Protein 9ERG (pdb70)

Foldseek 3Di:
DADWFFDPLPPLDFQVRDDDQDPQKGWFFWFQWAWDDDPQWIKTFIWTWIAHDDDPQKQKEWWQDPVRDIDMDMDGNPPPQWACVDQQWIGGVRFIAGSTAIWIAMWIDNVVRHTDHDPLQGTGWDDDQQQGRYKANWYWQQAPVAIKIWIWRDHRVEGFIWIWGDHHNNDIHTLPGQGTPPKGQWAWARDDAPQKTKIWIWHADPDPAGTFIKMWIGNPVNYTDPIATQGHADPPAQQNHHKHWAYHFDQDPLATKTWIWGHDPVRAIATKIWGAHHRGRSHTPFIDRHGNRWQDDPQLPPPHNDWGFRYWDDDPQKIWTWIGGPSTGITIIIDGNVVNCVNRVHDDD/DADWFFDPLPPLDFQVRDDDLAPQKGWFFWFQWAWDDDPQWIKTWIWTKIAHDDDPQKQKEWFQDPVRDIDIDMDGPPPPQWACVDQQWIGGVRFIAGSIAIWIAMWIGNVVRHTDHDPLQRTGWDDDQQQRRTKANWYWAQEPQAIKIWIWRHHRVETFIWIWGDHHNNDIHTLPGQGTPPKGQWAWAHDDAPQKTKIWIWHADPDPAGTFIKMWIGNPVNYTDPIATQGHADPPAQQNHHKHWAYHFDQDPQATWTFIWGHDPVRAIATWIWGAHHRGRSHTPFIQRHGNRWQDDPQLVVPNDWGFRYWDDDPQKIWTWITGPSTGITIIIDGNVVNVVSRD

Structure (mmCIF, N/CA/C/O backbone):
data_9ERG
#
_entry.id   9ERG
#
_cell.length_a   62.534
_cell.length_b   83.368
_cell.length_c   73.206
_cell.angle_alpha   90.000
_cell.angle_beta   106.352
_cell.angle_gamma   90.000
#
_symmetry.space_group_name_H-M   'P 1 21 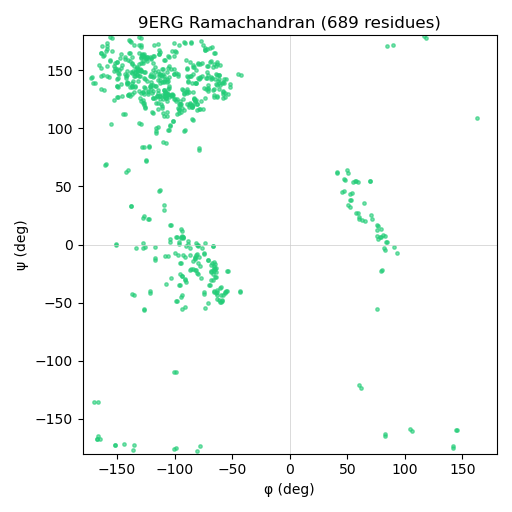1'
#
loop_
_entity.id
_entity.type
_entity.pdbx_description
1 polymer 'Uhgb_MS mannoside synthase from an unknown human gut bacterium'
2 non-polymer 1-O-phosphono-alpha-D-mannopyranose
3 water water
#
loop_
_atom_site.group_PDB
_atom_site.id
_atom_site.type_symbol
_atom_site.label_atom_id
_atom_site.label_alt_id
_atom_site.label_comp_id
_atom_site.label_asym_id
_atom_site.label_entity_id
_atom_site.label_seq_id
_atom_site.pdbx_PDB_ins_code
_atom_site.Cartn_x
_atom_site.Cartn_y
_atom_site.Cartn_z
_atom_site.occupancy
_atom_site.B_iso_or_equiv
_atom_site.auth_seq_id
_atom_site.auth_comp_id
_atom_site.auth_asym_id
_atom_site.auth_atom_id
_atom_site.pdbx_PDB_model_num
ATOM 1 N N . MET A 1 1 ? 7.081 -25.421 34.789 1.000 73.940 1 MET A N 1
ATOM 2 C CA . MET A 1 1 ? 6.966 -24.174 33.987 1.000 70.325 1 MET A CA 1
ATOM 3 C C . MET A 1 1 ? 7.378 -24.467 32.545 1.000 69.932 1 MET A C 1
ATOM 4 O O . MET A 1 1 ? 6.590 -24.271 31.621 1.000 74.656 1 MET A O 1
ATOM 6 N N . ASP A 1 2 ? 8.609 -24.967 32.369 1.000 64.351 2 ASP A N 1
ATOM 7 C CA . ASP A 1 2 ? 9.230 -25.113 31.062 1.000 53.295 2 ASP A CA 1
ATOM 8 C C . ASP A 1 2 ? 8.667 -26.331 30.334 1.000 49.989 2 ASP A C 1
ATOM 9 O O . ASP A 1 2 ? 8.780 -27.450 30.814 1.000 49.027 2 ASP A O 1
ATOM 14 N N . ILE A 1 3 ? 8.131 -26.102 29.131 1.000 47.635 3 ILE A N 1
ATOM 15 C CA . ILE A 1 3 ? 7.472 -27.135 28.347 1.000 47.696 3 ILE A CA 1
ATOM 16 C C . ILE A 1 3 ? 8.150 -27.251 26.986 1.000 45.355 3 ILE A C 1
ATOM 17 O O . ILE A 1 3 ? 7.527 -27.727 26.041 1.000 44.434 3 ILE A O 1
ATOM 22 N N . ALA A 1 4 ? 9.411 -26.800 26.877 1.000 43.600 4 ALA A N 1
ATOM 23 C CA . ALA A 1 4 ? 10.141 -26.904 25.622 1.000 43.338 4 ALA A CA 1
ATOM 24 C C . ALA A 1 4 ? 10.869 -28.244 25.550 1.000 41.565 4 ALA A C 1
ATOM 25 O O . ALA A 1 4 ? 11.351 -28.737 26.565 1.000 42.427 4 ALA A O 1
ATOM 27 N N . LYS A 1 5 ? 10.940 -28.824 24.348 1.000 40.261 5 LYS A N 1
ATOM 28 C CA . LYS A 1 5 ? 11.687 -30.047 24.134 1.000 45.395 5 LYS A CA 1
ATOM 29 C C . LYS A 1 5 ? 12.975 -29.707 23.381 1.000 43.926 5 LYS A C 1
ATOM 30 O O . LYS A 1 5 ? 12.962 -29.564 22.158 1.000 40.666 5 LYS A O 1
ATOM 36 N N . ARG A 1 6 ? 14.086 -29.582 24.123 1.000 42.408 6 ARG A N 1
ATOM 37 C CA . ARG A 1 6 ? 15.332 -29.091 23.553 1.000 43.319 6 ARG A CA 1
ATOM 38 C C . ARG A 1 6 ? 15.940 -30.148 22.633 1.000 42.644 6 ARG A C 1
ATOM 39 O O . ARG A 1 6 ? 15.834 -31.337 22.897 1.000 42.541 6 ARG A O 1
ATOM 47 N N . CYS A 1 7 ? 16.546 -29.697 21.534 1.000 41.856 7 CYS A N 1
ATOM 48 C CA . CYS A 1 7 ? 17.272 -30.582 20.647 1.000 43.833 7 CYS A CA 1
ATOM 49 C C . CYS A 1 7 ? 18.492 -31.132 21.392 1.000 46.237 7 CYS A C 1
ATOM 50 O O . CYS A 1 7 ? 19.222 -30.377 22.038 1.000 44.241 7 CYS A O 1
ATOM 53 N N . GLU A 1 8 ? 18.715 -32.446 21.285 1.000 47.686 8 GLU A N 1
ATOM 54 C CA . GLU A 1 8 ? 19.801 -33.095 22.006 1.000 52.501 8 GLU A CA 1
ATOM 55 C C . GLU A 1 8 ? 21.174 -32.612 21.529 1.000 50.615 8 GLU A C 1
ATOM 56 O O . GLU A 1 8 ? 22.150 -32.753 22.253 1.000 52.711 8 GLU A O 1
ATOM 62 N N . SER A 1 9 ? 21.260 -32.049 20.317 1.000 49.496 9 SER A N 1
ATOM 63 C CA . SER A 1 9 ? 22.525 -31.589 19.762 1.000 48.483 9 SER A CA 1
ATOM 64 C C . SER A 1 9 ? 22.823 -30.141 20.152 1.000 48.326 9 SER A C 1
ATOM 65 O O . SER A 1 9 ? 23.822 -29.584 19.698 1.000 49.071 9 SER A O 1
ATOM 68 N N . ASN A 1 10 ? 21.965 -29.513 20.967 1.000 46.523 10 ASN A N 1
ATOM 69 C CA . ASN A 1 10 ? 22.249 -28.143 21.369 1.000 44.776 10 ASN A CA 1
ATOM 70 C C . ASN A 1 10 ? 23.609 -28.093 22.064 1.000 46.257 10 ASN A C 1
ATOM 71 O O . ASN A 1 10 ? 23.947 -29.006 22.813 1.000 44.897 10 ASN A O 1
ATOM 76 N N . PRO A 1 11 ? 24.455 -27.061 21.833 1.000 45.899 11 PRO A N 1
ATOM 77 C CA . PRO A 1 11 ? 24.201 -26.021 20.832 1.000 44.653 11 PRO A CA 1
ATOM 78 C C . PRO A 1 11 ? 24.504 -26.460 19.397 1.000 43.988 11 PRO A C 1
ATOM 79 O O . PRO A 1 11 ? 25.476 -27.152 19.158 1.000 46.544 11 PRO A O 1
ATOM 83 N N . LEU A 1 12 ? 23.697 -26.003 18.436 1.000 41.944 12 LEU A N 1
ATOM 84 C CA . LEU A 1 12 ? 23.874 -26.338 17.029 1.000 40.864 12 LEU A CA 1
ATOM 85 C C . LEU A 1 12 ? 25.058 -25.581 16.422 1.000 40.907 12 LEU A C 1
ATOM 86 O O . LEU A 1 12 ? 25.772 -26.144 15.609 1.000 41.026 12 LEU A O 1
ATOM 91 N N . LEU A 1 13 ? 25.223 -24.293 16.756 1.000 42.042 13 LEU A N 1
ATOM 92 C CA . LEU A 1 13 ? 26.327 -23.493 16.237 1.000 44.021 13 LEU A CA 1
ATOM 93 C C . LEU A 1 13 ? 26.903 -22.619 17.346 1.000 44.118 13 LEU A C 1
ATOM 94 O O . LEU A 1 13 ? 26.153 -21.946 18.051 1.000 43.463 13 LEU A O 1
ATOM 99 N N . SER A 1 14 ? 28.239 -22.587 17.415 1.000 45.272 14 SER A N 1
ATOM 100 C CA . SER A 1 14 ? 28.959 -21.689 18.297 1.000 46.007 14 SER A CA 1
ATOM 101 C C . SER A 1 14 ? 29.950 -20.862 17.478 1.000 46.803 14 SER A C 1
ATOM 102 O O . SER A 1 14 ? 30.300 -21.236 16.359 1.000 44.549 14 SER A O 1
ATOM 105 N N . PRO A 1 15 ? 30.426 -19.708 18.001 1.000 47.235 15 PRO A N 1
ATOM 106 C CA . PRO A 1 15 ? 31.414 -18.879 17.298 1.000 48.422 15 PRO A CA 1
ATOM 107 C C . PRO A 1 15 ? 32.566 -19.628 16.630 1.000 51.522 15 PRO A C 1
ATOM 108 O O . PRO A 1 15 ? 32.929 -19.303 15.498 1.000 51.832 15 PRO A O 1
ATOM 112 N N . LYS A 1 16 ? 33.100 -20.652 17.312 1.000 53.292 16 LYS A N 1
ATOM 113 C CA . LYS A 1 16 ? 34.228 -21.417 16.806 1.000 58.278 16 LYS A CA 1
ATOM 114 C C . LYS A 1 16 ? 33.905 -22.174 15.513 1.000 55.157 16 LYS A C 1
ATOM 115 O O . LYS A 1 16 ? 34.826 -22.558 14.803 1.000 54.591 16 LYS A O 1
ATOM 121 N N . ASP A 1 17 ? 32.616 -22.405 15.220 1.000 52.660 17 ASP A N 1
ATOM 122 C CA . ASP A 1 17 ? 32.203 -23.263 14.120 1.000 51.951 17 ASP A CA 1
ATOM 123 C C . ASP A 1 17 ? 32.311 -22.573 12.755 1.000 52.097 17 ASP A C 1
ATOM 124 O O . ASP A 1 17 ? 32.303 -23.268 11.742 1.000 53.410 17 ASP A O 1
ATOM 129 N N . LEU A 1 18 ? 32.377 -21.229 12.730 1.000 50.026 18 LEU A N 1
ATOM 130 C CA . LEU A 1 18 ? 32.398 -20.461 11.494 1.000 48.784 18 LEU A CA 1
ATOM 131 C C . LEU A 1 18 ? 33.687 -19.642 11.370 1.000 52.213 18 LEU A C 1
ATOM 132 O O . LEU A 1 18 ? 34.277 -19.247 12.374 1.000 55.817 18 LEU A O 1
ATOM 137 N N . LYS A 1 19 ? 34.120 -19.403 10.125 1.000 51.626 19 LYS A N 1
ATOM 138 C CA . LYS A 1 19 ? 35.177 -18.448 9.818 1.000 53.935 19 LYS A CA 1
ATOM 139 C C . LYS A 1 19 ? 34.596 -17.036 9.836 1.000 50.035 19 LYS A C 1
ATOM 140 O O . LYS A 1 19 ? 33.460 -16.827 9.414 1.000 46.650 19 LYS A O 1
ATOM 146 N N . ALA A 1 20 ? 35.384 -16.079 10.338 1.000 49.297 20 ALA A N 1
ATOM 147 C CA . ALA A 1 20 ? 34.932 -14.707 10.510 1.000 48.729 20 ALA A CA 1
ATOM 148 C C . ALA A 1 20 ? 34.584 -14.114 9.149 1.000 48.740 20 ALA A C 1
ATOM 149 O O . ALA A 1 20 ? 35.254 -14.395 8.166 1.000 49.323 20 ALA A O 1
ATOM 151 N N . GLY A 1 21 ? 33.511 -13.325 9.094 1.000 48.038 21 GLY A N 1
ATOM 152 C CA . GLY A 1 21 ? 33.046 -12.752 7.845 1.000 48.982 21 GLY A CA 1
ATOM 153 C C . GLY A 1 21 ? 33.730 -11.428 7.517 1.000 51.146 21 GLY A C 1
ATOM 154 O O . GLY A 1 21 ? 33.717 -11.016 6.363 1.000 53.730 21 GLY A O 1
ATOM 155 N N . ILE A 1 22 ? 34.271 -10.743 8.530 1.000 52.678 22 ILE A N 1
ATOM 156 C CA . ILE A 1 22 ? 34.916 -9.452 8.340 1.000 55.180 22 ILE A CA 1
ATOM 157 C C . ILE A 1 22 ? 36.413 -9.651 8.529 1.000 57.360 22 ILE A C 1
ATOM 158 O O . ILE A 1 22 ? 36.832 -10.181 9.547 1.000 57.395 22 ILE A O 1
ATOM 163 N N . ASN A 1 23 ? 37.210 -9.208 7.558 1.000 61.137 23 ASN A N 1
ATOM 164 C CA . ASN A 1 23 ? 38.644 -9.462 7.569 1.000 67.129 23 ASN A CA 1
ATOM 165 C C . ASN A 1 23 ? 39.269 -8.947 8.869 1.000 68.882 23 ASN A C 1
ATOM 166 O O . ASN A 1 23 ? 39.016 -7.812 9.266 1.000 70.295 23 ASN A O 1
ATOM 171 N N . ASP A 1 24 ? 40.071 -9.804 9.525 1.000 71.136 24 ASP A N 1
ATOM 172 C CA . ASP A 1 24 ? 40.855 -9.460 10.707 1.000 72.618 24 ASP A CA 1
ATOM 173 C C . ASP A 1 24 ? 40.001 -9.359 11.972 1.000 69.124 24 ASP A C 1
ATOM 174 O O . ASP A 1 24 ? 40.497 -8.939 13.009 1.000 70.794 24 ASP A O 1
ATOM 179 N N . MET A 1 25 ? 38.721 -9.725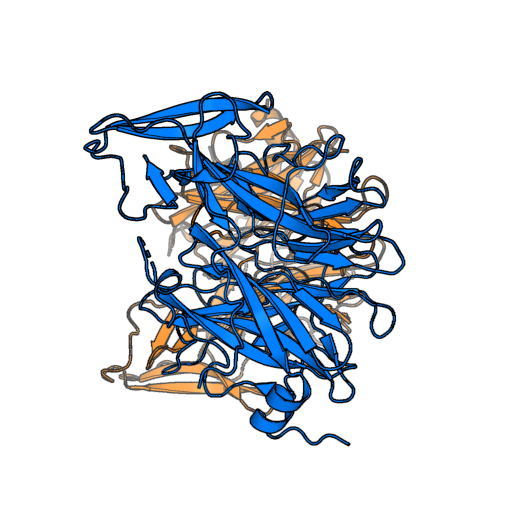 11.901 1.000 64.242 25 MET A N 1
ATOM 180 C CA . MET A 1 25 ? 37.904 -9.773 13.102 1.000 62.466 25 MET A CA 1
ATOM 181 C C . MET A 1 25 ? 37.794 -11.228 13.556 1.000 59.500 25 MET A C 1
ATOM 182 O O . MET A 1 25 ? 38.272 -12.135 12.880 1.000 58.719 25 MET A O 1
ATOM 187 N N . GLU A 1 26 ? 37.184 -11.432 14.728 1.000 57.922 26 GLU A N 1
ATOM 188 C CA . GLU A 1 26 ? 36.822 -12.750 15.212 1.000 57.454 26 GLU A CA 1
ATOM 189 C C . GLU A 1 26 ? 35.361 -12.720 15.654 1.000 53.709 26 GLU A C 1
ATOM 190 O O . GLU A 1 26 ? 34.856 -11.681 16.072 1.000 49.935 26 GLU A O 1
ATOM 196 N N . ILE A 1 27 ? 34.690 -13.871 15.558 1.000 51.965 27 ILE A N 1
ATOM 197 C CA . ILE A 1 27 ? 33.297 -13.975 15.953 1.000 49.882 27 ILE A CA 1
ATOM 198 C C . ILE A 1 27 ? 33.220 -14.126 17.469 1.000 49.048 27 ILE A C 1
ATOM 199 O O . ILE A 1 27 ? 33.735 -15.094 18.012 1.000 48.435 27 ILE A O 1
ATOM 204 N N . THR A 1 28 ? 32.528 -13.189 18.132 1.000 48.136 28 THR A N 1
ATOM 205 C CA . THR A 1 28 ? 32.341 -13.259 19.572 1.000 48.921 28 THR A CA 1
ATOM 206 C C . THR A 1 28 ? 31.000 -13.909 19.882 1.000 45.053 28 THR A C 1
ATOM 207 O O . THR A 1 28 ? 30.881 -14.601 20.875 1.000 44.205 28 THR A O 1
ATOM 211 N N . CYS A 1 29 ? 29.986 -13.662 19.047 1.000 46.023 29 CYS A N 1
ATOM 212 C CA . CYS A 1 29 ? 28.622 -14.084 19.339 1.000 44.598 29 CYS A CA 1
ATOM 213 C C . CYS A 1 29 ? 27.918 -14.562 18.063 1.000 43.032 29 CYS A C 1
ATOM 214 O O . CYS A 1 29 ? 28.056 -13.941 17.011 1.000 42.763 29 CYS A O 1
ATOM 217 N N . LEU A 1 30 ? 27.144 -15.655 18.180 1.000 41.420 30 LEU A N 1
ATOM 218 C CA . LEU A 1 30 ? 26.133 -16.045 17.199 1.000 40.350 30 LEU A CA 1
ATOM 219 C C . LEU A 1 30 ? 24.777 -16.057 17.893 1.000 39.060 30 LEU A C 1
ATOM 220 O O . LEU A 1 30 ? 24.635 -16.745 18.903 1.000 38.677 30 LEU A O 1
ATOM 225 N N . LEU A 1 31 ? 23.769 -15.345 17.364 1.000 36.169 31 LEU A N 1
ATOM 226 C CA . LEU A 1 31 ? 22.531 -15.298 18.121 1.000 37.198 31 LEU A CA 1
ATOM 227 C C . LEU A 1 31 ? 21.313 -14.928 17.272 1.000 36.539 31 LEU A C 1
ATOM 228 O O . LEU A 1 31 ? 21.412 -14.706 16.060 1.000 34.230 31 LEU A O 1
ATOM 233 N N . ASN A 1 32 ? 20.156 -15.016 17.945 1.000 34.848 32 ASN A N 1
ATOM 234 C CA . ASN A 1 32 ? 18.889 -14.435 17.531 1.000 33.195 32 ASN A CA 1
ATOM 235 C C . ASN A 1 32 ? 18.655 -14.602 16.035 1.000 32.303 32 ASN A C 1
ATOM 236 O O . ASN A 1 32 ? 18.567 -13.613 15.308 1.000 34.810 32 ASN A O 1
ATOM 241 N N . PRO A 1 33 ? 18.579 -15.847 15.517 1.000 31.210 33 PRO A N 1
ATOM 242 C CA . PRO A 1 33 ? 18.418 -16.063 14.077 1.000 31.401 33 PRO A CA 1
ATOM 243 C C . PRO A 1 33 ? 16.996 -15.946 13.533 1.000 30.896 33 PRO A C 1
ATOM 244 O O . PRO A 1 33 ? 16.037 -16.430 14.145 1.000 32.024 33 PRO A O 1
ATOM 248 N N . GLY A 1 34 ? 16.884 -15.309 12.361 1.000 30.928 34 GLY A N 1
ATOM 249 C CA . GLY A 1 34 ? 15.720 -15.491 11.508 1.000 30.440 34 GLY A CA 1
ATOM 250 C C . GLY A 1 34 ? 15.683 -16.925 10.987 1.000 31.445 34 GLY A C 1
ATOM 251 O O . GLY A 1 34 ? 16.727 -17.568 10.922 1.000 30.172 34 GLY A O 1
ATOM 252 N N . VAL A 1 35 ? 14.473 -17.417 10.686 1.000 30.451 35 VAL A N 1
ATOM 253 C CA . VAL A 1 35 ? 14.249 -18.797 10.291 1.000 31.990 35 VAL A CA 1
ATOM 254 C C . VAL A 1 35 ? 13.277 -18.845 9.116 1.000 32.771 35 VAL A C 1
ATOM 255 O O . VAL A 1 35 ? 12.239 -18.173 9.132 1.000 33.236 35 VAL A O 1
ATOM 259 N N . PHE A 1 36 ? 13.602 -19.686 8.124 1.000 32.710 36 PHE A N 1
ATOM 260 C CA . PHE A 1 36 ? 12.724 -19.863 6.978 1.000 34.564 36 PHE A CA 1
ATOM 261 C C . PHE A 1 36 ? 13.105 -21.123 6.204 1.000 37.467 36 PHE A C 1
ATOM 262 O O . PHE A 1 36 ? 14.187 -21.680 6.392 1.000 37.279 36 PHE A O 1
ATOM 270 N N . LYS A 1 37 ? 12.174 -21.544 5.337 1.000 40.080 37 LYS A N 1
ATOM 271 C CA . LYS A 1 37 ? 12.387 -22.603 4.364 1.000 43.339 37 LYS A CA 1
ATOM 272 C C . LYS A 1 37 ? 12.531 -22.009 2.967 1.000 39.716 37 LYS A C 1
ATOM 273 O O . LYS A 1 37 ? 11.792 -21.087 2.609 1.000 40.143 37 LYS A O 1
ATOM 279 N N . PHE A 1 38 ? 13.459 -22.581 2.191 1.000 36.954 38 PHE A N 1
ATOM 280 C CA . PHE A 1 38 ? 13.774 -22.137 0.843 1.000 36.367 38 PHE A CA 1
ATOM 281 C C . PHE A 1 38 ? 14.564 -23.237 0.127 1.000 38.575 38 PHE A C 1
ATOM 282 O O . PHE A 1 38 ? 15.487 -23.808 0.703 1.000 36.529 38 PHE A O 1
ATOM 290 N N . LYS A 1 39 ? 14.186 -23.540 -1.128 1.000 41.611 39 LYS A N 1
ATOM 291 C CA . LYS A 1 39 ? 14.886 -24.507 -1.956 1.000 43.889 39 LYS A CA 1
ATOM 292 C C . LYS A 1 39 ? 15.064 -25.852 -1.245 1.000 46.677 39 LYS A C 1
ATOM 293 O O . LYS A 1 39 ? 16.081 -26.518 -1.406 1.000 47.170 39 LYS A O 1
ATOM 299 N N . GLY A 1 40 ? 14.057 -26.283 -0.485 1.000 47.088 40 GLY A N 1
ATOM 300 C CA . GLY A 1 40 ? 14.057 -27.626 0.069 1.000 49.469 40 GLY A CA 1
ATOM 301 C C . GLY A 1 40 ? 14.830 -27.726 1.384 1.000 50.090 40 GLY A C 1
ATOM 302 O O . GLY A 1 40 ? 14.930 -28.812 1.944 1.000 54.206 40 GLY A O 1
ATOM 303 N N . LYS A 1 41 ? 15.353 -26.601 1.882 1.000 46.582 41 LYS A N 1
ATOM 304 C CA . LYS A 1 41 ? 16.215 -26.623 3.049 1.000 43.806 41 LYS A CA 1
ATOM 305 C C . LYS A 1 41 ? 15.654 -25.706 4.124 1.000 40.414 41 LYS A C 1
ATOM 306 O O . LYS A 1 41 ? 14.828 -24.838 3.834 1.000 38.403 41 LYS A O 1
ATOM 312 N N . THR A 1 42 ? 16.125 -25.922 5.360 1.000 38.988 42 THR A N 1
ATOM 313 C CA . THR A 1 42 ? 15.922 -24.994 6.464 1.000 37.111 42 THR A CA 1
ATOM 314 C C . THR A 1 42 ? 17.106 -24.023 6.525 1.000 35.526 42 THR A C 1
ATOM 315 O O . THR A 1 42 ? 18.264 -24.453 6.521 1.000 36.842 42 THR A O 1
ATOM 319 N N . TRP A 1 43 ? 16.793 -22.722 6.608 1.000 33.038 43 TRP A N 1
ATOM 320 C CA . TRP A 1 43 ? 17.800 -21.674 6.666 1.000 34.032 43 TRP A CA 1
ATOM 321 C C . TRP A 1 43 ? 17.696 -20.885 7.969 1.000 34.397 43 TRP A C 1
ATOM 322 O O . TRP A 1 43 ? 16.605 -20.629 8.474 1.000 32.908 43 TRP A O 1
ATOM 333 N N . LEU A 1 44 ? 18.865 -20.488 8.480 1.000 34.764 44 LEU A N 1
ATOM 334 C CA . LEU A 1 44 ? 18.966 -19.527 9.557 1.000 33.905 44 LEU A CA 1
ATOM 335 C C . LEU A 1 44 ? 19.609 -18.272 8.998 1.000 32.885 44 LEU A C 1
ATOM 336 O O . LEU A 1 44 ? 20.545 -18.357 8.212 1.000 36.123 44 LEU A O 1
ATOM 341 N N . LEU A 1 45 ? 19.088 -17.116 9.411 1.000 32.165 45 LEU A N 1
ATOM 342 C CA . LEU A 1 45 ? 19.702 -15.836 9.117 1.000 32.197 45 LEU A CA 1
ATOM 343 C C . LEU A 1 45 ? 20.308 -15.327 10.425 1.000 33.497 45 LEU A C 1
ATOM 344 O O . LEU A 1 45 ? 19.651 -14.642 11.218 1.000 31.364 45 LEU A O 1
ATOM 349 N N . LEU A 1 46 ? 21.557 -15.761 10.661 1.000 34.311 46 LEU A N 1
ATOM 350 C CA . LEU A 1 46 ? 22.263 -15.549 11.916 1.000 35.218 46 LEU A CA 1
ATOM 351 C C . LEU A 1 46 ? 22.515 -14.065 12.150 1.000 34.566 46 LEU A C 1
ATOM 352 O O . LEU A 1 46 ? 22.868 -13.344 11.216 1.000 35.372 46 LEU A O 1
ATOM 357 N N . ARG A 1 47 ? 22.400 -13.631 13.410 1.000 33.403 47 ARG A N 1
ATOM 358 C CA . ARG A 1 47 ? 23.080 -12.419 13.830 1.000 32.080 47 ARG A CA 1
ATOM 359 C C . ARG A 1 47 ? 24.506 -12.794 14.221 1.000 32.703 47 ARG A C 1
ATOM 360 O O . ARG A 1 47 ? 24.708 -13.592 15.124 1.000 31.674 47 ARG A O 1
ATOM 368 N N . VAL A 1 48 ? 25.487 -12.214 13.529 1.000 34.431 48 VAL A N 1
ATOM 369 C CA . VAL A 1 48 ? 26.881 -12.510 13.790 1.000 37.943 48 VAL A CA 1
ATOM 370 C C . VAL A 1 48 ? 27.562 -11.234 14.270 1.000 40.604 48 VAL A C 1
ATOM 371 O O . VAL A 1 48 ? 27.564 -10.237 13.547 1.000 41.172 48 VAL A O 1
ATOM 375 N N . ALA A 1 49 ? 28.213 -11.313 15.442 1.000 41.287 49 ALA A N 1
ATOM 376 C CA . ALA A 1 49 ? 28.889 -10.171 16.037 1.000 40.904 49 ALA A CA 1
ATOM 377 C C . ALA A 1 49 ? 30.392 -10.412 16.033 1.000 42.480 49 ALA A C 1
ATOM 378 O O . ALA A 1 49 ? 30.864 -11.443 16.504 1.000 42.728 49 ALA A O 1
ATOM 380 N N . GLU A 1 50 ? 31.138 -9.442 15.493 1.000 43.695 50 GLU A N 1
ATOM 381 C CA . GLU A 1 50 ? 32.571 -9.584 15.301 1.000 47.000 50 GLU A CA 1
ATOM 382 C C . GLU A 1 50 ? 33.277 -8.348 15.852 1.000 49.143 50 GLU A C 1
ATOM 383 O O . GLU A 1 50 ? 32.683 -7.273 15.973 1.000 47.461 50 GLU A O 1
ATOM 389 N N . ARG A 1 51 ? 34.545 -8.536 16.209 1.000 50.758 51 ARG A N 1
ATOM 390 C CA . ARG A 1 51 ? 35.416 -7.452 16.624 1.000 54.989 51 ARG A CA 1
ATOM 391 C C . ARG A 1 51 ? 36.853 -7.930 16.464 1.000 56.914 51 ARG A C 1
ATOM 392 O O . ARG A 1 51 ? 37.075 -9.123 16.274 1.000 56.037 51 ARG A O 1
ATOM 400 N N . PRO A 1 52 ? 37.869 -7.041 16.523 1.000 58.661 52 PRO A N 1
ATOM 401 C CA . PRO A 1 52 ? 39.259 -7.471 16.404 1.000 62.447 52 PRO A CA 1
ATOM 402 C C . PRO A 1 52 ? 39.715 -8.214 17.652 1.000 64.459 52 PRO A C 1
ATOM 403 O O . PRO A 1 52 ? 39.027 -8.209 18.670 1.000 61.675 52 PRO A O 1
ATOM 407 N N . VAL A 1 53 ? 40.885 -8.854 17.549 1.000 70.918 53 VAL A N 1
ATOM 408 C CA . VAL A 1 53 ? 41.549 -9.429 18.708 1.000 73.770 53 VAL A CA 1
ATOM 409 C C . VAL A 1 53 ? 41.788 -8.307 19.721 1.000 73.525 53 VAL A C 1
ATOM 410 O O . VAL A 1 53 ? 42.348 -7.274 19.364 1.000 72.786 53 VAL A O 1
ATOM 414 N N . GLN A 1 54 ? 41.322 -8.507 20.963 1.000 72.582 54 GLN A N 1
ATOM 415 C CA . GLN A 1 54 ? 41.450 -7.509 22.013 1.000 75.076 54 GLN A CA 1
ATOM 416 C C . GLN A 1 54 ? 42.844 -7.592 22.637 1.000 81.753 54 GLN A C 1
ATOM 417 O O . GLN A 1 54 ? 43.233 -8.652 23.123 1.000 83.504 54 GLN A O 1
ATOM 423 N N . GLN A 1 55 ? 43.571 -6.462 22.620 1.000 87.507 55 GLN A N 1
ATOM 424 C CA . GLN A 1 55 ? 44.822 -6.312 23.360 1.000 93.737 55 GLN A CA 1
ATOM 425 C C . GLN A 1 55 ? 44.523 -5.858 24.793 1.000 95.315 55 GLN A C 1
ATOM 426 O O . GLN A 1 55 ? 43.481 -5.260 25.060 1.000 93.322 55 GLN A O 1
ATOM 432 N N . GLU A 1 56 ? 45.471 -6.126 25.700 1.000 101.393 56 GLU A N 1
ATOM 433 C CA . GLU A 1 56 ? 45.308 -5.886 27.127 1.000 101.429 56 GLU A CA 1
ATOM 434 C C . GLU A 1 56 ? 45.182 -4.388 27.415 1.000 100.632 56 GLU A C 1
ATOM 435 O O . GLU A 1 56 ? 46.009 -3.592 26.972 1.000 99.797 56 GLU A O 1
ATOM 441 N N . GLY A 1 57 ? 44.130 -4.022 28.160 1.000 99.814 57 GLY A N 1
ATOM 442 C CA . GLY A 1 57 ? 43.929 -2.660 28.630 1.000 99.698 57 GLY A CA 1
ATOM 443 C C . GLY A 1 57 ? 43.354 -1.736 27.556 1.000 96.008 57 GLY A C 1
ATOM 444 O O . GLY A 1 57 ? 43.377 -0.522 27.728 1.000 96.089 57 GLY A O 1
ATOM 445 N N . ILE A 1 58 ? 42.853 -2.318 26.456 1.000 91.152 58 ILE A N 1
ATOM 446 C CA . ILE A 1 58 ? 42.386 -1.566 25.298 1.000 88.425 58 ILE A CA 1
ATOM 447 C C . ILE A 1 58 ? 41.095 -2.210 24.799 1.000 84.888 58 ILE A C 1
ATOM 448 O O . ILE A 1 58 ? 41.069 -3.414 24.553 1.000 82.875 58 ILE A O 1
ATOM 453 N N . ILE A 1 59 ? 40.040 -1.394 24.645 1.000 84.735 59 ILE A N 1
ATOM 454 C CA . ILE A 1 59 ? 38.796 -1.829 24.026 1.000 80.946 59 ILE A CA 1
ATOM 455 C C . ILE A 1 59 ? 38.829 -1.375 22.564 1.000 82.604 59 ILE A C 1
ATOM 456 O O . ILE A 1 59 ? 39.032 -0.195 22.286 1.000 86.049 59 ILE A O 1
ATOM 461 N N . SER A 1 60 ? 38.640 -2.330 21.642 1.000 79.783 60 SER A N 1
ATOM 462 C CA . SER A 1 60 ? 38.814 -2.108 20.214 1.000 77.189 60 SER A CA 1
ATOM 463 C C . SER A 1 60 ? 37.588 -2.663 19.497 1.000 71.352 60 SER A C 1
ATOM 464 O O . SER A 1 60 ? 37.082 -3.709 19.899 1.000 68.823 60 SER A O 1
ATOM 467 N N . PHE A 1 61 ? 37.101 -1.962 18.462 1.000 71.759 61 PHE A N 1
ATOM 468 C CA . PHE A 1 61 ? 35.843 -2.330 17.820 1.000 71.653 61 PHE A CA 1
ATOM 469 C C . PHE A 1 61 ? 35.765 -1.757 16.404 1.000 70.340 61 PHE A C 1
ATOM 470 O O . PHE A 1 61 ? 36.390 -0.748 16.087 1.000 72.792 61 PHE A O 1
ATOM 478 N N . PRO A 1 62 ? 34.991 -2.398 15.503 1.000 70.927 62 PRO A N 1
ATOM 479 C CA . PRO A 1 62 ? 34.812 -1.897 14.139 1.000 75.496 62 PRO A CA 1
ATOM 480 C C . PRO A 1 62 ? 33.730 -0.824 14.001 1.000 81.404 62 PRO A C 1
ATOM 481 O O . PRO A 1 62 ? 32.713 -0.877 14.699 1.000 80.070 62 PRO A O 1
ATOM 485 N N . ILE A 1 63 ? 33.951 0.126 13.075 1.000 89.397 63 ILE A N 1
ATOM 486 C CA . ILE A 1 63 ? 32.894 0.997 12.569 1.000 92.774 63 ILE A CA 1
ATOM 487 C C . ILE A 1 63 ? 33.032 1.125 11.051 1.000 91.179 63 ILE A C 1
ATOM 488 O O . ILE A 1 63 ? 34.126 0.951 10.514 1.000 90.807 63 ILE A O 1
ATOM 493 N N . TYR A 1 64 ? 31.912 1.435 10.378 1.000 85.532 64 TYR A N 1
ATOM 494 C CA . TYR A 1 64 ? 31.939 1.894 8.998 1.000 81.306 64 TYR A CA 1
ATOM 495 C C . TYR A 1 64 ? 32.198 3.399 8.983 1.000 85.210 64 TYR A C 1
ATOM 496 O O . TYR A 1 64 ? 31.516 4.142 9.690 1.000 81.889 64 TYR A O 1
ATOM 505 N N . ASP A 1 65 ? 33.165 3.836 8.159 1.000 89.536 65 ASP A N 1
ATOM 506 C CA . ASP A 1 65 ? 33.452 5.251 7.961 1.000 90.524 65 ASP A CA 1
ATOM 507 C C . ASP A 1 65 ? 32.402 5.867 7.025 1.000 96.059 65 ASP A C 1
ATOM 508 O O . ASP A 1 65 ? 31.430 5.209 6.648 1.000 92.848 65 ASP A O 1
ATOM 513 N N . GLU A 1 66 ? 32.615 7.137 6.645 1.000 102.983 66 GLU A N 1
ATOM 514 C CA . GLU A 1 66 ? 31.682 7.889 5.814 1.000 100.768 66 GLU A CA 1
ATOM 515 C C . GLU A 1 66 ? 31.611 7.292 4.402 1.000 97.013 66 GLU A C 1
ATOM 516 O O . GLU A 1 66 ? 30.616 7.487 3.709 1.000 90.315 66 GLU A O 1
ATOM 522 N N . GLN A 1 67 ? 32.648 6.550 3.988 1.000 97.227 67 GLN A N 1
ATOM 523 C CA . GLN A 1 67 ? 32.685 5.930 2.670 1.000 95.681 67 GLN A CA 1
ATOM 524 C C . GLN A 1 67 ? 32.145 4.496 2.705 1.000 93.929 67 GLN A C 1
ATOM 525 O O . GLN A 1 67 ? 32.210 3.795 1.696 1.000 89.094 67 GLN A O 1
ATOM 531 N N . GLY A 1 68 ? 31.621 4.061 3.861 1.000 92.849 68 GLY A N 1
ATOM 532 C CA . GLY A 1 68 ? 31.066 2.723 4.019 1.000 90.155 68 GLY A CA 1
ATOM 533 C C . GLY A 1 68 ? 32.140 1.637 4.127 1.000 90.855 68 GLY A C 1
ATOM 534 O O . GLY A 1 68 ? 31.830 0.460 3.965 1.000 89.727 68 GLY A O 1
ATOM 535 N N . GLN A 1 69 ? 33.389 2.039 4.411 1.000 95.297 69 GLN A N 1
ATOM 536 C CA . GLN A 1 69 ? 34.513 1.125 4.564 1.000 97.657 69 GLN A CA 1
ATOM 537 C C . GLN A 1 69 ? 34.730 0.827 6.047 1.000 99.450 69 GLN A C 1
ATOM 538 O O . GLN A 1 69 ? 34.530 1.697 6.895 1.000 107.105 69 GLN A O 1
ATOM 544 N N . ILE A 1 70 ? 35.179 -0.400 6.341 1.000 95.166 70 ILE A N 1
ATOM 545 C CA . ILE A 1 70 ? 35.437 -0.835 7.705 1.000 93.057 70 ILE A CA 1
ATOM 546 C C . ILE A 1 70 ? 36.675 -0.121 8.239 1.000 92.162 70 ILE A C 1
ATOM 547 O O . ILE A 1 70 ? 37.670 0.001 7.527 1.000 96.880 70 ILE A O 1
ATOM 552 N N . LYS A 1 71 ? 36.600 0.336 9.492 1.000 92.106 71 LYS A N 1
ATOM 553 C CA . LYS A 1 71 ? 37.783 0.794 10.204 1.000 101.559 71 LYS A CA 1
ATOM 554 C C . LYS A 1 71 ? 37.727 0.275 11.639 1.000 98.282 71 LYS A C 1
ATOM 555 O O . LYS A 1 71 ? 36.744 -0.341 12.041 1.000 101.008 71 LYS A O 1
ATOM 561 N N . VAL A 1 72 ? 38.811 0.521 12.384 1.000 95.892 72 VAL A N 1
ATOM 562 C CA . VAL A 1 72 ? 38.913 0.109 13.774 1.000 92.731 72 VAL A CA 1
ATOM 563 C C . VAL A 1 72 ? 39.098 1.338 14.659 1.000 94.381 72 VAL A C 1
ATOM 564 O O . VAL A 1 72 ? 39.956 2.173 14.387 1.000 94.138 72 VAL A O 1
ATOM 568 N N . MET A 1 73 ? 38.285 1.412 15.721 1.000 95.095 73 MET A N 1
ATOM 569 C CA . MET A 1 73 ? 38.439 2.410 16.767 1.000 96.946 73 MET A CA 1
ATOM 570 C C . MET A 1 73 ? 38.858 1.712 18.057 1.000 94.487 73 MET A C 1
ATOM 571 O O . MET A 1 73 ? 38.443 0.587 18.320 1.000 91.275 73 MET A O 1
ATOM 576 N N . SER A 1 74 ? 39.674 2.410 18.854 1.000 96.566 74 SER A N 1
ATOM 577 C CA . SER A 1 74 ? 40.222 1.867 20.084 1.000 97.904 74 SER A CA 1
ATOM 578 C C . SER A 1 74 ? 40.272 2.953 21.158 1.000 98.669 74 SER A C 1
ATOM 579 O O . SER A 1 74 ? 40.545 4.116 20.858 1.000 96.130 74 SER A O 1
ATOM 582 N N . PHE A 1 75 ? 40.014 2.560 22.413 1.000 99.122 75 PHE A N 1
ATOM 583 C CA . PHE A 1 75 ? 40.184 3.438 23.564 1.000 102.138 75 PHE A CA 1
ATOM 584 C C . PHE A 1 75 ? 40.941 2.678 24.651 1.000 101.933 75 PHE A C 1
ATOM 585 O O . PHE A 1 75 ? 40.734 1.474 24.806 1.000 99.861 75 PHE A O 1
ATOM 593 N N . ALA A 1 76 ? 41.786 3.391 25.412 1.000 99.036 76 ALA A N 1
ATOM 594 C CA . ALA A 1 76 ? 42.362 2.851 26.637 1.000 100.745 76 ALA A CA 1
ATOM 595 C C . ALA A 1 76 ? 41.246 2.587 27.648 1.000 97.881 76 ALA A C 1
ATOM 596 O O . ALA A 1 76 ? 40.351 3.411 27.798 1.000 97.947 76 ALA A O 1
ATOM 598 N N . GLU A 1 77 ? 41.311 1.444 28.346 1.000 98.426 77 GLU A N 1
ATOM 599 C CA . GLU A 1 77 ? 40.240 1.009 29.232 1.000 98.878 77 GLU A CA 1
ATOM 600 C C . GLU A 1 77 ? 40.135 1.934 30.444 1.000 99.047 77 GLU A C 1
ATOM 601 O O . GLU A 1 77 ? 39.047 2.122 30.984 1.000 97.120 77 GLU A O 1
ATOM 607 N N . ASN A 1 78 ? 41.270 2.514 30.851 1.000 102.176 78 ASN A N 1
ATOM 608 C CA . ASN A 1 78 ? 41.340 3.350 32.037 1.000 104.184 78 ASN A CA 1
ATOM 609 C C . ASN A 1 78 ? 41.170 4.830 31.681 1.000 105.568 78 ASN A C 1
ATOM 610 O O . ASN A 1 78 ? 41.449 5.696 32.510 1.000 108.481 78 ASN A O 1
ATOM 615 N N . ASP A 1 79 ? 40.727 5.128 30.451 1.000 102.063 79 ASP A N 1
ATOM 616 C CA . ASP A 1 79 ? 40.447 6.498 30.045 1.000 101.568 79 ASP A CA 1
ATOM 617 C C . ASP A 1 79 ? 39.314 7.038 30.916 1.000 101.256 79 ASP A C 1
ATOM 618 O O . ASP A 1 79 ? 38.279 6.389 31.042 1.000 96.911 79 ASP A O 1
ATOM 623 N N . PRO A 1 80 ? 39.470 8.219 31.562 1.000 105.472 80 PRO A N 1
ATOM 624 C CA . PRO A 1 80 ? 38.427 8.757 32.443 1.000 104.701 80 PRO A CA 1
ATOM 625 C C . PRO A 1 80 ? 37.175 9.253 31.720 1.000 101.992 80 PRO A C 1
ATOM 626 O O . PRO A 1 80 ? 36.153 9.483 32.361 1.000 101.412 80 PRO A O 1
ATOM 630 N N . ASP A 1 81 ? 37.266 9.406 30.390 1.000 100.648 81 ASP A N 1
ATOM 631 C CA . ASP A 1 81 ? 36.131 9.792 29.563 1.000 97.313 81 ASP A CA 1
ATOM 632 C C . ASP A 1 81 ? 35.404 8.562 29.009 1.000 92.471 81 ASP A C 1
ATOM 633 O O . ASP A 1 81 ? 34.495 8.712 28.197 1.000 89.666 81 ASP A O 1
ATOM 638 N N . LEU A 1 82 ? 35.803 7.357 29.448 1.000 90.506 82 LEU A N 1
ATOM 639 C CA . LEU A 1 82 ? 35.210 6.109 28.990 1.000 87.467 82 LEU A CA 1
ATOM 640 C C . LEU A 1 82 ? 34.320 5.537 30.097 1.000 84.569 82 LEU A C 1
ATOM 641 O O . LEU A 1 82 ? 34.743 5.416 31.238 1.000 83.312 82 LEU A O 1
ATOM 646 N N . ASP A 1 83 ? 33.078 5.187 29.751 1.000 82.502 83 ASP A N 1
ATOM 647 C CA . ASP A 1 83 ? 32.238 4.346 30.595 1.000 82.529 83 ASP A CA 1
ATOM 648 C C . ASP A 1 83 ? 31.980 3.021 29.874 1.000 83.999 83 ASP A C 1
ATOM 649 O O . ASP A 1 83 ? 31.122 2.943 28.990 1.000 83.304 83 ASP A O 1
ATOM 654 N N . ALA A 1 84 ? 32.719 1.980 30.283 1.000 85.405 84 ALA A N 1
ATOM 655 C CA . ALA A 1 84 ? 32.609 0.650 29.702 1.000 84.591 84 ALA A CA 1
ATOM 656 C C . ALA A 1 84 ? 31.952 -0.314 30.694 1.000 87.365 84 ALA A C 1
ATOM 657 O O . ALA A 1 84 ? 32.259 -1.506 30.697 1.000 89.117 84 ALA A O 1
ATOM 659 N N . SER A 1 85 ? 31.015 0.200 31.506 1.000 89.512 85 SER A N 1
ATOM 660 C CA . SER A 1 85 ? 30.299 -0.604 32.487 1.000 90.456 85 SER A CA 1
ATOM 661 C C . SER A 1 85 ? 29.413 -1.642 31.797 1.000 90.549 85 SER A C 1
ATOM 662 O O . SER A 1 85 ? 29.321 -2.771 32.268 1.000 95.206 85 SER A O 1
ATOM 665 N N . ASP A 1 86 ? 28.745 -1.258 30.698 1.000 90.231 86 ASP A N 1
ATOM 666 C CA . ASP A 1 86 ? 27.984 -2.205 29.893 1.000 87.513 86 ASP A CA 1
ATOM 667 C C . ASP A 1 86 ? 28.906 -2.790 28.823 1.000 90.116 86 ASP A C 1
ATOM 668 O O . ASP A 1 86 ? 29.614 -2.047 28.145 1.000 87.211 86 ASP A O 1
ATOM 673 N N . PRO A 1 87 ? 28.942 -4.131 28.630 1.000 91.933 87 PRO A N 1
ATOM 674 C CA . PRO A 1 87 ? 29.822 -4.728 27.623 1.000 91.018 87 PRO A CA 1
ATOM 675 C C . PRO A 1 87 ? 29.340 -4.665 26.171 1.000 83.381 87 PRO A C 1
ATOM 676 O O . PRO A 1 87 ? 30.101 -4.991 25.269 1.000 84.699 87 PRO A O 1
ATOM 680 N N . ARG A 1 88 ? 28.075 -4.271 25.957 1.000 74.086 88 ARG A N 1
ATOM 681 C CA . ARG A 1 88 ? 27.508 -4.170 24.618 1.000 68.303 88 ARG A CA 1
ATOM 682 C C . ARG A 1 88 ? 27.649 -2.732 24.104 1.000 65.371 88 ARG A C 1
ATOM 683 O O . ARG A 1 88 ? 28.051 -2.523 22.957 1.000 63.782 88 ARG A O 1
ATOM 686 N N . VAL A 1 89 ? 27.321 -1.756 24.971 1.000 61.571 89 VAL A N 1
ATOM 687 C CA . VAL A 1 89 ? 27.238 -0.349 24.599 1.000 59.356 89 VAL A CA 1
ATOM 688 C C . VAL A 1 89 ? 28.122 0.439 25.556 1.000 60.712 89 VAL A C 1
ATOM 689 O O . VAL A 1 89 ? 27.874 0.415 26.753 1.000 61.043 89 VAL A O 1
ATOM 693 N N . ILE A 1 90 ? 29.129 1.133 25.019 1.000 61.257 90 ILE A N 1
ATOM 694 C CA . ILE A 1 90 ? 30.033 1.932 25.828 1.000 65.716 90 ILE A CA 1
ATOM 695 C C . ILE A 1 90 ? 29.752 3.409 25.571 1.000 67.296 90 ILE A C 1
ATOM 696 O O . ILE A 1 90 ? 29.217 3.765 24.527 1.000 64.395 90 ILE A O 1
ATOM 701 N N . GLY A 1 91 ? 30.150 4.263 26.519 1.000 70.379 91 GLY A N 1
ATOM 702 C CA . GLY A 1 91 ? 30.048 5.705 26.352 1.000 71.870 91 GLY A CA 1
ATOM 703 C C . GLY A 1 91 ? 31.431 6.352 26.349 1.000 73.711 91 GLY A C 1
ATOM 704 O O . GLY A 1 91 ? 32.273 5.979 27.153 1.000 75.540 91 GLY A O 1
ATOM 705 N N . TYR A 1 92 ? 31.656 7.298 25.427 1.000 77.346 92 TYR A N 1
ATOM 706 C CA . TYR A 1 92 ? 32.903 8.049 25.360 1.000 82.665 92 TYR A CA 1
ATOM 707 C C . TYR A 1 92 ? 32.619 9.502 24.970 1.000 84.634 92 TYR A C 1
ATOM 708 O O . TYR A 1 92 ? 32.215 9.776 23.837 1.000 84.075 92 TYR A O 1
ATOM 717 N N . LYS A 1 93 ? 32.856 10.422 25.921 1.000 86.975 93 LYS A N 1
ATOM 718 C CA . LYS A 1 93 ? 32.573 11.842 25.754 1.000 86.642 93 LYS A CA 1
ATOM 719 C C . LYS A 1 93 ? 31.112 12.043 25.349 1.000 83.423 93 LYS A C 1
ATOM 720 O O . LYS A 1 93 ? 30.816 12.805 24.432 1.000 83.095 93 LYS A O 1
ATOM 726 N N . GLY A 1 94 ? 30.203 11.324 26.016 1.000 79.801 94 GLY A N 1
ATOM 727 C CA . GLY A 1 94 ? 28.776 11.543 25.847 1.000 78.112 94 GLY A CA 1
ATOM 728 C C . GLY A 1 94 ? 28.172 10.838 24.629 1.000 75.115 94 GLY A C 1
ATOM 729 O O . GLY A 1 94 ? 26.958 10.894 24.454 1.000 71.186 94 GLY A O 1
ATOM 730 N N . LYS A 1 95 ? 29.001 10.181 23.797 1.000 76.268 95 LYS A N 1
ATOM 731 C CA . LYS A 1 95 ? 28.530 9.455 22.623 1.000 72.580 95 LYS A CA 1
ATOM 732 C C . LYS A 1 95 ? 28.566 7.951 22.888 1.000 68.353 95 LYS A C 1
ATOM 733 O O . LYS A 1 95 ? 29.385 7.494 23.677 1.000 67.240 95 LYS A O 1
ATOM 739 N N . ASN A 1 96 ? 27.700 7.184 22.197 1.000 62.066 96 ASN A N 1
ATOM 740 C CA . ASN A 1 96 ? 27.631 5.739 22.367 1.000 57.981 96 ASN A CA 1
ATOM 741 C C . ASN A 1 96 ? 28.273 5.005 21.188 1.000 59.285 96 ASN A C 1
ATOM 742 O O . ASN A 1 96 ? 28.199 5.454 20.048 1.000 58.554 96 ASN A O 1
ATOM 747 N N . TYR A 1 97 ? 28.927 3.874 21.503 1.000 60.435 97 TYR A N 1
ATOM 748 C CA . TYR A 1 97 ? 29.524 2.977 20.524 1.000 59.540 97 TYR A CA 1
ATOM 749 C C . TYR A 1 97 ? 29.220 1.532 20.928 1.000 55.854 97 TYR A C 1
ATOM 750 O O . TYR A 1 97 ? 29.088 1.226 22.114 1.000 54.973 97 TYR A O 1
ATOM 759 N N . LEU A 1 98 ? 29.079 0.652 19.931 1.000 52.566 98 LEU A N 1
ATOM 760 C CA . LEU A 1 98 ? 28.981 -0.774 20.190 1.000 51.215 98 LEU A CA 1
ATOM 761 C C . LEU A 1 98 ? 30.390 -1.353 20.320 1.000 51.701 98 LEU A C 1
ATOM 762 O O . LEU A 1 98 ? 31.356 -0.813 19.780 1.000 51.646 98 LEU A O 1
ATOM 767 N N . THR A 1 99 ? 30.504 -2.448 21.081 1.000 50.581 99 THR A N 1
ATOM 768 C CA . THR A 1 99 ? 31.785 -3.126 21.275 1.000 53.211 99 THR A CA 1
ATOM 769 C C . THR A 1 99 ? 32.042 -4.117 20.139 1.000 52.088 99 THR A C 1
ATOM 770 O O . THR A 1 99 ? 33.185 -4.503 19.903 1.000 53.535 99 THR A O 1
ATOM 774 N N . THR A 1 100 ? 30.976 -4.534 19.448 1.000 48.382 100 THR A N 1
ATOM 775 C CA . THR A 1 100 ? 31.095 -5.393 18.280 1.000 49.033 100 THR A CA 1
ATOM 776 C C . THR A 1 100 ? 30.259 -4.812 17.142 1.000 48.195 100 THR A C 1
ATOM 777 O O . THR A 1 100 ? 29.408 -3.956 17.378 1.000 47.294 100 THR A O 1
ATOM 781 N N . MET A 1 101 ? 30.491 -5.294 15.910 1.000 47.433 101 MET A N 1
ATOM 782 C CA . MET A 1 101 ? 29.564 -5.036 14.819 1.000 48.944 101 MET A CA 1
ATOM 783 C C . MET A 1 101 ? 28.821 -6.318 14.433 1.000 45.037 101 MET A C 1
ATOM 784 O O . MET A 1 101 ? 29.430 -7.363 14.246 1.000 45.010 101 MET A O 1
ATOM 789 N N . SER A 1 102 ? 27.499 -6.205 14.290 1.000 42.086 102 SER A N 1
ATOM 790 C CA . SER A 1 102 ? 26.679 -7.314 13.839 1.000 40.626 102 SER A CA 1
ATOM 791 C C . SER A 1 102 ? 26.350 -7.169 12.353 1.000 39.181 102 SER A C 1
ATOM 792 O O . SER A 1 102 ? 26.261 -6.063 11.837 1.000 39.834 102 SER A O 1
ATOM 795 N N . TYR A 1 103 ? 26.242 -8.318 11.672 1.000 39.180 103 TYR A N 1
ATOM 796 C CA . TYR A 1 103 ? 25.697 -8.445 10.327 1.000 37.837 103 TYR A CA 1
ATOM 797 C C . TYR A 1 103 ? 24.825 -9.708 10.318 1.000 38.556 103 TYR A C 1
ATOM 798 O O . TYR A 1 103 ? 24.781 -10.432 11.321 1.000 38.204 103 TYR A O 1
ATOM 807 N N . LEU A 1 104 ? 24.135 -9.956 9.190 1.000 35.457 104 LEU A N 1
ATOM 808 C CA . LEU A 1 104 ? 23.247 -11.103 9.051 1.000 34.599 104 LEU A CA 1
ATOM 809 C C . LEU A 1 104 ? 23.873 -12.124 8.098 1.000 35.326 104 LEU A C 1
ATOM 810 O O . LEU A 1 104 ? 24.293 -11.780 6.991 1.000 37.378 104 LEU A O 1
ATOM 815 N N . ARG A 1 105 ? 23.899 -13.395 8.522 1.000 33.970 105 ARG A N 1
ATOM 816 C CA . ARG A 1 105 ? 24.611 -14.440 7.799 1.000 34.556 105 ARG A CA 1
ATOM 817 C C . ARG A 1 105 ? 23.703 -15.645 7.558 1.000 33.346 105 ARG A C 1
ATOM 818 O O . ARG A 1 105 ? 23.093 -16.150 8.481 1.000 32.695 105 ARG A O 1
ATOM 826 N N . LEU A 1 106 ? 23.666 -16.116 6.309 1.000 35.707 106 LEU A N 1
ATOM 827 C CA . LEU A 1 106 ? 22.843 -17.243 5.911 1.000 36.063 106 LEU A CA 1
ATOM 828 C C . LEU A 1 106 ? 23.603 -18.551 6.089 1.000 37.618 106 LEU A C 1
ATOM 829 O O . LEU A 1 106 ? 24.722 -18.693 5.600 1.000 38.970 106 LEU A O 1
ATOM 834 N N . VAL A 1 107 ? 22.941 -19.511 6.750 1.000 39.220 107 VAL A N 1
ATOM 835 C CA . VAL A 1 107 ? 23.367 -20.899 6.748 1.000 40.882 107 VAL A CA 1
ATOM 836 C C . VAL A 1 107 ? 22.143 -21.765 6.455 1.000 40.784 107 VAL A C 1
ATOM 837 O O . VAL A 1 107 ? 21.027 -21.387 6.786 1.000 38.677 107 VAL A O 1
ATOM 841 N N . SER A 1 108 ? 22.382 -22.941 5.862 1.000 44.227 108 SER A N 1
ATOM 842 C CA . SER A 1 108 ? 21.324 -23.847 5.441 1.000 43.438 108 SER A CA 1
ATOM 843 C C . SER A 1 108 ? 21.568 -25.232 6.023 1.000 43.493 108 SER A C 1
ATOM 844 O O . SER A 1 108 ? 22.699 -25.552 6.398 1.000 43.006 108 SER A O 1
ATOM 847 N N . SER A 1 109 ? 20.501 -26.043 6.038 1.000 43.110 109 SER A N 1
ATOM 848 C CA . SER A 1 109 ? 20.555 -27.400 6.573 1.000 44.218 109 SER A CA 1
ATOM 849 C C . SER A 1 109 ? 19.584 -28.305 5.820 1.000 45.354 109 SER A C 1
ATOM 850 O O . SER A 1 109 ? 18.496 -27.869 5.458 1.000 43.414 109 SER A O 1
ATOM 853 N N . GLU A 1 110 ? 19.951 -29.579 5.663 1.000 48.490 110 GLU A N 1
ATOM 854 C CA . GLU A 1 110 ? 19.043 -30.552 5.084 1.000 51.685 110 GLU A CA 1
ATOM 855 C C . GLU A 1 110 ? 18.327 -31.355 6.160 1.000 49.503 110 GLU A C 1
ATOM 856 O O . GLU A 1 110 ? 17.389 -32.064 5.836 1.000 49.535 110 GLU A O 1
ATOM 862 N N . ASP A 1 111 ? 18.741 -31.216 7.424 1.000 48.794 111 ASP A N 1
ATOM 863 C CA . ASP A 1 111 ? 18.159 -31.995 8.507 1.000 48.245 111 ASP A CA 1
ATOM 864 C C . ASP A 1 111 ? 17.646 -31.117 9.648 1.000 45.956 111 ASP A C 1
ATOM 865 O O . ASP A 1 111 ? 17.121 -31.645 10.615 1.000 48.018 111 ASP A O 1
ATOM 870 N N . GLY A 1 112 ? 17.818 -29.790 9.559 1.000 44.634 112 GLY A N 1
ATOM 871 C CA . GLY A 1 112 ? 17.375 -28.872 10.599 1.000 42.370 112 GLY A CA 1
ATOM 872 C C . GLY A 1 112 ? 18.322 -28.812 11.805 1.000 43.579 112 GLY A C 1
ATOM 873 O O . GLY A 1 112 ? 18.009 -28.132 12.787 1.000 43.555 112 GLY A O 1
ATOM 874 N N . ILE A 1 113 ? 19.486 -29.480 11.710 1.000 45.442 113 ILE A N 1
ATOM 875 C CA . ILE A 1 113 ? 20.392 -29.667 12.835 1.000 46.387 113 ILE A CA 1
ATOM 876 C C . ILE A 1 113 ? 21.806 -29.194 12.478 1.000 47.492 113 ILE A C 1
ATOM 877 O O . ILE A 1 113 ? 22.373 -28.377 13.201 1.000 46.160 113 ILE A O 1
ATOM 882 N N . HIS A 1 114 ? 22.382 -29.742 11.396 1.000 47.458 114 HIS A N 1
ATOM 883 C CA . HIS A 1 114 ? 23.718 -29.386 10.946 1.000 47.443 114 HIS A CA 1
ATOM 884 C C . HIS A 1 114 ? 23.646 -28.292 9.879 1.000 46.555 114 HIS A C 1
ATOM 885 O O . HIS A 1 114 ? 23.144 -28.527 8.779 1.000 45.861 114 HIS A O 1
ATOM 892 N N . PHE A 1 115 ? 24.172 -27.100 10.208 1.000 45.238 115 PHE A N 1
ATOM 893 C CA . PHE A 1 115 ? 24.076 -25.938 9.336 1.000 43.194 115 PHE A CA 1
ATOM 894 C C . PHE A 1 115 ? 25.438 -25.574 8.757 1.000 44.898 115 PHE A C 1
ATOM 895 O O . PHE A 1 115 ? 26.468 -25.793 9.389 1.000 46.649 115 PHE A O 1
ATOM 903 N N . HIS A 1 116 ? 25.429 -24.980 7.561 1.000 47.156 116 HIS A N 1
ATOM 904 C CA . HIS A 1 116 ? 26.663 -24.593 6.891 1.000 52.249 116 HIS A CA 1
ATOM 905 C C . HIS A 1 116 ? 26.399 -23.393 5.978 1.000 49.023 116 HIS A C 1
ATOM 906 O O . HIS A 1 116 ? 25.264 -23.153 5.546 1.000 43.413 116 HIS A O 1
ATOM 913 N N . ASP A 1 117 ? 27.472 -22.636 5.706 1.000 47.030 117 ASP A N 1
ATOM 914 C CA . ASP A 1 117 ? 27.435 -21.607 4.682 1.000 46.428 117 ASP A CA 1
ATOM 915 C C . ASP A 1 117 ? 27.141 -22.267 3.332 1.000 46.771 117 ASP A C 1
ATOM 916 O O . ASP A 1 117 ? 27.574 -23.393 3.071 1.000 44.917 117 ASP A O 1
ATOM 921 N N . GLU A 1 118 ? 26.401 -21.541 2.489 1.000 46.313 118 GLU A N 1
ATOM 922 C CA . GLU A 1 118 ? 26.022 -21.988 1.163 1.000 47.074 118 GLU A CA 1
ATOM 923 C C . GLU A 1 118 ? 26.722 -21.141 0.113 1.000 46.279 118 GLU A C 1
ATOM 924 O O . GLU A 1 118 ? 26.502 -19.929 0.064 1.000 48.403 118 GLU A O 1
ATOM 930 N N . PRO A 1 119 ? 27.527 -21.762 -0.776 1.000 47.108 119 PRO A N 1
ATOM 931 C CA . PRO A 1 119 ? 28.146 -21.045 -1.889 1.000 48.252 119 PRO A CA 1
ATOM 932 C C . PRO A 1 119 ? 27.086 -20.282 -2.673 1.000 49.333 119 PRO A C 1
ATOM 933 O O . PRO A 1 119 ? 26.000 -20.811 -2.924 1.000 49.903 119 PRO A O 1
ATOM 937 N N . GLY A 1 120 ? 27.395 -19.024 -3.011 1.000 49.476 120 GLY A N 1
ATOM 938 C CA . GLY A 1 120 ? 26.501 -18.199 -3.801 1.000 47.455 120 GLY A CA 1
ATOM 939 C C . GLY A 1 120 ? 25.531 -17.387 -2.948 1.000 45.511 120 GLY A C 1
ATOM 940 O O . GLY A 1 120 ? 24.779 -16.598 -3.513 1.000 42.844 120 GLY A O 1
ATOM 941 N N . TYR A 1 121 ? 25.573 -17.555 -1.608 1.000 45.377 121 TYR A N 1
ATOM 942 C CA . TYR A 1 121 ? 24.675 -16.837 -0.706 1.000 43.148 121 TYR A CA 1
ATOM 943 C C . TYR A 1 121 ? 25.461 -16.060 0.361 1.000 43.333 121 TYR A C 1
ATOM 944 O O . TYR A 1 121 ? 25.443 -16.391 1.552 1.000 39.313 121 TYR A O 1
ATOM 953 N N . PRO A 1 122 ? 26.137 -14.952 -0.017 1.000 43.940 122 PRO A N 1
ATOM 954 C CA . PRO A 1 122 ? 26.977 -14.207 0.922 1.000 44.772 122 PRO A CA 1
ATOM 955 C C . PRO A 1 122 ? 26.166 -13.401 1.931 1.000 43.252 122 PRO A C 1
ATOM 956 O O . PRO A 1 122 ? 24.951 -13.282 1.803 1.000 42.385 122 PRO A O 1
ATOM 960 N N . PRO A 1 123 ? 26.808 -12.850 2.985 1.000 42.700 123 PRO A N 1
ATOM 961 C CA . PRO A 1 123 ? 26.073 -12.186 4.064 1.000 39.670 123 PRO A CA 1
ATOM 962 C C . PRO A 1 123 ? 25.405 -10.865 3.696 1.000 38.124 123 PRO A C 1
ATOM 963 O O . PRO A 1 123 ? 25.633 -10.326 2.618 1.000 37.650 123 PRO A O 1
ATOM 967 N N . ILE A 1 124 ? 24.555 -10.369 4.605 1.000 37.047 124 ILE A N 1
ATOM 968 C CA . ILE A 1 124 ? 23.991 -9.029 4.509 1.000 37.618 124 ILE A CA 1
ATOM 969 C C . ILE A 1 124 ? 24.659 -8.130 5.558 1.000 36.744 124 ILE A C 1
ATOM 970 O O . ILE A 1 124 ? 24.469 -8.313 6.761 1.000 36.617 124 ILE A O 1
ATOM 975 N N . PHE A 1 125 ? 25.415 -7.145 5.075 1.000 37.186 125 PHE A N 1
ATOM 976 C CA . PHE A 1 125 ? 26.104 -6.171 5.905 1.000 39.630 125 PHE A CA 1
ATOM 977 C C . PHE A 1 125 ? 25.355 -4.843 5.892 1.000 39.169 125 PHE A C 1
ATOM 978 O O . PHE A 1 125 ? 24.708 -4.522 4.901 1.000 38.852 125 PHE A O 1
ATOM 986 N N . GLY A 1 126 ? 25.467 -4.076 6.986 1.000 39.698 126 GLY A N 1
ATOM 987 C CA . GLY A 1 126 ? 24.868 -2.753 7.082 1.000 40.164 126 GLY A CA 1
ATOM 988 C C . GLY A 1 126 ? 25.314 -1.841 5.939 1.000 43.671 126 GLY A C 1
ATOM 989 O O . GLY A 1 126 ? 26.475 -1.883 5.515 1.000 48.688 126 GLY A O 1
ATOM 990 N N . LYS A 1 127 ? 24.383 -1.009 5.457 1.000 45.808 127 LYS A N 1
ATOM 991 C CA . LYS A 1 127 ? 24.635 -0.060 4.377 1.000 49.230 127 LYS A CA 1
ATOM 992 C C . LYS A 1 127 ? 24.048 1.294 4.760 1.000 45.349 127 LYS A C 1
ATOM 993 O O . LYS A 1 127 ? 22.918 1.338 5.225 1.000 44.006 127 LYS A O 1
ATOM 999 N N . GLY A 1 128 ? 24.800 2.381 4.530 1.000 45.365 128 GLY A N 1
ATOM 1000 C CA . GLY A 1 128 ? 24.325 3.739 4.770 1.000 45.323 128 GLY A CA 1
ATOM 1001 C C . GLY A 1 128 ? 24.502 4.192 6.222 1.000 43.448 128 GLY A C 1
ATOM 1002 O O . GLY A 1 128 ? 24.798 3.392 7.100 1.000 44.890 128 GLY A O 1
ATOM 1003 N N . GLU A 1 129 ? 24.269 5.488 6.450 1.000 42.937 129 GLU A N 1
ATOM 1004 C CA . GLU A 1 129 ? 24.459 6.150 7.728 1.000 43.091 129 GLU A CA 1
ATOM 1005 C C . GLU A 1 129 ? 23.696 5.497 8.878 1.000 40.200 129 GLU A C 1
ATOM 1006 O O . GLU A 1 129 ? 24.240 5.414 9.975 1.000 41.000 129 GLU A O 1
ATOM 1012 N N . LEU A 1 130 ? 22.455 5.053 8.630 1.000 35.417 130 LEU A N 1
ATOM 1013 C CA . LEU A 1 130 ? 21.589 4.537 9.679 1.000 34.241 130 LEU A CA 1
ATOM 1014 C C . LEU A 1 130 ? 21.924 3.089 10.046 1.000 32.320 130 LEU A C 1
ATOM 1015 O O . LEU A 1 130 ? 21.298 2.538 10.948 1.000 31.911 130 LEU A O 1
ATOM 1020 N N . GLU A 1 131 ? 22.909 2.477 9.369 1.000 33.077 131 GLU A N 1
ATOM 1021 C CA . GLU A 1 131 ? 23.337 1.120 9.680 1.000 33.426 131 GLU A CA 1
ATOM 1022 C C . GLU A 1 131 ? 24.853 1.063 9.918 1.000 35.320 131 GLU A C 1
ATOM 1023 O O . GLU A 1 131 ? 25.453 -0.002 9.799 1.000 35.897 131 GLU A O 1
ATOM 1029 N N . ALA A 1 132 ? 25.456 2.189 10.315 1.000 36.539 132 ALA A N 1
ATOM 1030 C CA . ALA A 1 132 ? 26.907 2.311 10.451 1.000 38.625 132 ALA A CA 1
ATOM 1031 C C . ALA A 1 132 ? 27.466 1.435 11.573 1.000 39.735 132 ALA A C 1
ATOM 1032 O O . ALA A 1 132 ? 28.653 1.110 11.553 1.000 41.014 132 ALA A O 1
ATOM 1034 N N . PHE A 1 133 ? 26.630 1.113 12.569 1.000 38.226 133 PHE A N 1
ATOM 1035 C CA . PHE A 1 133 ? 27.046 0.323 13.712 1.000 39.997 133 PHE A CA 1
ATOM 1036 C C . PHE A 1 133 ? 26.540 -1.118 13.603 1.000 40.808 133 PHE A C 1
ATOM 1037 O O . PHE A 1 133 ? 26.759 -1.900 14.523 1.000 42.373 133 PHE A O 1
ATOM 1045 N N . GLY A 1 134 ? 25.852 -1.466 12.502 1.000 39.903 134 GLY A N 1
ATOM 1046 C CA . GLY A 1 134 ? 25.483 -2.841 12.214 1.000 37.515 134 GLY A CA 1
ATOM 1047 C C . GLY A 1 134 ? 23.969 -3.037 12.143 1.000 36.347 134 GLY A C 1
ATOM 1048 O O . GLY A 1 134 ? 23.208 -2.097 12.362 1.000 32.384 134 GLY A O 1
ATOM 1049 N N . ILE A 1 135 ? 23.569 -4.287 11.838 1.000 35.059 135 ILE A N 1
ATOM 1050 C CA . ILE A 1 135 ? 22.177 -4.707 11.795 1.000 33.890 135 ILE A CA 1
ATOM 1051 C C . ILE A 1 135 ? 22.028 -6.005 12.587 1.000 33.313 135 ILE A C 1
ATOM 1052 O O . ILE A 1 135 ? 22.972 -6.784 12.668 1.000 33.575 135 ILE A O 1
ATOM 1057 N N . GLU A 1 136 ? 20.840 -6.223 13.177 1.000 33.437 136 GLU A N 1
ATOM 1058 C CA . GLU A 1 136 ? 20.663 -7.193 14.254 1.000 31.566 136 GLU A CA 1
ATOM 1059 C C . GLU A 1 136 ? 19.254 -7.804 14.261 1.000 30.006 136 GLU A C 1
ATOM 1060 O O . GLU A 1 136 ? 18.276 -7.166 13.877 1.000 27.168 136 GLU A O 1
ATOM 1066 N N . ASP A 1 137 ? 19.164 -9.045 14.755 1.000 30.888 137 ASP A N 1
ATOM 1067 C CA . ASP A 1 137 ? 17.927 -9.618 15.270 1.000 31.030 137 ASP A CA 1
ATOM 1068 C C . ASP A 1 137 ? 16.845 -9.628 14.197 1.000 32.508 137 ASP A C 1
ATOM 1069 O O . ASP A 1 137 ? 15.739 -9.144 14.425 1.000 34.582 137 ASP A O 1
ATOM 1074 N N . CYS A 1 138 ? 17.167 -10.216 13.040 1.000 30.319 138 CYS A N 1
ATOM 1075 C CA . CYS A 1 138 ? 16.311 -10.112 11.882 1.000 31.859 138 CYS A CA 1
ATOM 1076 C C . CYS A 1 138 ? 15.198 -11.154 11.936 1.000 31.648 138 CYS A C 1
ATOM 1077 O O . CYS A 1 138 ? 15.487 -12.345 12.043 1.000 32.650 138 CYS A O 1
ATOM 1080 N N . ARG A 1 139 ? 13.950 -10.684 11.835 1.000 29.325 139 ARG A N 1
ATOM 1081 C CA . ARG A 1 139 ? 12.780 -11.530 11.645 1.000 29.485 139 ARG A CA 1
ATOM 1082 C C . ARG A 1 139 ? 12.568 -11.732 10.148 1.000 29.973 139 ARG A C 1
ATOM 1083 O O . ARG A 1 139 ? 12.762 -10.810 9.364 1.000 30.343 139 ARG A O 1
ATOM 1091 N N . VAL A 1 140 ? 12.195 -12.950 9.751 1.000 30.261 140 VAL A N 1
ATOM 1092 C CA . VAL A 1 140 ? 11.893 -13.242 8.360 1.000 28.285 140 VAL A CA 1
ATOM 1093 C C . VAL A 1 140 ? 10.439 -13.699 8.268 1.000 26.842 140 VAL A C 1
ATOM 1094 O O . VAL A 1 140 ? 10.069 -14.741 8.798 1.000 29.683 140 VAL A O 1
ATOM 1098 N N . ALA A 1 141 ? 9.615 -12.885 7.618 1.000 26.725 141 ALA A N 1
ATOM 1099 C CA . ALA A 1 141 ? 8.252 -13.240 7.249 1.000 27.926 141 ALA A CA 1
ATOM 1100 C C . ALA A 1 141 ? 8.255 -13.933 5.889 1.000 29.102 141 ALA A C 1
ATOM 1101 O O . ALA A 1 141 ? 8.711 -13.329 4.929 1.000 29.802 141 ALA A O 1
ATOM 1103 N N . SER A 1 142 ? 7.803 -15.205 5.840 1.000 27.087 142 SER A N 1
ATOM 1104 C CA . SER A 1 142 ? 7.600 -15.935 4.605 1.000 30.376 142 SER A CA 1
ATOM 1105 C C . SER A 1 142 ? 6.155 -15.715 4.168 1.000 28.133 142 SER A C 1
ATOM 1106 O O . SER A 1 142 ? 5.252 -16.136 4.864 1.000 25.205 142 SER A O 1
ATOM 1109 N N . THR A 1 143 ? 5.958 -15.056 3.015 1.000 26.974 143 THR A N 1
ATOM 1110 C CA . THR A 1 143 ? 4.637 -14.635 2.572 1.000 27.953 143 THR A CA 1
ATOM 1111 C C . THR A 1 143 ? 4.450 -15.071 1.124 1.000 29.248 143 THR A C 1
ATOM 1112 O O . THR A 1 143 ? 5.400 -15.520 0.484 1.000 27.971 143 THR A O 1
ATOM 1116 N N . LYS A 1 144 ? 3.219 -14.920 0.617 1.000 31.569 144 LYS A N 1
ATOM 1117 C CA . LYS A 1 144 ? 2.923 -15.281 -0.759 1.000 33.967 144 LYS A CA 1
ATOM 1118 C C . LYS A 1 144 ? 3.682 -14.376 -1.743 1.000 32.051 144 LYS A C 1
ATOM 1119 O O . LYS A 1 144 ? 3.851 -14.763 -2.898 1.000 30.259 144 LYS A O 1
ATOM 1125 N N . ASP A 1 145 ? 4.138 -13.191 -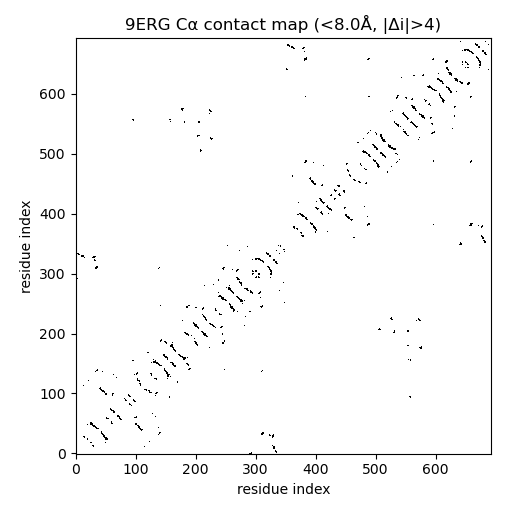1.285 1.000 32.167 145 ASP A N 1
ATOM 1126 C CA . ASP A 1 145 ? 4.865 -12.232 -2.118 1.000 34.577 145 ASP A CA 1
ATOM 1127 C C . ASP A 1 145 ? 6.372 -12.258 -1.827 1.000 33.150 145 ASP A C 1
ATOM 1128 O O . ASP A 1 145 ? 7.088 -11.329 -2.202 1.000 34.110 145 ASP A O 1
ATOM 1133 N N . GLY A 1 146 ? 6.859 -13.316 -1.162 1.000 29.549 146 GLY A N 1
ATOM 1134 C CA . GLY A 1 146 ? 8.280 -13.472 -0.904 1.000 28.870 146 GLY A CA 1
ATOM 1135 C C . GLY A 1 146 ? 8.621 -13.204 0.558 1.000 28.484 146 GLY A C 1
ATOM 1136 O O . GLY A 1 146 ? 7.743 -13.229 1.431 1.000 26.624 146 GLY A O 1
ATOM 1137 N N . PHE A 1 147 ? 9.911 -12.927 0.813 1.000 29.195 147 PHE A N 1
ATOM 1138 C CA . PHE A 1 147 ? 10.440 -12.814 2.166 1.000 26.724 147 PHE A CA 1
ATOM 1139 C C . PHE A 1 147 ? 10.642 -11.346 2.547 1.000 26.668 147 PHE A C 1
ATOM 1140 O O . PHE A 1 147 ? 11.276 -10.607 1.807 1.000 28.828 147 PHE A O 1
ATOM 1148 N N . TYR A 1 148 ? 10.100 -10.944 3.704 1.000 26.510 148 TYR A N 1
ATOM 1149 C CA . TYR A 1 148 ? 10.308 -9.613 4.252 1.000 28.244 148 TYR A CA 1
ATOM 1150 C C . TYR A 1 148 ? 11.126 -9.725 5.536 1.000 27.673 148 TYR A C 1
ATOM 1151 O O . TYR A 1 148 ? 10.791 -10.488 6.435 1.000 24.637 148 TYR A O 1
ATOM 1160 N N . LEU A 1 149 ? 12.241 -8.982 5.566 1.000 28.097 149 LEU A N 1
ATOM 1161 C CA . LEU A 1 149 ? 13.190 -8.978 6.664 1.000 26.848 149 LEU A CA 1
ATOM 1162 C C . LEU A 1 149 ? 12.948 -7.711 7.477 1.000 27.187 149 LEU A C 1
ATOM 1163 O O . LEU A 1 149 ? 12.953 -6.632 6.898 1.000 27.448 149 LEU A O 1
ATOM 1168 N N . THR A 1 150 ? 12.761 -7.840 8.796 1.000 26.580 150 THR A N 1
ATOM 1169 C CA . THR A 1 150 ? 12.668 -6.689 9.688 1.000 26.376 150 THR A CA 1
ATOM 1170 C C . THR A 1 150 ? 13.675 -6.849 10.826 1.000 26.828 150 THR A C 1
ATOM 1171 O O . THR A 1 150 ? 13.614 -7.819 11.589 1.000 27.047 150 THR A O 1
ATOM 1175 N N . PHE A 1 151 ? 14.571 -5.857 10.942 1.000 26.446 151 PHE A N 1
ATOM 1176 C CA . PHE A 1 151 ? 15.782 -5.954 11.742 1.000 28.246 151 PHE A CA 1
ATOM 1177 C C . PHE A 1 151 ? 16.093 -4.612 12.411 1.000 28.814 151 PHE A C 1
ATOM 1178 O O . PHE A 1 151 ? 15.620 -3.560 11.978 1.000 27.711 151 PHE A O 1
ATOM 1186 N N . THR A 1 152 ? 16.931 -4.654 13.457 1.000 31.181 152 THR A N 1
ATOM 1187 C CA . THR A 1 152 ? 17.461 -3.439 14.058 1.000 30.023 152 THR A CA 1
ATOM 1188 C C . THR A 1 152 ? 18.477 -2.804 13.110 1.000 29.785 152 THR A C 1
ATOM 1189 O O . THR A 1 152 ? 19.359 -3.482 12.579 1.000 28.833 152 THR A O 1
ATOM 1193 N N . GLU A 1 153 ? 18.358 -1.486 12.933 1.000 29.784 153 GLU A N 1
ATOM 1194 C CA . GLU A 1 153 ? 19.383 -0.676 12.298 1.000 31.578 153 GLU A CA 1
ATOM 1195 C C . GLU A 1 153 ? 20.049 0.160 13.387 1.000 31.722 153 GLU A C 1
ATOM 1196 O O . GLU A 1 153 ? 19.343 0.859 14.107 1.000 30.119 153 GLU A O 1
ATOM 1202 N N . VAL A 1 154 ? 21.391 0.086 13.497 1.000 32.265 154 VAL A N 1
ATOM 1203 C CA . VAL A 1 154 ? 22.102 0.767 14.573 1.000 32.177 154 VAL A CA 1
ATOM 1204 C C . VAL A 1 154 ? 23.121 1.738 13.992 1.000 33.928 154 VAL A C 1
ATOM 1205 O O . VAL A 1 154 ? 23.849 1.391 13.060 1.000 34.036 154 VAL A O 1
ATOM 1209 N N . SER A 1 155 ? 23.157 2.937 14.599 1.000 34.618 155 SER A N 1
ATOM 1210 C CA . SER A 1 155 ? 24.125 3.986 14.314 1.000 37.300 155 SER A CA 1
ATOM 1211 C C . SER A 1 155 ? 24.245 4.906 15.529 1.000 37.600 155 SER A C 1
ATOM 1212 O O . SER A 1 155 ? 23.524 4.760 16.513 1.000 36.609 155 SER A O 1
ATOM 1215 N N . SER A 1 156 ? 25.122 5.904 15.431 1.000 39.933 156 SER A N 1
ATOM 1216 C CA . SER A 1 156 ? 25.293 6.858 16.516 1.000 42.099 156 SER A CA 1
ATOM 1217 C C . SER A 1 156 ? 24.036 7.706 16.728 1.000 40.197 156 SER A C 1
ATOM 1218 O O . SER A 1 156 ? 23.917 8.320 17.778 1.000 38.475 156 SER A O 1
ATOM 1221 N N . VAL A 1 157 ? 23.090 7.721 15.767 1.000 39.345 157 VAL A N 1
ATOM 1222 C CA . VAL A 1 157 ? 21.926 8.594 15.881 1.000 37.519 157 VAL A CA 1
ATOM 1223 C C . VAL A 1 157 ? 20.663 7.797 16.183 1.000 34.437 157 VAL A C 1
ATOM 1224 O O . VAL A 1 157 ? 19.643 8.416 16.477 1.000 35.315 157 VAL A O 1
ATOM 1228 N N . ALA A 1 158 ? 20.690 6.456 16.114 1.000 33.160 158 ALA A N 1
ATOM 1229 C CA . ALA A 1 158 ? 19.445 5.715 16.243 1.000 31.082 158 ALA A CA 1
ATOM 1230 C C . ALA A 1 158 ? 19.642 4.212 16.405 1.000 31.198 158 ALA A C 1
ATOM 1231 O O . ALA A 1 158 ? 20.448 3.596 15.709 1.000 32.235 158 ALA A O 1
ATOM 1233 N N . VAL A 1 159 ? 18.824 3.648 17.304 1.000 28.954 159 VAL A N 1
ATOM 1234 C CA . VAL A 1 159 ? 18.397 2.268 17.227 1.000 29.890 159 VAL A CA 1
ATOM 1235 C C . VAL A 1 159 ? 16.975 2.247 16.654 1.000 29.879 159 VAL A C 1
ATOM 1236 O O . VAL A 1 159 ? 16.037 2.592 17.377 1.000 28.300 159 VAL A O 1
ATOM 1240 N N . GLY A 1 160 ? 16.832 1.827 15.381 1.000 29.784 160 GLY A N 1
ATOM 1241 C CA . GLY A 1 160 ? 15.556 1.837 14.662 1.000 30.871 160 GLY A CA 1
ATOM 1242 C C . GLY A 1 160 ? 15.326 0.540 13.881 1.000 29.958 160 GLY A C 1
ATOM 1243 O O . GLY A 1 160 ? 16.113 -0.393 13.981 1.000 29.366 160 GLY A O 1
ATOM 1244 N N . VAL A 1 161 ? 14.226 0.469 13.129 1.000 29.818 161 VAL A N 1
ATOM 1245 C CA . VAL A 1 161 ? 13.842 -0.747 12.419 1.000 28.744 161 VAL A CA 1
ATOM 1246 C C . VAL A 1 161 ? 13.923 -0.518 10.910 1.000 28.491 161 VAL A C 1
ATOM 1247 O O . VAL A 1 161 ? 13.338 0.430 10.384 1.000 29.184 161 VAL A O 1
ATOM 1251 N N . GLY A 1 162 ? 14.639 -1.427 10.232 1.000 31.394 162 GLY A N 1
ATOM 1252 C CA . GLY A 1 162 ? 14.675 -1.487 8.779 1.000 31.887 162 GLY A CA 1
ATOM 1253 C C . GLY A 1 162 ? 13.835 -2.641 8.235 1.000 31.264 162 GLY A C 1
ATOM 1254 O O . GLY A 1 162 ? 13.500 -3.572 8.968 1.000 31.242 162 GLY A O 1
ATOM 1255 N N . MET A 1 163 ? 13.484 -2.553 6.943 1.000 30.459 163 MET A N 1
ATOM 1256 C CA . MET A 1 163 ? 12.856 -3.656 6.240 1.000 28.193 163 MET A CA 1
ATOM 1257 C C . MET A 1 163 ? 13.492 -3.791 4.863 1.000 28.427 163 MET A C 1
ATOM 1258 O O . MET A 1 163 ? 13.787 -2.795 4.203 1.000 31.362 163 MET A O 1
ATOM 1263 N N . MET A 1 164 ? 13.722 -5.046 4.472 1.000 29.707 164 MET A N 1
ATOM 1264 C CA . MET A 1 164 ? 14.153 -5.413 3.134 1.000 31.655 164 MET A CA 1
ATOM 1265 C C . MET A 1 164 ? 13.213 -6.500 2.599 1.000 30.600 164 MET A C 1
ATOM 1266 O O . MET A 1 164 ? 12.515 -7.162 3.373 1.000 26.215 164 MET A O 1
ATOM 1271 N N . HIS A 1 165 ? 13.253 -6.727 1.273 1.000 31.358 165 HIS A N 1
ATOM 1272 C CA . HIS A 1 165 ? 12.499 -7.801 0.644 1.000 31.111 165 HIS A CA 1
ATOM 1273 C C . HIS A 1 165 ? 13.409 -8.601 -0.281 1.000 30.621 165 HIS A C 1
ATOM 1274 O O . HIS A 1 165 ? 14.272 -8.028 -0.935 1.000 31.591 165 HIS A O 1
ATOM 1281 N N . THR A 1 166 ? 13.179 -9.922 -0.357 1.000 29.701 166 THR A N 1
ATOM 1282 C CA . THR A 1 166 ? 13.869 -10.753 -1.332 1.000 30.290 166 THR A CA 1
ATOM 1283 C C . THR A 1 166 ? 12.943 -11.870 -1.818 1.000 30.658 166 THR A C 1
ATOM 1284 O O . THR A 1 166 ? 12.052 -12.311 -1.091 1.000 31.868 166 THR A O 1
ATOM 1288 N N . ASN A 1 167 ? 13.216 -12.348 -3.035 1.000 30.930 167 ASN A N 1
ATOM 1289 C CA . ASN A 1 167 ? 12.643 -13.578 -3.557 1.000 32.281 167 ASN A CA 1
ATOM 1290 C C . ASN A 1 167 ? 13.691 -14.690 -3.608 1.000 33.000 167 ASN A C 1
ATOM 1291 O O . ASN A 1 167 ? 13.345 -15.844 -3.389 1.000 31.846 167 ASN A O 1
ATOM 1296 N N . ASP A 1 168 ? 14.970 -14.351 -3.881 1.000 33.599 168 ASP A N 1
ATOM 1297 C CA . ASP A 1 168 ? 15.973 -15.360 -4.198 1.000 33.793 168 ASP A CA 1
ATOM 1298 C C . ASP A 1 168 ? 17.120 -15.419 -3.182 1.000 33.330 168 ASP A C 1
ATOM 1299 O O . ASP A 1 168 ? 18.031 -16.234 -3.343 1.000 35.339 168 ASP A O 1
ATOM 1304 N N . TRP A 1 169 ? 17.105 -14.534 -2.177 1.000 32.972 169 TRP A N 1
ATOM 1305 C CA . TRP A 1 169 ? 18.129 -14.470 -1.145 1.000 33.172 169 TRP A CA 1
ATOM 1306 C C . TRP A 1 169 ? 19.502 -14.072 -1.687 1.000 35.884 169 TRP A C 1
ATOM 1307 O O . TRP A 1 169 ? 20.497 -14.287 -1.004 1.000 38.444 169 TRP A O 1
ATOM 1318 N N . LYS A 1 170 ? 19.548 -13.444 -2.875 1.000 36.624 170 LYS A N 1
ATOM 1319 C CA . LYS A 1 170 ? 20.789 -12.924 -3.439 1.000 37.092 170 LYS A CA 1
ATOM 1320 C C . LYS A 1 170 ? 20.695 -11.421 -3.703 1.000 36.558 170 LYS A C 1
ATOM 1321 O O . LYS A 1 170 ? 21.695 -10.735 -3.537 1.000 37.303 170 LYS A O 1
ATOM 1327 N N . THR A 1 171 ? 19.540 -10.944 -4.197 1.000 35.936 171 THR A N 1
ATOM 1328 C CA . THR A 1 171 ? 19.295 -9.519 -4.348 1.000 35.874 171 THR A CA 1
ATOM 1329 C C . THR A 1 171 ? 18.123 -9.138 -3.457 1.000 34.762 171 THR A C 1
ATOM 1330 O O . THR A 1 171 ? 17.229 -9.943 -3.190 1.000 33.096 171 THR A O 1
ATOM 1334 N N . PHE A 1 172 ? 18.184 -7.893 -2.974 1.000 35.035 172 PHE A N 1
ATOM 1335 C CA . PHE A 1 172 ? 17.290 -7.390 -1.945 1.000 35.034 172 PHE A CA 1
ATOM 1336 C C . PHE A 1 172 ? 16.796 -6.005 -2.354 1.000 35.716 172 PHE A C 1
ATOM 1337 O O . PHE A 1 172 ? 17.540 -5.260 -2.981 1.000 35.997 172 PHE A O 1
ATOM 1345 N N . GLU A 1 173 ? 15.538 -5.669 -2.026 1.000 34.707 173 GLU A N 1
ATOM 1346 C CA . GLU A 1 173 ? 15.094 -4.279 -2.082 1.000 35.378 173 GLU A CA 1
ATOM 1347 C C . GLU A 1 173 ? 15.008 -3.782 -0.636 1.000 34.409 173 GLU A C 1
ATOM 1348 O O . GLU A 1 173 ? 14.532 -4.500 0.235 1.000 32.467 173 GLU A O 1
ATOM 1354 N N . HIS A 1 174 ? 15.501 -2.561 -0.383 1.000 34.933 174 HIS A N 1
ATOM 1355 C CA . HIS A 1 174 ? 15.590 -1.998 0.957 1.000 32.641 174 HIS A CA 1
ATOM 1356 C C . HIS A 1 174 ? 14.539 -0.897 1.059 1.000 30.932 174 HIS A C 1
ATOM 1357 O O . HIS A 1 174 ? 14.535 -0.007 0.234 1.000 30.778 174 HIS A O 1
ATOM 1364 N N . TYR A 1 175 ? 13.668 -0.952 2.073 1.000 31.611 175 TYR A N 1
ATOM 1365 C CA . TYR A 1 175 ? 12.555 -0.012 2.186 1.000 33.281 175 TYR A CA 1
ATOM 1366 C C . TYR A 1 175 ? 12.868 1.120 3.163 1.000 31.815 175 TYR A C 1
ATOM 1367 O O . TYR A 1 175 ? 11.990 1.928 3.465 1.000 31.019 175 TYR A O 1
ATOM 1376 N N . GLY A 1 176 ? 14.117 1.170 3.647 1.000 31.141 176 GLY A N 1
ATOM 1377 C CA . GLY A 1 176 ? 14.569 2.220 4.546 1.000 30.208 176 GLY A CA 1
ATOM 1378 C C . GLY A 1 176 ? 14.183 1.921 5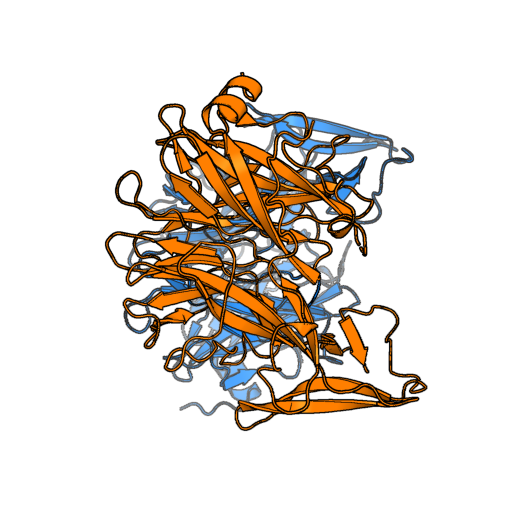.992 1.000 28.008 176 GLY A C 1
ATOM 1379 O O . GLY A 1 176 ? 13.852 0.781 6.342 1.000 26.443 176 GLY A O 1
ATOM 1380 N N . MET A 1 177 ? 14.228 2.970 6.822 1.000 28.820 177 MET A N 1
ATOM 1381 C CA . MET A 1 177 ? 13.831 2.854 8.220 1.000 28.715 177 MET A CA 1
ATOM 1382 C C . MET A 1 177 ? 12.316 3.030 8.319 1.000 27.596 177 MET A C 1
ATOM 1383 O O . MET A 1 177 ? 11.817 4.145 8.160 1.000 26.703 177 MET A O 1
ATOM 1388 N N . ILE A 1 178 ? 11.606 1.927 8.596 1.000 25.579 178 ILE A N 1
ATOM 1389 C CA . ILE A 1 178 ? 10.144 1.931 8.672 1.000 27.891 178 ILE A CA 1
ATOM 1390 C C . ILE A 1 178 ? 9.655 2.475 10.024 1.000 27.147 178 ILE A C 1
ATOM 1391 O O . ILE A 1 178 ? 8.518 2.916 10.141 1.000 26.842 178 ILE A O 1
ATOM 1396 N N . LEU A 1 179 ? 10.481 2.364 11.067 1.000 26.746 179 LEU A N 1
ATOM 1397 C CA . LEU A 1 179 ? 10.112 2.789 12.406 1.000 26.648 179 LEU A CA 1
ATOM 1398 C C . LEU A 1 179 ? 11.317 3.525 12.984 1.000 27.177 179 LEU A C 1
ATOM 1399 O O . LEU A 1 179 ? 12.424 3.010 12.947 1.000 26.391 179 LEU A O 1
ATOM 1404 N N . PRO A 1 180 ? 11.132 4.746 13.525 1.000 25.886 180 PRO A N 1
ATOM 1405 C CA . PRO A 1 180 ? 12.249 5.567 13.978 1.000 26.247 180 PRO A CA 1
ATOM 1406 C C . PRO A 1 180 ? 12.773 5.072 15.321 1.000 27.070 180 PRO A C 1
ATOM 1407 O O . PRO A 1 180 ? 12.146 4.219 15.961 1.000 26.838 180 PRO A O 1
ATOM 1411 N N . PRO A 1 181 ? 13.879 5.648 15.847 1.000 26.833 181 PRO A N 1
ATOM 1412 C CA . PRO A 1 181 ? 14.339 5.272 17.175 1.000 28.097 181 PRO A CA 1
ATOM 1413 C C . PRO A 1 181 ? 13.292 5.705 18.201 1.000 28.803 181 PRO A C 1
ATOM 1414 O O . PRO A 1 181 ? 12.504 6.622 17.944 1.000 29.682 181 PRO A O 1
ATOM 1418 N N . HIS A 1 182 ? 13.266 5.047 19.361 1.000 29.338 182 HIS A N 1
ATOM 1419 C CA . HIS A 1 182 ? 14.144 3.948 19.737 1.000 30.291 182 HIS A CA 1
ATOM 1420 C C . HIS A 1 182 ? 13.298 2.682 19.740 1.000 28.695 182 HIS A C 1
ATOM 1421 O O . HIS A 1 182 ? 12.411 2.543 20.582 1.000 27.520 182 HIS A O 1
ATOM 1428 N N . ASN A 1 183 ? 13.556 1.782 18.780 1.000 25.920 183 ASN A N 1
ATOM 1429 C CA . ASN A 1 183 ? 12.599 0.738 18.472 1.000 26.254 183 ASN A CA 1
ATOM 1430 C C . ASN A 1 183 ? 13.359 -0.465 17.920 1.000 27.643 183 ASN A C 1
ATOM 1431 O O . ASN A 1 183 ? 14.398 -0.299 17.277 1.000 31.633 183 ASN A O 1
ATOM 1436 N N . LYS A 1 184 ? 12.808 -1.653 18.184 1.000 27.297 184 LYS A N 1
ATOM 1437 C CA . LYS A 1 184 ? 13.312 -2.919 17.668 1.000 30.909 184 LYS A CA 1
ATOM 1438 C C . LYS A 1 184 ? 12.244 -3.984 17.931 1.000 29.739 184 LYS A C 1
ATOM 1439 O O . LYS A 1 184 ? 11.121 -3.622 18.258 1.000 28.087 184 LYS A O 1
ATOM 1445 N N . ASP A 1 185 ? 12.602 -5.279 17.782 1.000 30.648 185 ASP A N 1
ATOM 1446 C CA . ASP A 1 185 ? 11.698 -6.396 18.018 1.000 28.269 185 ASP A CA 1
ATOM 1447 C C . ASP A 1 185 ? 10.454 -6.256 17.134 1.000 29.561 185 ASP A C 1
ATOM 1448 O O . ASP A 1 185 ? 9.313 -6.317 17.617 1.000 26.922 185 ASP A O 1
ATOM 1453 N N . CYS A 1 186 ? 10.701 -6.118 15.824 1.000 30.170 186 CYS A N 1
ATOM 1454 C CA . CYS A 1 186 ? 9.662 -5.874 14.842 1.000 29.882 186 CYS A CA 1
ATOM 1455 C C . CYS A 1 186 ? 9.281 -7.195 14.171 1.000 29.285 186 CYS A C 1
ATOM 1456 O O . CYS A 1 186 ? 10.087 -7.784 13.453 1.000 28.042 186 CYS A O 1
ATOM 1459 N N . ALA A 1 187 ? 8.053 -7.652 14.445 1.000 26.950 187 ALA A N 1
ATOM 1460 C CA . ALA A 1 187 ? 7.549 -8.925 13.971 1.000 27.419 187 ALA A CA 1
ATOM 1461 C C . ALA A 1 187 ? 6.368 -8.687 13.034 1.000 27.823 187 ALA A C 1
ATOM 1462 O O . ALA A 1 187 ? 5.244 -8.494 13.498 1.000 24.914 187 ALA A O 1
ATOM 1464 N N . LEU A 1 188 ? 6.668 -8.703 11.723 1.000 26.839 188 LEU A N 1
ATOM 1465 C CA . LEU A 1 188 ? 5.692 -8.543 10.663 1.000 28.159 188 LEU A CA 1
ATOM 1466 C C . LEU A 1 188 ? 4.842 -9.802 10.552 1.000 27.375 188 LEU A C 1
ATOM 1467 O O . LEU A 1 188 ? 5.375 -10.904 10.528 1.000 27.228 188 LEU A O 1
ATOM 1472 N N . PHE A 1 189 ? 3.519 -9.616 10.457 1.000 26.865 189 PHE A N 1
ATOM 1473 C CA . PHE A 1 189 ? 2.592 -10.716 10.225 1.000 25.602 189 PHE A CA 1
ATOM 1474 C C . PHE A 1 189 ? 2.776 -11.205 8.789 1.000 27.316 189 PHE A C 1
ATOM 1475 O O . PHE A 1 189 ? 3.016 -10.390 7.904 1.000 27.060 189 PHE A O 1
ATOM 1483 N N . GLU A 1 190 ? 2.618 -12.523 8.569 1.000 27.291 190 GLU A N 1
ATOM 1484 C CA . GLU A 1 190 ? 2.891 -13.144 7.278 1.000 28.772 190 GLU A CA 1
ATOM 1485 C C . GLU A 1 190 ? 1.681 -13.091 6.339 1.000 28.951 190 GLU A C 1
ATOM 1486 O O . GLU A 1 190 ? 1.790 -13.517 5.191 1.000 30.552 190 GLU A O 1
ATOM 1492 N N . GLU A 1 191 ? 0.543 -12.558 6.803 1.000 29.949 191 GLU A N 1
ATOM 1493 C CA . GLU A 1 191 ? -0.597 -12.344 5.923 1.000 32.909 191 GLU A CA 1
ATOM 1494 C C . GLU A 1 191 ? -1.365 -11.094 6.347 1.000 30.829 191 GLU A C 1
ATOM 1495 O O . GLU A 1 191 ? -1.183 -10.591 7.446 1.000 30.127 191 GLU A O 1
ATOM 1501 N N . LYS A 1 192 ? -2.217 -10.597 5.447 1.000 33.801 192 LYS A N 1
ATOM 1502 C CA . LYS A 1 192 ? -3.017 -9.413 5.718 1.000 35.205 192 LYS A CA 1
ATOM 1503 C C . LYS A 1 192 ? -4.198 -9.774 6.615 1.000 33.720 192 LYS A C 1
ATOM 1504 O O . LYS A 1 192 ? -4.640 -10.914 6.641 1.000 31.811 192 LYS A O 1
ATOM 1510 N N . ILE A 1 193 ? -4.698 -8.773 7.351 1.000 34.770 193 ILE A N 1
ATOM 1511 C CA . ILE A 1 193 ? -5.965 -8.867 8.059 1.000 36.685 193 ILE A CA 1
ATOM 1512 C C . ILE A 1 193 ? -6.812 -7.665 7.660 1.000 36.263 193 ILE A C 1
ATOM 1513 O O . ILE A 1 193 ? -6.321 -6.547 7.690 1.000 35.300 193 ILE A O 1
ATOM 1518 N N . ASN A 1 194 ? -8.074 -7.900 7.290 1.000 37.909 194 ASN A N 1
ATOM 1519 C CA . ASN A 1 194 ? -8.979 -6.835 6.883 1.000 40.735 194 ASN A CA 1
ATOM 1520 C C . ASN A 1 194 ? -8.268 -5.920 5.885 1.000 38.719 194 ASN A C 1
ATOM 1521 O O . ASN A 1 194 ? -8.299 -4.706 6.021 1.000 40.290 194 ASN A O 1
ATOM 1526 N N . ASP A 1 195 ? -7.598 -6.529 4.900 1.000 36.803 195 ASP A N 1
ATOM 1527 C CA . ASP A 1 195 ? -6.890 -5.843 3.833 1.000 37.823 195 ASP A CA 1
ATOM 1528 C C . ASP A 1 195 ? -5.805 -4.869 4.318 1.000 36.155 195 ASP A C 1
ATOM 1529 O O . ASP A 1 195 ? -5.439 -3.960 3.577 1.000 32.385 195 ASP A O 1
ATOM 1534 N N . LYS A 1 196 ? -5.207 -5.096 5.498 1.000 32.085 196 LYS A N 1
ATOM 1535 C CA . LYS A 1 196 ? -4.030 -4.331 5.866 1.000 31.441 196 LYS A CA 1
ATOM 1536 C C . LYS A 1 196 ? -2.921 -5.278 6.306 1.000 29.901 196 LYS A C 1
ATOM 1537 O O . LYS A 1 196 ? -3.190 -6.406 6.708 1.000 28.368 196 LYS A O 1
ATOM 1543 N N . TYR A 1 197 ? -1.684 -4.768 6.301 1.000 28.125 197 TYR A N 1
ATOM 1544 C CA . TYR A 1 197 ? -0.564 -5.437 6.940 1.000 26.240 197 TYR A CA 1
ATOM 1545 C C . TYR A 1 197 ? -0.471 -4.991 8.401 1.000 27.742 197 TYR A C 1
ATOM 1546 O O . TYR A 1 197 ? -0.881 -3.878 8.755 1.000 28.340 197 TYR A O 1
ATOM 1555 N N . TYR A 1 198 ? 0.064 -5.878 9.248 1.000 26.933 198 TYR A N 1
ATOM 1556 C CA . TYR A 1 198 ? 0.246 -5.620 10.669 1.000 27.134 198 TYR A CA 1
ATOM 1557 C C . TYR A 1 198 ? 1.648 -6.055 11.098 1.000 26.728 198 TYR A C 1
ATOM 1558 O O . TYR A 1 198 ? 2.207 -6.989 10.526 1.000 30.425 198 TYR A O 1
ATOM 1567 N N . THR A 1 199 ? 2.215 -5.343 12.080 1.000 25.807 199 THR A N 1
ATOM 1568 C CA . THR A 1 199 ? 3.475 -5.721 12.708 1.000 25.064 199 THR A CA 1
ATOM 1569 C C . THR A 1 199 ? 3.400 -5.408 14.199 1.000 25.056 199 THR A C 1
ATOM 1570 O O . THR A 1 199 ? 2.775 -4.430 14.618 1.000 27.177 199 THR A O 1
ATOM 1574 N N . PHE A 1 200 ? 4.039 -6.255 15.005 1.000 27.173 200 PHE A N 1
ATOM 1575 C CA . PHE A 1 200 ? 4.365 -5.880 16.369 1.000 27.367 200 PHE A CA 1
ATOM 1576 C C . PHE A 1 200 ? 5.664 -5.087 16.294 1.000 28.431 200 PHE A C 1
ATOM 1577 O O . PHE A 1 200 ? 6.445 -5.288 15.365 1.000 26.810 200 PHE A O 1
ATOM 1585 N N . HIS A 1 201 ? 5.853 -4.197 17.277 1.000 28.196 201 HIS A N 1
ATOM 1586 C CA . HIS A 1 201 ? 7.092 -3.472 17.478 1.000 27.230 201 HIS A CA 1
ATOM 1587 C C . HIS A 1 201 ? 7.232 -3.141 18.971 1.000 27.873 201 HIS A C 1
ATOM 1588 O O . HIS A 1 201 ? 6.471 -3.638 19.808 1.000 27.857 201 HIS A O 1
ATOM 1595 N N . ARG A 1 202 ? 8.245 -2.337 19.321 1.000 28.534 202 ARG A N 1
ATOM 1596 C CA . ARG A 1 202 ? 8.698 -2.253 20.703 1.000 27.883 202 ARG A CA 1
ATOM 1597 C C . ARG A 1 202 ? 9.480 -0.959 20.922 1.000 27.706 202 ARG A C 1
ATOM 1598 O O . ARG A 1 202 ? 10.696 -0.951 21.163 1.000 24.597 202 ARG A O 1
ATOM 1606 N N . PRO A 1 203 ? 8.779 0.189 20.875 1.000 28.054 203 PRO A N 1
ATOM 1607 C CA . PRO A 1 203 ? 9.401 1.470 21.203 1.000 28.495 203 PRO A CA 1
ATOM 1608 C C . PRO A 1 203 ? 9.841 1.505 22.663 1.000 31.616 203 PRO A C 1
ATOM 1609 O O . PRO A 1 203 ? 9.191 0.883 23.514 1.000 32.296 203 PRO A O 1
ATOM 1613 N N . SER A 1 204 ? 10.953 2.217 22.938 1.000 33.378 204 SER A N 1
ATOM 1614 C CA . SER A 1 204 ? 11.434 2.440 24.294 1.000 32.350 204 SER A CA 1
ATOM 1615 C C . SER A 1 204 ? 11.212 3.892 24.689 1.000 32.245 204 SER A C 1
ATOM 1616 O O . SER A 1 204 ? 11.644 4.788 23.974 1.000 30.564 204 SER A O 1
ATOM 1619 N N . SER A 1 205 ? 10.594 4.103 25.864 1.000 32.985 205 SER A N 1
ATOM 1620 C CA . SER A 1 205 ? 10.317 5.435 26.378 1.000 34.039 205 SER A CA 1
ATOM 1621 C C . SER A 1 205 ? 11.344 5.821 27.443 1.000 36.092 205 SER A C 1
ATOM 1622 O O . SER A 1 205 ? 11.531 5.087 28.399 1.000 34.511 205 SER A O 1
ATOM 1625 N N . PRO A 1 206 ? 12.006 6.999 27.347 1.000 37.807 206 PRO A N 1
ATOM 1626 C CA . PRO A 1 206 ? 12.807 7.528 28.459 1.000 40.062 206 PRO A CA 1
ATOM 1627 C C . PRO A 1 206 ? 12.008 7.902 29.712 1.000 43.975 206 PRO A C 1
ATOM 1628 O O . PRO A 1 206 ? 12.548 7.909 30.820 1.000 47.555 206 PRO A O 1
ATOM 1632 N N . GLU A 1 207 ? 10.732 8.262 29.523 1.000 45.188 207 GLU A N 1
ATOM 1633 C CA . GLU A 1 207 ? 9.806 8.520 30.621 1.000 45.575 207 GLU A CA 1
ATOM 1634 C C . GLU A 1 207 ? 8.379 8.369 30.096 1.000 39.979 207 GLU A C 1
ATOM 1635 O O . GLU A 1 207 ? 8.161 8.320 28.893 1.000 35.463 207 GLU A O 1
ATOM 1641 N N . LEU A 1 208 ? 7.416 8.334 31.013 1.000 40.464 208 LEU A N 1
ATOM 1642 C CA . LEU A 1 208 ? 6.002 8.242 30.676 1.000 39.591 208 LEU A CA 1
ATOM 1643 C C . LEU A 1 208 ? 5.805 7.099 29.686 1.000 38.089 208 LEU A C 1
ATOM 1644 O O . LEU A 1 208 ? 5.428 7.306 28.525 1.000 37.614 208 LEU A O 1
ATOM 1649 N N . GLY A 1 209 ? 6.107 5.893 30.181 1.000 36.713 209 GLY A N 1
ATOM 1650 C CA . GLY A 1 209 ? 6.060 4.672 29.390 1.000 36.952 209 GLY A CA 1
ATOM 1651 C C . GLY A 1 209 ? 7.175 3.711 29.798 1.000 35.081 209 GLY A C 1
ATOM 1652 O O . GLY A 1 209 ? 7.721 3.820 30.886 1.000 33.901 209 GLY A O 1
ATOM 1653 N N . GLY A 1 210 ? 7.507 2.772 28.911 1.000 33.834 210 GLY A N 1
ATOM 1654 C CA . GLY A 1 210 ? 8.532 1.784 29.184 1.000 33.185 210 GLY A CA 1
ATOM 1655 C C . GLY A 1 210 ? 8.920 1.062 27.903 1.000 33.372 210 GLY A C 1
ATOM 1656 O O . GLY A 1 210 ? 9.114 1.714 26.877 1.000 33.819 210 GLY A O 1
ATOM 1657 N N . ASN A 1 211 ? 9.033 -0.269 28.000 1.000 30.817 211 ASN A N 1
ATOM 1658 C CA . ASN A 1 211 ? 9.411 -1.121 26.894 1.000 30.062 211 ASN A CA 1
ATOM 1659 C C . ASN A 1 211 ? 8.310 -2.159 26.662 1.000 28.647 211 ASN A C 1
ATOM 1660 O O . ASN A 1 211 ? 8.401 -3.303 27.121 1.000 29.203 211 ASN A O 1
ATOM 1665 N N . TYR A 1 212 ? 7.283 -1.767 25.915 1.000 27.664 212 TYR A N 1
ATOM 1666 C CA . TYR A 1 212 ? 6.070 -2.566 25.780 1.000 27.430 212 TYR A CA 1
ATOM 1667 C C . TYR A 1 212 ? 5.933 -3.069 24.339 1.000 26.185 212 TYR A C 1
ATOM 1668 O O . TYR A 1 212 ? 6.559 -2.534 23.425 1.000 23.726 212 TYR A O 1
ATOM 1677 N N . ILE A 1 213 ? 5.072 -4.076 24.153 1.000 26.350 213 ILE A N 1
ATOM 1678 C CA . ILE A 1 213 ? 4.715 -4.566 22.825 1.000 25.897 213 ILE A CA 1
ATOM 1679 C C . ILE A 1 213 ? 3.607 -3.684 22.248 1.000 24.812 213 ILE A C 1
ATOM 1680 O O . ILE A 1 213 ? 2.572 -3.502 22.892 1.000 25.427 213 ILE A O 1
ATOM 1685 N N . TRP A 1 214 ? 3.874 -3.151 21.041 1.000 24.479 214 TRP A N 1
ATOM 1686 C CA . TRP A 1 214 ? 2.974 -2.291 20.287 1.000 25.467 214 TRP A CA 1
ATOM 1687 C C . TRP A 1 214 ? 2.610 -2.964 18.958 1.000 26.104 214 TRP A C 1
ATOM 1688 O O . TRP A 1 214 ? 3.317 -3.864 18.514 1.000 23.978 214 TRP A O 1
ATOM 1699 N N . LEU A 1 215 ? 1.523 -2.467 18.351 1.000 24.529 215 LEU A N 1
ATOM 1700 C CA . LEU A 1 215 ? 1.008 -2.876 17.056 1.000 26.099 215 LEU A CA 1
ATOM 1701 C C . LEU A 1 215 ? 0.980 -1.666 16.128 1.000 25.348 215 LEU A C 1
ATOM 1702 O O . LEU A 1 215 ? 0.645 -0.569 16.570 1.000 26.353 215 LEU A O 1
ATOM 1707 N N . ALA A 1 216 ? 1.242 -1.894 14.837 1.000 23.917 216 ALA A N 1
ATOM 1708 C CA . ALA A 1 216 ? 1.020 -0.876 13.817 1.000 25.367 216 ALA A CA 1
ATOM 1709 C C . ALA A 1 216 ? 0.454 -1.505 12.551 1.000 25.402 216 ALA A C 1
ATOM 1710 O O . ALA A 1 216 ? 0.624 -2.701 12.316 1.000 26.826 216 ALA A O 1
ATOM 1712 N N . GLU A 1 217 ? -0.200 -0.683 11.725 1.000 27.482 217 GLU A N 1
ATOM 1713 C CA . GLU A 1 217 ? -0.791 -1.158 10.486 1.000 28.547 217 GLU A CA 1
ATOM 1714 C C . GLU A 1 217 ? -0.185 -0.409 9.302 1.000 27.903 217 GLU A C 1
ATOM 1715 O O . GLU A 1 217 ? 0.353 0.689 9.438 1.000 28.552 217 GLU A O 1
ATOM 1721 N N . SER A 1 218 ? -0.307 -1.017 8.126 1.000 27.739 218 SER A N 1
ATOM 1722 C CA . SER A 1 218 ? 0.258 -0.463 6.909 1.000 27.456 218 SER A CA 1
ATOM 1723 C C . SER A 1 218 ? -0.597 -0.858 5.715 1.000 27.675 218 SER A C 1
ATOM 1724 O O . SER A 1 218 ? -1.146 -1.951 5.672 1.000 28.957 218 SER A O 1
ATOM 1727 N N . PRO A 1 219 ? -0.759 0.026 4.714 1.000 28.699 219 PRO A N 1
ATOM 1728 C CA . PRO A 1 219 ? -1.374 -0.382 3.456 1.000 29.920 219 PRO A CA 1
ATOM 1729 C C . PRO A 1 219 ? -0.388 -0.968 2.456 1.000 30.563 219 PRO A C 1
ATOM 1730 O O . PRO A 1 219 ? -0.837 -1.520 1.455 1.000 31.056 219 PRO A O 1
ATOM 1734 N N . ASP A 1 220 ? 0.925 -0.874 2.734 1.000 28.805 220 ASP A N 1
ATOM 1735 C CA . ASP A 1 220 ? 1.924 -1.056 1.689 1.000 29.930 220 ASP A CA 1
ATOM 1736 C C . ASP A 1 220 ? 3.268 -1.602 2.200 1.000 29.857 220 ASP A C 1
ATOM 1737 O O . ASP A 1 220 ? 4.163 -1.772 1.392 1.000 31.040 220 ASP A O 1
ATOM 1742 N N . LEU A 1 221 ? 3.438 -1.850 3.504 1.000 28.733 221 LEU A N 1
ATOM 1743 C CA . LEU A 1 221 ? 4.653 -2.423 4.090 1.000 29.229 221 LEU A CA 1
ATOM 1744 C C . LEU A 1 221 ? 5.766 -1.386 4.289 1.000 28.190 221 LEU A C 1
ATOM 1745 O O . LEU A 1 221 ? 6.669 -1.603 5.098 1.000 30.452 221 LEU A O 1
ATOM 1750 N N . ARG A 1 222 ? 5.740 -0.276 3.559 1.000 31.481 222 ARG A N 1
ATOM 1751 C CA . ARG A 1 222 ? 6.767 0.751 3.681 1.000 32.172 222 ARG A CA 1
ATOM 1752 C C . ARG A 1 222 ? 6.384 1.803 4.729 1.000 31.035 222 ARG A C 1
ATOM 1753 O O . ARG A 1 222 ? 7.254 2.387 5.387 1.000 31.737 222 ARG A O 1
ATOM 1761 N N . HIS A 1 223 ? 5.079 2.038 4.885 1.000 27.887 223 HIS A N 1
ATOM 1762 C CA . HIS A 1 223 ? 4.569 3.137 5.689 1.000 27.766 223 HIS A CA 1
ATOM 1763 C C . HIS A 1 223 ? 3.632 2.602 6.781 1.000 28.287 223 HIS A C 1
ATOM 1764 O O . HIS A 1 223 ? 2.718 1.844 6.465 1.000 29.739 223 HIS A O 1
ATOM 1771 N N . TRP A 1 224 ? 3.820 3.056 8.037 1.000 27.909 224 TRP A N 1
ATOM 1772 C CA . TRP A 1 224 ? 3.166 2.482 9.212 1.000 27.284 224 TRP A CA 1
ATOM 1773 C C . TRP A 1 224 ? 2.440 3.542 10.036 1.000 26.135 224 TRP A C 1
ATOM 1774 O O . TRP A 1 224 ? 2.879 4.691 10.102 1.000 26.524 224 TRP A O 1
ATOM 1785 N N . GLY A 1 225 ? 1.333 3.133 10.675 1.000 24.617 225 GLY A N 1
ATOM 1786 C CA . GLY A 1 225 ? 0.525 4.045 11.459 1.000 25.424 225 GLY A CA 1
ATOM 1787 C C . GLY A 1 225 ? -0.498 3.343 12.345 1.000 24.935 225 GLY A C 1
ATOM 1788 O O . GLY A 1 225 ? -0.453 2.131 12.541 1.000 25.548 225 GLY A O 1
ATOM 1789 N N . ASN A 1 226 ? -1.412 4.160 12.864 1.000 26.508 226 ASN A N 1
ATOM 1790 C CA . ASN A 1 226 ? -2.460 3.772 13.792 1.000 28.175 226 ASN A CA 1
ATOM 1791 C C . ASN A 1 226 ? -1.890 2.914 14.918 1.000 29.132 226 ASN A C 1
ATOM 1792 O O . ASN A 1 226 ? -2.384 1.817 15.182 1.000 27.875 226 ASN A O 1
ATOM 1797 N N . HIS A 1 227 ? -0.883 3.452 15.625 1.000 29.776 227 HIS A N 1
ATOM 1798 C CA . HIS A 1 227 ? -0.166 2.702 16.647 1.000 27.608 227 HIS A CA 1
ATOM 1799 C C . HIS A 1 227 ? -1.078 2.427 17.841 1.000 28.520 227 HIS A C 1
ATOM 1800 O O . HIS A 1 227 ? -1.918 3.259 18.184 1.000 31.388 227 HIS A O 1
ATOM 1807 N N . LYS A 1 228 ? -0.885 1.239 18.438 1.000 26.666 228 LYS A N 1
ATOM 1808 C CA . LYS A 1 228 ? -1.647 0.731 19.564 1.000 28.537 228 LYS A CA 1
ATOM 1809 C C . LYS A 1 228 ? -0.707 -0.008 20.527 1.000 27.411 228 LYS A C 1
ATOM 1810 O O . LYS A 1 228 ? 0.148 -0.785 20.094 1.000 25.926 228 LYS A O 1
ATOM 1816 N N . CYS A 1 229 ? -0.901 0.204 21.832 1.000 27.579 229 CYS A N 1
ATOM 1817 C CA . CYS A 1 229 ? -0.170 -0.511 22.869 1.000 30.232 229 CYS A CA 1
ATOM 1818 C C . CYS A 1 229 ? -0.883 -1.839 23.135 1.000 29.800 229 CYS A C 1
ATOM 1819 O O . CYS A 1 229 ? -2.034 -1.826 23.529 1.000 32.239 229 CYS A O 1
ATOM 1822 N N . VAL A 1 230 ? -0.205 -2.967 22.897 1.000 29.047 230 VAL A N 1
ATOM 1823 C CA . VAL A 1 230 ? -0.796 -4.293 23.015 1.000 28.990 230 VAL A CA 1
ATOM 1824 C C . VAL A 1 230 ? -0.598 -4.866 24.427 1.000 28.735 230 VAL A C 1
ATOM 1825 O O . VAL A 1 230 ? -1.576 -5.293 25.049 1.000 29.193 230 VAL A O 1
ATOM 1829 N N . ALA A 1 231 ? 0.652 -4.909 24.916 1.000 26.048 231 ALA A N 1
ATOM 1830 C CA . ALA A 1 231 ? 0.954 -5.553 26.190 1.000 27.607 231 ALA A CA 1
ATOM 1831 C C . ALA A 1 231 ? 2.140 -4.900 26.896 1.000 27.780 231 ALA A C 1
ATOM 1832 O O . ALA A 1 231 ? 3.226 -4.770 26.317 1.000 27.165 231 ALA A O 1
ATOM 1834 N N . THR A 1 232 ? 1.929 -4.512 28.166 1.000 29.367 232 THR A N 1
ATOM 1835 C CA . THR A 1 232 ? 2.967 -3.870 28.958 1.000 29.067 232 THR A CA 1
ATOM 1836 C C . THR A 1 232 ? 3.723 -4.941 29.736 1.000 30.793 232 THR A C 1
ATOM 1837 O O . THR A 1 232 ? 3.365 -6.123 29.717 1.000 31.520 232 THR A O 1
ATOM 1841 N N . THR A 1 233 ? 4.785 -4.503 30.416 1.000 30.891 233 THR A N 1
ATOM 1842 C CA . THR A 1 233 ? 5.428 -5.315 31.433 1.000 32.168 233 THR A CA 1
ATOM 1843 C C . THR A 1 233 ? 4.443 -5.503 32.579 1.000 33.335 233 THR A C 1
ATOM 1844 O O . THR A 1 233 ? 3.466 -4.753 32.644 1.000 33.165 233 THR A O 1
ATOM 1848 N N . ARG A 1 234 ? 4.730 -6.474 33.470 1.000 34.672 234 ARG A N 1
ATOM 1849 C CA . ARG A 1 234 ? 3.875 -6.753 34.616 1.000 37.737 234 ARG A CA 1
ATOM 1850 C C . ARG A 1 234 ? 4.674 -6.715 35.922 1.000 40.261 234 ARG A C 1
ATOM 1851 O O . ARG A 1 234 ? 5.601 -7.504 36.141 1.000 37.016 234 ARG A O 1
ATOM 1859 N N . ASP A 1 235 ? 4.272 -5.786 36.797 1.000 42.243 235 ASP A N 1
ATOM 1860 C CA . ASP A 1 235 ? 4.885 -5.603 38.100 1.000 46.926 235 ASP A CA 1
ATOM 1861 C C . ASP A 1 235 ? 4.805 -6.895 38.900 1.000 43.527 235 ASP A C 1
ATOM 1862 O O . ASP A 1 235 ? 3.748 -7.519 38.961 1.000 41.523 235 ASP A O 1
ATOM 1867 N N . GLY A 1 236 ? 5.950 -7.289 39.472 1.000 42.373 236 GLY A N 1
ATOM 1868 C CA . GLY A 1 236 ? 6.049 -8.481 40.296 1.000 44.042 236 GLY A CA 1
ATOM 1869 C C . GLY A 1 236 ? 6.048 -9.787 39.498 1.000 43.088 236 GLY A C 1
ATOM 1870 O O . GLY A 1 236 ? 5.893 -10.841 40.092 1.000 46.727 236 GLY A O 1
ATOM 1871 N N . PHE A 1 237 ? 6.208 -9.723 38.172 1.000 42.452 237 PHE A N 1
ATOM 1872 C CA . PHE A 1 237 ? 6.225 -10.913 37.330 1.000 41.852 237 PHE A CA 1
ATOM 1873 C C . PHE A 1 237 ? 7.619 -11.077 36.731 1.000 40.313 237 PHE A C 1
ATOM 1874 O O . PHE A 1 237 ? 8.418 -10.144 36.716 1.000 39.405 237 PHE A O 1
ATOM 1882 N N . TRP A 1 238 ? 7.857 -12.263 36.162 1.000 39.421 238 TRP A N 1
ATOM 1883 C CA . TRP A 1 238 ? 9.072 -12.555 35.417 1.000 37.951 238 TRP A CA 1
ATOM 1884 C C . TRP A 1 238 ? 9.302 -11.535 34.297 1.000 35.993 238 TRP A C 1
ATOM 1885 O O . TRP A 1 238 ? 10.429 -11.352 33.847 1.000 37.467 238 TRP A O 1
ATOM 1896 N N . ASP A 1 239 ? 8.242 -10.867 33.835 1.000 34.980 239 ASP A N 1
ATOM 1897 C CA . ASP A 1 239 ? 8.352 -9.922 32.733 1.000 33.181 239 ASP A CA 1
ATOM 1898 C C . ASP A 1 239 ? 8.082 -8.493 33.211 1.000 33.145 239 ASP A C 1
ATOM 1899 O O . ASP A 1 239 ? 7.382 -7.738 32.545 1.000 36.750 239 ASP A O 1
ATOM 1904 N N . CYS A 1 240 ? 8.704 -8.097 34.324 1.000 36.435 240 CYS A N 1
ATOM 1905 C CA . CYS A 1 240 ? 8.484 -6.790 34.925 1.000 36.570 240 CYS A CA 1
ATOM 1906 C C . CYS A 1 240 ? 9.316 -5.694 34.253 1.000 37.475 240 CYS A C 1
ATOM 1907 O O . CYS A 1 240 ? 8.971 -4.522 34.362 1.000 37.797 240 CYS A O 1
ATOM 1910 N N . ALA A 1 241 ? 10.408 -6.044 33.564 1.000 36.589 241 ALA A N 1
ATOM 1911 C CA . ALA A 1 241 ? 11.356 -5.029 33.127 1.000 37.694 241 ALA A CA 1
ATOM 1912 C C . ALA A 1 241 ? 11.133 -4.660 31.670 1.000 35.680 241 ALA A C 1
ATOM 1913 O O . ALA A 1 241 ? 11.096 -3.489 31.331 1.000 36.903 241 ALA A O 1
ATOM 1915 N N . ARG A 1 242 ? 11.026 -5.664 30.805 1.000 34.741 242 ARG A N 1
ATOM 1916 C CA . ARG A 1 242 ? 10.832 -5.425 29.388 1.000 35.026 242 ARG A CA 1
ATOM 1917 C C . ARG A 1 242 ? 10.187 -6.639 28.729 1.000 33.620 242 ARG A C 1
ATOM 1918 O O . ARG A 1 242 ? 10.442 -7.777 29.118 1.000 33.601 242 ARG A O 1
ATOM 1926 N N . VAL A 1 243 ? 9.323 -6.349 27.747 1.000 30.448 243 VAL A N 1
ATOM 1927 C CA . VAL A 1 243 ? 8.773 -7.352 26.855 1.000 28.392 243 VAL A CA 1
ATOM 1928 C C . VAL A 1 243 ? 9.077 -6.955 25.409 1.000 28.582 243 VAL A C 1
ATOM 1929 O O . VAL A 1 243 ? 9.332 -5.790 25.111 1.000 29.085 243 VAL A O 1
ATOM 1933 N N . GLY A 1 244 ? 9.060 -7.965 24.528 1.000 28.142 244 GLY A N 1
ATOM 1934 C CA . GLY A 1 244 ? 9.194 -7.802 23.096 1.000 27.542 244 GLY A CA 1
ATOM 1935 C C . GLY A 1 244 ? 8.706 -9.052 22.353 1.000 28.952 244 GLY A C 1
ATOM 1936 O O . GLY A 1 244 ? 8.853 -10.186 22.840 1.000 28.133 244 GLY A O 1
ATOM 1937 N N . ALA A 1 245 ? 8.119 -8.836 21.165 1.000 28.334 245 ALA A N 1
ATOM 1938 C CA . ALA A 1 245 ? 7.708 -9.933 20.307 1.000 28.634 245 ALA A CA 1
ATOM 1939 C C . ALA A 1 245 ? 8.940 -10.639 19.754 1.000 31.081 245 ALA A C 1
ATOM 1940 O O . ALA A 1 245 ? 10.028 -10.070 19.731 1.000 30.432 245 ALA A O 1
ATOM 1942 N N . GLY A 1 246 ? 8.739 -11.906 19.357 1.000 30.905 246 GLY A N 1
ATOM 1943 C CA . GLY A 1 246 ? 9.761 -12.697 18.705 1.000 31.339 246 GLY A CA 1
ATOM 1944 C C . GLY A 1 246 ? 9.544 -12.695 17.199 1.000 29.973 246 GLY A C 1
ATOM 1945 O O . GLY A 1 246 ? 9.749 -11.670 16.547 1.000 29.993 246 GLY A O 1
ATOM 1946 N N . ALA A 1 247 ? 9.137 -13.859 16.678 1.000 28.006 247 ALA A N 1
ATOM 1947 C CA . ALA A 1 247 ? 8.800 -14.017 15.280 1.000 29.195 247 ALA A CA 1
ATOM 1948 C C . ALA A 1 247 ? 7.337 -13.631 15.061 1.000 27.354 247 ALA A C 1
ATOM 1949 O O . ALA A 1 247 ? 6.611 -13.342 16.006 1.000 28.260 247 ALA A O 1
ATOM 1951 N N . ALA A 1 248 ? 6.945 -13.595 13.788 1.000 28.634 248 ALA A N 1
ATOM 1952 C CA . ALA A 1 248 ? 5.545 -13.502 13.389 1.000 28.480 248 ALA A CA 1
ATOM 1953 C C . ALA A 1 248 ? 4.679 -14.419 14.248 1.000 29.394 248 ALA A C 1
ATOM 1954 O O . ALA A 1 248 ? 5.080 -15.526 14.620 1.000 27.313 248 ALA A O 1
ATOM 1956 N N . PRO A 1 249 ? 3.435 -13.998 14.530 1.000 30.138 249 PRO A N 1
ATOM 1957 C CA . PRO A 1 249 ? 2.475 -14.860 15.218 1.000 31.719 249 PRO A CA 1
ATOM 1958 C C . PRO A 1 249 ? 1.996 -15.981 14.309 1.000 30.181 249 PRO A C 1
ATOM 1959 O O . PRO A 1 249 ? 1.998 -15.853 13.098 1.000 31.031 249 PRO A O 1
ATOM 1963 N N . ILE A 1 250 ? 1.592 -17.077 14.938 1.000 32.853 250 ILE A N 1
ATOM 1964 C CA . ILE A 1 250 ? 1.064 -18.251 14.280 1.000 32.326 250 ILE A CA 1
ATOM 1965 C C . ILE A 1 250 ? -0.449 -18.100 14.238 1.000 32.954 250 ILE A C 1
ATOM 1966 O O . ILE A 1 250 ? -1.075 -17.747 15.237 1.000 32.722 250 ILE A O 1
ATOM 1971 N N . LYS A 1 251 ? -1.040 -18.353 13.074 1.000 34.570 251 LYS A N 1
ATOM 1972 C CA . LYS A 1 251 ? -2.485 -18.309 12.969 1.000 37.625 251 LYS A CA 1
ATOM 1973 C C . LYS A 1 251 ? -3.067 -19.599 13.547 1.000 35.348 251 LYS A C 1
ATOM 1974 O O . LYS A 1 251 ? -2.836 -20.670 13.014 1.000 34.516 251 LYS A O 1
ATOM 1980 N N . THR A 1 252 ? -3.843 -19.494 14.631 1.000 34.644 252 THR A N 1
ATOM 1981 C CA . THR A 1 252 ? -4.588 -20.637 15.141 1.000 35.128 252 THR A CA 1
ATOM 1982 C C . THR A 1 252 ? -6.076 -20.334 14.991 1.000 36.350 252 THR A C 1
ATOM 1983 O O . THR A 1 252 ? -6.452 -19.220 14.659 1.000 36.507 252 THR A O 1
ATOM 1987 N N . GLU A 1 253 ? -6.916 -21.330 15.263 1.000 39.768 253 GLU A N 1
ATOM 1988 C CA . GLU A 1 253 ? -8.357 -21.146 15.251 1.000 44.554 253 GLU A CA 1
ATOM 1989 C C . GLU A 1 253 ? -8.805 -20.249 16.399 1.000 42.384 253 GLU A C 1
ATOM 1990 O O . GLU A 1 253 ? -9.866 -19.652 16.323 1.000 46.575 253 GLU A O 1
ATOM 1996 N N . ALA A 1 254 ? -8.009 -20.161 17.467 1.000 38.121 254 ALA A N 1
ATOM 1997 C CA . ALA A 1 254 ? -8.393 -19.351 18.611 1.000 36.418 254 ALA A CA 1
ATOM 1998 C C . ALA A 1 254 ? -7.827 -17.932 18.500 1.000 33.885 254 ALA A C 1
ATOM 1999 O O . ALA A 1 254 ? -8.194 -17.062 19.282 1.000 32.321 254 ALA A O 1
ATOM 2001 N N . GLY A 1 255 ? -6.943 -17.681 17.526 1.000 32.833 255 GLY A N 1
ATOM 2002 C CA . GLY A 1 255 ? -6.322 -16.371 17.404 1.000 31.186 255 GLY A CA 1
ATOM 2003 C C . GLY A 1 255 ? -4.856 -16.478 16.988 1.000 31.275 255 GLY A C 1
ATOM 2004 O O . GLY A 1 255 ? -4.371 -17.565 16.673 1.000 32.438 255 GLY A O 1
ATOM 2005 N N . TRP A 1 256 ? -4.197 -15.315 16.998 1.000 27.703 256 TRP A N 1
ATOM 2006 C CA . TRP A 1 256 ? -2.791 -15.163 16.704 1.000 28.668 256 TRP A CA 1
ATOM 2007 C C . TRP A 1 256 ? -1.965 -15.532 17.928 1.000 28.183 256 TRP A C 1
ATOM 2008 O O . TRP A 1 256 ? -2.055 -14.881 18.965 1.000 26.303 256 TRP A O 1
ATOM 2019 N N . LEU A 1 257 ? -1.173 -16.596 17.792 1.000 28.508 257 LEU A N 1
ATOM 2020 C CA . LEU A 1 257 ? -0.346 -17.061 18.887 1.000 30.092 257 LEU A CA 1
ATOM 2021 C C . LEU A 1 257 ? 1.072 -16.517 18.730 1.000 30.834 257 LEU A C 1
ATOM 2022 O O . LEU A 1 257 ? 1.755 -16.832 17.749 1.000 30.876 257 LEU A O 1
ATOM 2027 N N . GLU A 1 258 ? 1.493 -15.703 19.704 1.000 29.897 258 GLU A N 1
ATOM 2028 C CA . GLU A 1 258 ? 2.768 -14.999 19.656 1.000 31.870 258 GLU A CA 1
ATOM 2029 C C . GLU A 1 258 ? 3.676 -15.479 20.787 1.000 30.971 258 GLU A C 1
ATOM 2030 O O . GLU A 1 258 ? 3.309 -15.395 21.953 1.000 30.577 258 GLU A O 1
ATOM 2036 N N . ILE A 1 259 ? 4.851 -15.992 20.427 1.000 31.904 259 ILE A N 1
ATOM 2037 C CA . ILE A 1 259 ? 5.845 -16.413 21.398 1.000 33.267 259 ILE A CA 1
ATOM 2038 C C . ILE A 1 259 ? 6.769 -15.229 21.678 1.000 32.730 259 ILE A C 1
ATOM 2039 O O . ILE A 1 259 ? 7.707 -14.992 20.915 1.000 30.084 259 ILE A O 1
ATOM 2044 N N . TYR A 1 260 ? 6.498 -14.521 22.792 1.000 31.733 260 TYR A N 1
ATOM 2045 C CA . TYR A 1 260 ? 7.205 -13.292 23.123 1.000 29.211 260 TYR A CA 1
ATOM 2046 C C . TYR A 1 260 ? 8.308 -13.597 24.138 1.000 27.828 260 TYR A C 1
ATOM 2047 O O . TYR A 1 260 ? 8.358 -14.692 24.713 1.000 26.993 260 TYR A O 1
ATOM 2056 N N . HIS A 1 261 ? 9.221 -12.631 24.301 1.000 26.606 261 HIS A N 1
ATOM 2057 C CA . HIS A 1 261 ? 10.242 -12.716 25.341 1.000 27.881 261 HIS A CA 1
ATOM 2058 C C . HIS A 1 261 ? 9.983 -11.616 26.361 1.000 28.015 261 HIS A C 1
ATOM 2059 O O . HIS A 1 261 ? 9.500 -10.521 26.028 1.000 28.715 261 HIS A O 1
ATOM 2066 N N . GLY A 1 262 ? 10.279 -11.948 27.614 1.000 30.771 262 GLY A N 1
ATOM 2067 C CA . GLY A 1 262 ? 10.194 -10.995 28.708 1.000 31.427 262 GLY A CA 1
ATOM 2068 C C . GLY A 1 262 ? 11.410 -11.119 29.615 1.000 32.758 262 GLY A C 1
ATOM 2069 O O . GLY A 1 262 ? 11.965 -12.211 29.754 1.000 32.767 262 GLY A O 1
ATOM 2070 N N . ALA A 1 263 ? 11.789 -9.987 30.226 1.000 32.086 263 ALA A N 1
ATOM 2071 C CA . ALA A 1 263 ? 12.917 -9.928 31.136 1.000 33.878 263 ALA A CA 1
ATOM 2072 C C . ALA A 1 263 ? 12.519 -9.263 32.456 1.000 35.149 263 ALA A C 1
ATOM 2073 O O . ALA A 1 263 ? 11.612 -8.413 32.509 1.000 33.556 263 ALA A O 1
ATOM 2075 N N . ASP A 1 264 ? 13.209 -9.688 33.523 1.000 35.215 264 ASP A N 1
ATOM 2076 C CA . ASP A 1 264 ? 13.076 -9.084 34.843 1.000 36.878 264 ASP A CA 1
ATOM 2077 C C . ASP A 1 264 ? 14.229 -8.098 35.070 1.000 38.116 264 ASP A C 1
ATOM 2078 O O . ASP A 1 264 ? 15.040 -7.875 34.176 1.000 35.090 264 ASP A O 1
ATOM 2083 N N . PHE A 1 265 ? 14.322 -7.526 36.280 1.000 41.987 265 PHE A N 1
ATOM 2084 C CA . PHE A 1 265 ? 15.329 -6.508 36.562 1.000 48.811 265 PHE A CA 1
ATOM 2085 C C . PHE A 1 265 ? 16.689 -7.149 36.836 1.000 49.960 265 PHE A C 1
ATOM 2086 O O . PHE A 1 265 ? 17.655 -6.440 37.087 1.000 53.708 265 PHE A O 1
ATOM 2094 N N . ASN A 1 266 ? 16.766 -8.484 36.788 1.000 51.069 266 ASN A N 1
ATOM 2095 C CA . ASN A 1 266 ? 18.030 -9.206 36.858 1.000 50.835 266 ASN A CA 1
ATOM 2096 C C . ASN A 1 266 ? 18.547 -9.547 35.460 1.000 48.897 266 ASN A C 1
ATOM 2097 O O . ASN A 1 266 ? 19.586 -10.187 35.343 1.000 49.513 266 ASN A O 1
ATOM 2102 N N . HIS A 1 267 ? 17.811 -9.155 34.409 1.000 47.554 267 HIS A N 1
ATOM 2103 C CA . HIS A 1 267 ? 18.208 -9.383 33.021 1.000 46.914 267 HIS A CA 1
ATOM 2104 C C . HIS A 1 267 ? 18.107 -10.863 32.655 1.000 42.654 267 HIS A C 1
ATOM 2105 O O . HIS A 1 267 ? 18.776 -11.336 31.736 1.000 39.719 267 HIS A O 1
ATOM 2112 N N . ARG A 1 268 ? 17.231 -11.574 33.365 1.000 42.132 268 ARG A N 1
ATOM 2113 C CA . ARG A 1 268 ? 16.882 -12.943 33.040 1.000 41.713 268 ARG A CA 1
ATOM 2114 C C . ARG A 1 268 ? 15.752 -12.909 32.014 1.000 39.238 268 ARG A C 1
ATOM 2115 O O . ARG A 1 268 ? 14.690 -12.347 32.291 1.000 37.906 268 ARG A O 1
ATOM 2123 N N . TYR A 1 269 ? 15.998 -13.521 30.843 1.000 36.789 269 TYR A N 1
ATOM 2124 C CA . TYR A 1 269 ? 15.064 -13.531 29.724 1.000 34.957 269 TYR A CA 1
ATOM 2125 C C . TYR A 1 269 ? 14.426 -14.919 29.617 1.000 34.755 269 TYR A C 1
ATOM 2126 O O . TYR A 1 269 ? 15.158 -15.908 29.599 1.000 34.442 269 TYR A O 1
ATOM 2135 N N . CYS A 1 270 ? 13.077 -14.954 29.561 1.000 33.670 270 CYS A N 1
ATOM 2136 C CA . CYS A 1 270 ? 12.277 -16.160 29.357 1.000 33.482 270 CYS A CA 1
ATOM 2137 C C . CYS A 1 270 ? 11.276 -15.938 28.218 1.000 33.103 270 CYS A C 1
ATOM 2138 O O . CYS A 1 270 ? 11.109 -14.806 27.749 1.000 30.484 270 CYS A O 1
ATOM 2141 N N . LEU A 1 271 ? 10.608 -17.022 27.780 1.000 32.738 271 LEU A N 1
ATOM 2142 C CA . LEU A 1 271 ? 9.609 -16.942 26.721 1.000 30.904 271 LEU A CA 1
ATOM 2143 C C . LEU A 1 271 ? 8.221 -17.168 27.323 1.000 31.415 271 LEU A C 1
ATOM 2144 O O . LEU A 1 271 ? 8.038 -18.037 28.182 1.000 31.638 271 LEU A O 1
ATOM 2149 N N . GLY A 1 272 ? 7.246 -16.385 26.824 1.000 30.119 272 GLY A N 1
ATOM 2150 C CA . GLY A 1 272 ? 5.844 -16.531 27.187 1.000 30.787 272 GLY A CA 1
ATOM 2151 C C . GLY A 1 272 ? 4.971 -16.611 25.933 1.000 30.317 272 GLY A C 1
ATOM 2152 O O . GLY A 1 272 ? 5.464 -16.470 24.812 1.000 30.667 272 GLY A O 1
ATOM 2153 N N . ALA A 1 273 ? 3.666 -16.785 26.132 1.000 30.624 273 ALA A N 1
ATOM 2154 C CA . ALA A 1 273 ? 2.709 -16.801 25.037 1.000 30.052 273 ALA A CA 1
ATOM 2155 C C . ALA A 1 273 ? 1.691 -15.665 25.184 1.000 29.785 273 ALA A C 1
ATOM 2156 O O . ALA A 1 273 ? 1.219 -15.403 26.282 1.000 29.749 273 ALA A O 1
ATOM 2158 N N . LEU A 1 274 ? 1.388 -15.002 24.060 1.000 29.978 274 LEU A N 1
ATOM 2159 C CA . LEU A 1 274 ? 0.300 -14.053 23.893 1.000 32.093 274 LEU A CA 1
ATOM 2160 C C . LEU A 1 274 ? -0.667 -14.580 22.827 1.000 31.141 274 LEU A C 1
ATOM 2161 O O . LEU A 1 274 ? -0.242 -14.920 21.732 1.000 30.122 274 LEU A O 1
ATOM 2166 N N . LEU A 1 275 ? -1.969 -14.569 23.123 1.000 30.187 275 LEU A N 1
ATOM 2167 C CA . LEU A 1 275 ? -2.991 -14.884 22.135 1.000 31.048 275 LEU A CA 1
ATOM 2168 C C . LEU A 1 275 ? -3.769 -13.612 21.802 1.000 29.294 275 LEU A C 1
ATOM 2169 O O . LEU A 1 275 ? -4.394 -13.048 22.692 1.000 27.944 275 LEU A O 1
ATOM 2174 N N . LEU A 1 276 ? -3.703 -13.163 20.530 1.000 28.637 276 LEU A N 1
ATOM 2175 C CA . LEU A 1 276 ? -4.398 -11.962 20.083 1.000 27.969 276 LEU A CA 1
ATOM 2176 C C . LEU A 1 276 ? -5.603 -12.364 19.226 1.000 28.780 276 LEU A C 1
ATOM 2177 O O . LEU A 1 276 ? -5.593 -13.395 18.566 1.000 28.566 276 LEU A O 1
ATOM 2182 N N . ASP A 1 277 ? -6.665 -11.551 19.269 1.000 31.448 277 ASP A N 1
ATOM 2183 C CA . ASP A 1 277 ? -7.867 -11.749 18.463 1.000 32.808 277 ASP A CA 1
ATOM 2184 C C . ASP A 1 277 ? -7.523 -11.735 16.966 1.000 33.998 277 ASP A C 1
ATOM 2185 O O . ASP A 1 277 ? -6.694 -10.927 16.516 1.000 34.088 277 ASP A O 1
ATOM 2190 N N . LEU A 1 278 ? -8.152 -12.654 16.204 1.000 35.088 278 LEU A N 1
ATOM 2191 C CA . LEU A 1 278 ? -7.865 -12.873 14.793 1.000 35.830 278 LEU A CA 1
ATOM 2192 C C . LEU A 1 278 ? -8.076 -11.586 13.997 1.000 38.805 278 LEU A C 1
ATOM 2193 O O . LEU A 1 278 ? -7.259 -11.276 13.124 1.000 37.523 278 LEU A O 1
ATOM 2198 N N . ASN A 1 279 ? -9.179 -10.867 14.294 1.000 38.729 279 ASN A N 1
ATOM 2199 C CA . ASN A 1 279 ? -9.579 -9.696 13.523 1.000 41.186 279 ASN A CA 1
ATOM 2200 C C . ASN A 1 279 ? -9.080 -8.393 14.130 1.000 40.200 279 ASN A C 1
ATOM 2201 O O . ASN A 1 279 ? -8.982 -7.402 13.421 1.000 41.708 279 ASN A O 1
ATOM 2206 N N . ASP A 1 280 ? -8.827 -8.367 15.439 1.000 40.067 280 ASP A N 1
ATOM 2207 C CA . ASP A 1 280 ? -8.306 -7.172 16.077 1.000 36.793 280 ASP A CA 1
ATOM 2208 C C . ASP A 1 280 ? -7.069 -7.556 16.878 1.000 34.951 280 ASP A C 1
ATOM 2209 O O . ASP A 1 280 ? -7.136 -7.779 18.090 1.000 36.052 280 ASP A O 1
ATOM 2214 N N . PRO A 1 281 ? -5.888 -7.635 16.234 1.000 33.080 281 PRO A N 1
ATOM 2215 C CA . PRO A 1 281 ? -4.690 -8.100 16.933 1.000 32.543 281 PRO A CA 1
ATOM 2216 C C . PRO A 1 281 ? -4.123 -7.233 18.067 1.000 31.619 281 PRO A C 1
ATOM 2217 O O . PRO A 1 281 ? -3.167 -7.639 18.741 1.000 28.931 281 PRO A O 1
ATOM 2221 N N . SER A 1 282 ? -4.741 -6.076 18.335 1.000 32.590 282 SER A N 1
ATOM 2222 C CA . SER A 1 282 ? -4.372 -5.284 19.503 1.000 33.760 282 SER A CA 1
ATOM 2223 C C . SER A 1 282 ? -5.067 -5.830 20.750 1.000 35.032 282 SER A C 1
ATOM 2224 O O . SER A 1 282 ? -4.741 -5.424 21.862 1.000 36.342 282 SER A O 1
ATOM 2227 N N . LYS A 1 283 ? -6.031 -6.741 20.563 1.000 34.843 283 LYS A N 1
ATOM 2228 C CA . LYS A 1 283 ? -6.833 -7.243 21.663 1.000 36.568 283 LYS A CA 1
ATOM 2229 C C . LYS A 1 283 ? -6.249 -8.559 22.193 1.000 33.912 283 LYS A C 1
ATOM 2230 O O . LYS A 1 283 ? -6.158 -9.552 21.468 1.000 31.263 283 LYS A O 1
ATOM 2236 N N . VAL A 1 284 ? -5.903 -8.562 23.485 1.000 33.134 284 VAL A N 1
ATOM 2237 C CA . VAL A 1 284 ? -5.306 -9.719 24.134 1.000 34.132 284 VAL A CA 1
ATOM 2238 C C . VAL A 1 284 ? -6.397 -10.649 24.663 1.000 32.300 284 VAL A C 1
ATOM 2239 O O . VAL A 1 284 ? -7.181 -10.268 25.506 1.000 35.739 284 VAL A O 1
ATOM 2243 N N . LEU A 1 285 ? -6.415 -11.892 24.180 1.000 31.348 285 LEU A N 1
ATOM 2244 C CA . LEU A 1 285 ? -7.354 -12.899 24.634 1.000 31.764 285 LEU A CA 1
ATOM 2245 C C . LEU A 1 285 ? -6.746 -13.731 25.759 1.000 31.071 285 LEU A C 1
ATOM 2246 O O . LEU A 1 285 ? -7.486 -14.286 26.547 1.000 32.010 285 LEU A O 1
ATOM 2251 N N . ALA A 1 286 ? -5.413 -13.854 25.809 1.000 29.091 286 ALA A N 1
ATOM 2252 C CA . ALA A 1 286 ? -4.756 -14.703 26.794 1.000 30.909 286 ALA A CA 1
ATOM 2253 C C . ALA A 1 286 ? -3.270 -14.370 26.891 1.000 30.011 286 ALA A C 1
ATOM 2254 O O . ALA A 1 286 ? -2.658 -13.962 25.898 1.000 26.849 286 ALA A O 1
ATOM 2256 N N . ARG A 1 287 ? -2.698 -14.611 28.083 1.000 31.785 287 ARG A N 1
ATOM 2257 C CA . ARG A 1 287 ? -1.267 -14.429 28.293 1.000 31.517 287 ARG A CA 1
ATOM 2258 C C . ARG A 1 287 ? -0.726 -15.443 29.297 1.000 32.156 287 ARG A C 1
ATOM 2259 O O . ARG A 1 287 ? -1.362 -15.714 30.312 1.000 33.769 287 ARG A O 1
ATOM 2267 N N . SER A 1 288 ? 0.459 -16.006 29.022 1.000 32.143 288 SER A N 1
ATOM 2268 C CA . SER A 1 288 ? 1.109 -16.895 29.982 1.000 32.979 288 SER A CA 1
ATOM 2269 C C . SER A 1 288 ? 1.244 -16.209 31.341 1.000 34.536 288 SER A C 1
ATOM 2270 O O . SER A 1 288 ? 1.740 -15.093 31.415 1.000 34.846 288 SER A O 1
ATOM 2273 N N . LYS A 1 289 ? 0.816 -16.870 32.418 1.000 36.812 289 LYS A N 1
ATOM 2274 C CA . LYS A 1 289 ? 1.089 -16.392 33.768 1.000 38.804 289 LYS A CA 1
ATOM 2275 C C . LYS A 1 289 ? 2.563 -16.637 34.110 1.000 39.600 289 LYS A C 1
ATOM 2276 O O . LYS A 1 289 ? 3.294 -15.717 34.485 1.000 36.221 289 LYS A O 1
ATOM 2282 N N . GLU A 1 290 ? 2.982 -17.894 33.965 1.000 41.283 290 GLU A N 1
ATOM 2283 C CA . GLU A 1 290 ? 4.377 -18.277 34.109 1.000 45.365 290 GLU A CA 1
ATOM 2284 C C . GLU A 1 290 ? 4.979 -18.436 32.714 1.000 41.504 290 GLU A C 1
ATOM 2285 O O . GLU A 1 290 ? 4.241 -18.534 31.738 1.000 37.285 290 GLU A O 1
ATOM 2291 N N . PRO A 1 291 ? 6.326 -18.426 32.571 1.000 38.192 291 PRO A N 1
ATOM 2292 C CA . PRO A 1 291 ? 6.957 -18.694 31.279 1.000 36.294 291 PRO A CA 1
ATOM 2293 C C . PRO A 1 291 ? 6.629 -20.084 30.738 1.000 35.320 291 PRO A C 1
ATOM 2294 O O . PRO A 1 291 ? 6.339 -21.001 31.499 1.000 36.239 291 PRO A O 1
ATOM 2298 N N . ILE A 1 292 ? 6.688 -20.230 29.411 1.000 35.545 292 ILE A N 1
ATOM 2299 C CA . ILE A 1 292 ? 6.603 -21.547 28.790 1.000 36.139 292 ILE A CA 1
ATOM 2300 C C . ILE A 1 292 ? 8.004 -22.101 28.549 1.000 36.572 292 ILE A C 1
ATOM 2301 O O . ILE A 1 292 ? 8.151 -23.275 28.255 1.000 36.272 292 ILE A O 1
ATOM 2306 N N . MET A 1 293 ? 9.028 -21.240 28.609 1.000 37.121 293 MET A N 1
ATOM 2307 C CA . MET A 1 293 ? 10.408 -21.682 28.499 1.000 36.431 293 MET A CA 1
ATOM 2308 C C . MET A 1 293 ? 11.293 -20.732 29.303 1.000 35.870 293 MET A C 1
ATOM 2309 O O . MET A 1 293 ? 11.136 -19.514 29.218 1.000 35.123 293 MET A O 1
ATOM 2314 N N . GLU A 1 294 ? 12.227 -21.314 30.058 1.000 38.170 294 GLU A N 1
ATOM 2315 C CA . GLU A 1 294 ? 13.133 -20.567 30.915 1.000 40.249 294 GLU A CA 1
ATOM 2316 C C . GLU A 1 294 ? 14.567 -20.975 30.601 1.000 39.434 294 GLU A C 1
ATOM 2317 O O . GLU A 1 294 ? 14.808 -22.067 30.098 1.000 39.011 294 GLU A O 1
ATOM 2323 N N . PRO A 1 295 ? 15.567 -20.115 30.894 1.000 41.389 295 PRO A N 1
ATOM 2324 C CA . PRO A 1 295 ? 16.969 -20.461 30.642 1.000 43.055 295 PRO A CA 1
ATOM 2325 C C . PRO A 1 295 ? 17.528 -21.375 31.727 1.000 44.015 295 PRO A C 1
ATOM 2326 O O . PRO A 1 295 ? 18.203 -20.905 32.637 1.000 45.133 295 PRO A O 1
ATOM 2330 N N . ILE A 1 296 ? 17.262 -22.685 31.591 1.000 45.752 296 ILE A N 1
ATOM 2331 C CA . ILE A 1 296 ? 17.583 -23.673 32.614 1.000 47.176 296 ILE A CA 1
ATOM 2332 C C . ILE A 1 296 ? 18.596 -24.709 32.119 1.000 48.397 296 ILE A C 1
ATOM 2333 O O . ILE A 1 296 ? 19.106 -25.482 32.927 1.000 48.903 296 ILE A O 1
ATOM 2338 N N . ALA A 1 297 ? 18.871 -24.786 30.813 1.000 47.518 297 ALA A N 1
ATOM 2339 C CA . ALA A 1 297 ? 19.941 -25.666 30.356 1.000 50.026 297 ALA A CA 1
ATOM 2340 C C . ALA A 1 297 ? 21.293 -24.979 30.575 1.000 51.367 297 ALA A C 1
ATOM 2341 O O . ALA A 1 297 ? 21.369 -23.746 30.591 1.000 51.211 297 ALA A O 1
ATOM 2343 N N . SER A 1 298 ? 22.361 -25.781 30.682 1.000 51.651 298 SER A N 1
ATOM 2344 C CA . SER A 1 298 ? 23.695 -25.293 31.013 1.000 53.139 298 SER A CA 1
ATOM 2345 C C . SER A 1 298 ? 24.171 -24.216 30.033 1.000 52.355 298 SER A C 1
ATOM 2346 O O . SER A 1 298 ? 24.738 -23.203 30.451 1.000 53.441 298 SER A O 1
ATOM 2349 N N . TYR A 1 299 ? 23.903 -24.428 28.736 1.000 52.483 299 TYR A N 1
ATOM 2350 C CA . TYR A 1 299 ? 24.314 -23.514 27.673 1.000 50.144 299 TYR A CA 1
ATOM 2351 C C . TYR A 1 299 ? 23.447 -22.249 27.669 1.000 49.564 299 TYR A C 1
ATOM 2352 O O . TYR A 1 299 ? 23.734 -21.290 26.945 1.000 47.815 299 TYR A O 1
ATOM 2361 N N . GLU A 1 300 ? 22.387 -22.234 28.483 1.000 50.515 300 GLU A N 1
ATOM 2362 C CA . GLU A 1 300 ? 21.521 -21.066 28.585 1.000 49.656 300 GLU A CA 1
ATOM 2363 C C . GLU A 1 300 ? 21.959 -20.179 29.758 1.000 52.547 300 GLU A C 1
ATOM 2364 O O . GLU A 1 300 ? 21.283 -19.193 30.046 1.000 47.507 300 GLU A O 1
ATOM 2370 N N . GLN A 1 301 ? 23.096 -20.514 30.408 1.000 56.619 301 GLN A N 1
ATOM 2371 C CA . GLN A 1 301 ? 23.604 -19.775 31.560 1.000 62.851 301 GLN A CA 1
ATOM 2372 C C . GLN A 1 301 ? 25.131 -19.641 31.533 1.000 65.547 301 GLN A C 1
ATOM 2373 O O . GLN A 1 301 ? 25.792 -20.157 32.423 1.000 68.556 301 GLN A O 1
ATOM 2379 N N . THR A 1 302 ? 25.695 -18.942 30.536 1.000 67.612 302 THR A N 1
ATOM 2380 C CA . THR A 1 302 ? 27.141 -18.784 30.416 1.000 73.485 302 THR A CA 1
ATOM 2381 C C . THR A 1 302 ? 27.472 -17.335 30.052 1.000 77.307 302 THR A C 1
ATOM 2382 O O . THR A 1 302 ? 26.712 -16.692 29.338 1.000 81.600 302 THR A O 1
ATOM 2386 N N . GLY A 1 303 ? 28.618 -16.833 30.533 1.000 79.244 303 GLY A N 1
ATOM 2387 C CA . GLY A 1 303 ? 29.217 -15.603 30.025 1.000 77.834 303 GLY A CA 1
ATOM 2388 C C . GLY A 1 303 ? 28.507 -14.352 30.511 1.000 74.515 303 GLY A C 1
ATOM 2389 O O . GLY A 1 303 ? 27.907 -14.429 31.600 1.000 75.415 303 GLY A O 1
ATOM 2390 N N . GLY A 1 306 ? 24.014 -14.419 29.505 1.000 60.444 306 GLY A N 1
ATOM 2391 C CA . GLY A 1 306 ? 23.905 -15.095 30.814 1.000 59.251 306 GLY A CA 1
ATOM 2392 C C . GLY A 1 306 ? 22.472 -15.074 31.347 1.000 55.140 306 GLY A C 1
ATOM 2393 O O . GLY A 1 306 ? 21.980 -14.038 31.782 1.000 56.201 306 GLY A O 1
ATOM 2394 N N . ASN A 1 307 ? 21.823 -16.246 31.335 1.000 53.997 307 ASN A N 1
ATOM 2395 C CA . ASN A 1 307 ? 20.431 -16.431 31.746 1.000 49.347 307 ASN A CA 1
ATOM 2396 C C . ASN A 1 307 ? 19.523 -15.771 30.716 1.000 42.781 307 ASN A C 1
ATOM 2397 O O . ASN A 1 307 ? 18.684 -14.938 31.052 1.000 40.122 307 ASN A O 1
ATOM 2402 N N . VAL A 1 308 ? 19.722 -16.175 29.458 1.000 39.241 308 VAL A N 1
ATOM 2403 C CA . VAL A 1 308 ? 19.034 -15.590 28.327 1.000 39.476 308 VAL A CA 1
ATOM 2404 C C . VAL A 1 308 ? 18.678 -16.704 27.349 1.000 38.531 308 VAL A C 1
ATOM 2405 O O . VAL A 1 308 ? 19.531 -17.516 26.993 1.000 39.861 308 VAL A O 1
ATOM 2409 N N . ILE A 1 309 ? 17.398 -16.730 26.962 1.000 36.179 309 ILE A N 1
ATOM 2410 C CA . ILE A 1 309 ? 16.944 -17.361 25.735 1.000 35.256 309 ILE A CA 1
ATOM 2411 C C . ILE A 1 309 ? 16.153 -16.315 24.954 1.000 33.428 309 ILE A C 1
ATOM 2412 O O . ILE A 1 309 ? 15.455 -15.488 25.542 1.000 32.960 309 ILE A O 1
ATOM 2417 N N . PHE A 1 310 ? 16.300 -16.331 23.627 1.000 33.724 310 PHE A N 1
ATOM 2418 C CA . PHE A 1 310 ? 15.692 -15.307 22.781 1.000 34.523 310 PHE A CA 1
ATOM 2419 C C . PHE A 1 310 ? 15.369 -15.931 21.427 1.000 32.912 310 PHE A C 1
ATOM 2420 O O . PHE A 1 310 ? 16.267 -16.470 20.800 1.000 31.799 310 PHE A O 1
ATOM 2428 N N . THR A 1 311 ? 14.117 -15.813 20.966 1.000 32.798 311 THR A N 1
ATOM 2429 C CA . THR A 1 311 ? 13.720 -16.358 19.671 1.000 31.501 311 THR A CA 1
ATOM 2430 C C . THR A 1 311 ? 13.078 -15.266 18.824 1.000 32.262 311 THR A C 1
ATOM 2431 O O . THR A 1 311 ? 12.232 -14.507 19.303 1.000 33.518 311 THR A O 1
ATOM 2435 N N . ASN A 1 312 ? 13.491 -15.215 17.550 1.000 31.480 312 ASN A N 1
ATOM 2436 C CA . ASN A 1 312 ? 12.857 -14.377 16.546 1.000 31.152 312 ASN A CA 1
ATOM 2437 C C . ASN A 1 312 ? 12.724 -15.152 15.235 1.000 30.305 312 ASN A C 1
ATOM 2438 O O . ASN A 1 312 ? 12.764 -14.557 14.155 1.000 27.688 312 ASN A O 1
ATOM 2443 N N . GLY A 1 313 ? 12.516 -16.475 15.338 1.000 30.107 313 GLY A N 1
ATOM 2444 C CA . GLY A 1 313 ? 12.318 -17.305 14.159 1.000 29.887 313 GLY A CA 1
ATOM 2445 C C . GLY A 1 313 ? 11.907 -18.726 14.538 1.000 31.859 313 GLY A C 1
ATOM 2446 O O . GLY A 1 313 ? 12.360 -19.272 15.551 1.000 29.270 313 GLY A O 1
ATOM 2447 N N . GLN A 1 314 ? 11.030 -19.313 13.714 1.000 32.003 314 GLN A N 1
ATOM 2448 C CA . GLN A 1 314 ? 10.517 -20.647 13.982 1.000 34.182 314 GLN A CA 1
ATOM 2449 C C . GLN A 1 314 ? 9.930 -21.250 12.708 1.000 33.578 314 GLN A C 1
ATOM 2450 O O . GLN A 1 314 ? 9.674 -20.530 11.741 1.000 32.885 314 GLN A O 1
ATOM 2456 N N . LEU A 1 315 ? 9.755 -22.578 12.720 1.000 33.304 315 LEU A N 1
ATOM 2457 C CA . LEU A 1 315 ? 8.936 -23.256 11.733 1.000 34.710 315 LEU A CA 1
ATOM 2458 C C . LEU A 1 315 ? 7.766 -23.902 12.458 1.000 35.440 315 LEU A C 1
ATOM 2459 O O . LEU A 1 315 ? 7.885 -24.280 13.618 1.000 36.772 315 LEU A O 1
ATOM 2464 N N . VAL A 1 316 ? 6.665 -24.062 11.723 1.000 39.265 316 VAL A N 1
ATOM 2465 C CA . VAL A 1 316 ? 5.458 -24.696 12.221 1.000 39.775 316 VAL A CA 1
ATOM 2466 C C . VAL A 1 316 ? 5.051 -25.792 11.244 1.000 38.690 316 VAL A C 1
ATOM 2467 O O . VAL A 1 316 ? 4.879 -25.537 10.066 1.000 38.882 316 VAL A O 1
ATOM 2471 N N . ASP A 1 317 ? 4.907 -27.008 11.763 1.000 40.788 317 ASP A N 1
ATOM 2472 C CA . ASP A 1 317 ? 4.415 -28.125 10.990 1.000 44.903 317 ASP A CA 1
ATOM 2473 C C . ASP A 1 317 ? 3.318 -28.778 11.819 1.000 43.299 317 ASP A C 1
ATOM 2474 O O . ASP A 1 317 ? 3.614 -29.426 12.816 1.000 42.587 317 ASP A O 1
ATOM 2479 N N . GLY A 1 318 ? 2.057 -28.547 11.419 1.000 42.801 318 GLY A N 1
ATOM 2480 C CA . GLY A 1 318 ? 0.909 -29.011 12.176 1.000 41.818 318 GLY A CA 1
ATOM 2481 C C . GLY A 1 318 ? 0.918 -28.416 13.580 1.000 39.831 318 GLY A C 1
ATOM 2482 O O . GLY A 1 318 ? 0.955 -27.206 13.743 1.000 40.355 318 GLY A O 1
ATOM 2483 N N . ASP A 1 319 ? 0.944 -29.286 14.588 1.000 41.231 319 ASP A N 1
ATOM 2484 C CA . ASP A 1 319 ? 0.952 -28.859 15.972 1.000 40.072 319 ASP A CA 1
ATOM 2485 C C . ASP A 1 319 ? 2.356 -28.516 16.468 1.000 38.448 319 ASP A C 1
ATOM 2486 O O . ASP A 1 319 ? 2.473 -27.905 17.524 1.000 37.013 319 ASP A O 1
ATOM 2491 N N . THR A 1 320 ? 3.407 -28.899 15.730 1.000 39.273 320 THR A N 1
ATOM 2492 C CA . THR A 1 320 ? 4.766 -28.771 16.239 1.000 39.461 320 THR A CA 1
ATOM 2493 C C . THR A 1 320 ? 5.394 -27.457 15.775 1.000 37.588 320 THR A C 1
ATOM 2494 O O . THR A 1 320 ? 5.508 -27.218 14.578 1.000 39.055 320 THR A O 1
ATOM 2498 N N . ILE A 1 321 ? 5.787 -26.622 16.749 1.000 37.256 321 ILE A N 1
ATOM 2499 C CA . ILE A 1 321 ? 6.578 -25.423 16.521 1.000 37.630 321 ILE A CA 1
ATOM 2500 C C . ILE A 1 321 ? 8.043 -25.777 16.752 1.000 39.618 321 ILE A C 1
ATOM 2501 O O . ILE A 1 321 ? 8.389 -26.269 17.815 1.000 41.091 321 ILE A O 1
ATOM 2506 N N . THR A 1 322 ? 8.892 -25.546 15.749 1.000 40.244 322 THR A N 1
ATOM 2507 C CA . THR A 1 322 ? 10.330 -25.687 15.917 1.000 38.238 322 THR A CA 1
ATOM 2508 C C . THR A 1 322 ? 10.913 -24.286 16.019 1.000 37.230 322 THR A C 1
ATOM 2509 O O . THR A 1 322 ? 11.013 -23.599 15.012 1.000 40.643 322 THR A O 1
ATOM 2513 N N . ILE A 1 323 ? 11.249 -23.845 17.236 1.000 37.689 323 ILE A N 1
ATOM 2514 C CA . ILE A 1 323 ? 11.906 -22.561 17.410 1.000 36.352 323 ILE A CA 1
ATOM 2515 C C . ILE A 1 323 ? 13.409 -22.758 17.257 1.000 34.777 323 ILE A C 1
ATOM 2516 O O . ILE A 1 323 ? 13.946 -23.778 17.671 1.000 34.291 323 ILE A O 1
ATOM 2521 N N . TYR A 1 324 ? 14.071 -21.752 16.681 1.000 33.534 324 TYR A N 1
ATOM 2522 C CA . TYR A 1 324 ? 15.507 -21.586 16.834 1.000 33.788 324 TYR A CA 1
ATOM 2523 C C . TYR A 1 324 ? 15.727 -20.357 17.710 1.000 33.460 324 TYR A C 1
ATOM 2524 O O . TYR A 1 324 ? 14.937 -19.414 17.664 1.000 31.630 324 TYR A O 1
ATOM 2533 N N . TYR A 1 325 ? 16.796 -20.376 18.519 1.000 32.750 325 TYR A N 1
ATOM 2534 C CA . TYR A 1 325 ? 16.961 -19.353 19.533 1.000 31.849 325 TYR A CA 1
ATOM 2535 C C . TYR A 1 325 ? 18.438 -19.155 19.849 1.000 37.450 325 TYR A C 1
ATOM 2536 O O . TYR A 1 325 ? 19.267 -20.059 19.670 1.000 37.217 325 TYR A O 1
ATOM 2545 N N . GLY A 1 326 ? 18.734 -17.933 20.313 1.000 36.771 326 GLY A N 1
ATOM 2546 C CA . GLY A 1 326 ? 20.006 -17.613 20.927 1.000 37.855 326 GLY A CA 1
ATOM 2547 C C . GLY A 1 326 ? 19.974 -17.969 22.406 1.000 38.723 326 GLY A C 1
ATOM 2548 O O . GLY A 1 326 ? 18.973 -17.733 23.082 1.000 36.826 326 GLY A O 1
ATOM 2549 N N . ALA A 1 327 ? 21.081 -18.540 22.887 1.000 38.215 327 ALA A N 1
ATOM 2550 C CA . ALA A 1 327 ? 21.253 -18.852 24.287 1.000 37.722 327 ALA A CA 1
ATOM 2551 C C . ALA A 1 327 ? 22.511 -18.152 24.791 1.000 38.918 327 ALA A C 1
ATOM 2552 O O . ALA A 1 327 ? 23.562 -18.235 24.163 1.000 38.998 327 ALA A O 1
ATOM 2554 N N . SER A 1 328 ? 22.360 -17.438 25.913 1.000 41.620 328 SER A N 1
ATOM 2555 C CA . SER A 1 328 ? 23.414 -16.643 26.523 1.000 43.979 328 SER A CA 1
ATOM 2556 C C . SER A 1 328 ? 23.924 -15.554 25.578 1.000 44.476 328 SER A C 1
ATOM 2557 O O . SER A 1 328 ? 25.045 -15.080 25.749 1.000 47.584 328 SER A O 1
ATOM 2560 N N . ASP A 1 329 ? 23.104 -15.144 24.601 1.000 42.290 329 ASP A N 1
ATOM 2561 C CA . ASP A 1 329 ? 23.534 -14.190 23.587 1.000 46.162 329 ASP A CA 1
ATOM 2562 C C . ASP A 1 329 ? 24.848 -14.630 22.919 1.000 50.973 329 ASP A C 1
ATOM 2563 O O . ASP A 1 329 ? 25.631 -13.783 22.469 1.000 51.814 329 ASP A O 1
ATOM 2568 N N . GLU A 1 330 ? 25.069 -15.948 22.796 1.000 50.008 330 GLU A N 1
ATOM 2569 C CA . GLU A 1 330 ? 26.346 -16.466 22.326 1.000 50.876 330 GLU A CA 1
ATOM 2570 C C . GLU A 1 330 ? 26.202 -17.607 21.315 1.000 46.806 330 GLU A C 1
ATOM 2571 O O . GLU A 1 330 ? 26.989 -17.662 20.375 1.000 44.193 330 GLU A O 1
ATOM 2577 N N . VAL A 1 331 ? 25.273 -18.554 21.545 1.000 44.584 331 VAL A N 1
ATOM 2578 C CA . VAL A 1 331 ? 25.175 -19.758 20.727 1.000 44.005 331 VAL A CA 1
ATOM 2579 C C . VAL A 1 331 ? 23.750 -19.941 20.206 1.000 40.873 331 VAL A C 1
ATOM 2580 O O . VAL A 1 331 ? 22.806 -19.365 20.741 1.000 37.911 331 VAL A O 1
ATOM 2584 N N . ILE A 1 332 ? 23.625 -20.792 19.170 1.000 41.020 332 ILE A N 1
ATOM 2585 C CA . ILE A 1 332 ? 22.372 -21.064 18.477 1.000 38.859 332 ILE A CA 1
ATOM 2586 C C . ILE A 1 332 ? 21.838 -22.433 18.889 1.000 39.453 332 ILE A C 1
ATOM 2587 O O . ILE A 1 332 ? 22.582 -23.411 18.833 1.000 40.852 332 ILE A O 1
ATOM 2592 N N . CYS A 1 333 ? 20.531 -22.504 19.190 1.000 38.980 333 CYS A N 1
ATOM 2593 C CA . CYS A 1 333 ? 19.889 -23.714 19.688 1.000 39.300 333 CYS A CA 1
ATOM 2594 C C . CYS A 1 333 ? 18.509 -23.915 19.061 1.000 39.407 333 CYS A C 1
ATOM 2595 O O . CYS A 1 333 ? 17.931 -22.986 18.500 1.000 36.601 333 CYS A O 1
ATOM 2598 N N . LYS A 1 334 ? 17.982 -25.144 19.207 1.000 40.659 334 LYS A N 1
ATOM 2599 C CA . LYS A 1 334 ? 16.678 -25.532 18.688 1.000 40.384 334 LYS A CA 1
ATOM 2600 C C . LYS A 1 334 ? 15.849 -26.180 19.793 1.000 38.609 334 LYS A C 1
ATOM 2601 O O . LYS A 1 334 ? 16.390 -26.853 20.668 1.000 38.755 334 LYS A O 1
ATOM 2607 N N . ALA A 1 335 ? 14.525 -26.012 19.711 1.000 36.764 335 ALA A N 1
ATOM 2608 C CA . ALA A 1 335 ? 13.596 -26.701 20.587 1.000 36.168 335 ALA A CA 1
ATOM 2609 C C . ALA A 1 335 ? 12.219 -26.790 19.934 1.000 36.710 335 ALA A C 1
ATOM 2610 O O . ALA A 1 335 ? 11.875 -25.988 19.069 1.000 36.858 335 ALA A O 1
ATOM 2612 N N . GLU A 1 336 ? 11.413 -27.747 20.400 1.000 39.890 336 GLU A N 1
ATOM 2613 C CA . GLU A 1 336 ? 10.055 -27.935 19.913 1.000 40.796 336 GLU A CA 1
ATOM 2614 C C . GLU A 1 336 ? 9.050 -27.572 20.999 1.000 40.629 336 GLU A C 1
ATOM 2615 O O . GLU A 1 336 ? 9.304 -27.811 22.177 1.000 39.281 336 GLU A O 1
ATOM 2621 N N . LEU A 1 337 ? 7.908 -27.025 20.558 1.000 38.773 337 LEU A N 1
ATOM 2622 C CA . LEU A 1 337 ? 6.765 -26.713 21.403 1.000 38.627 337 LEU A CA 1
ATOM 2623 C C . LEU A 1 337 ? 5.496 -27.182 20.690 1.000 37.822 337 LEU A C 1
ATOM 2624 O O . LEU A 1 337 ? 5.436 -27.215 19.460 1.000 38.721 337 LEU A O 1
ATOM 2629 N N . SER A 1 338 ? 4.462 -27.484 21.475 1.000 37.333 338 SER A N 1
ATOM 2630 C CA . SER A 1 338 ? 3.177 -27.936 20.964 1.000 37.330 338 SER A CA 1
ATOM 2631 C C . SER A 1 338 ? 2.162 -26.801 21.063 1.000 38.226 338 SER A C 1
ATOM 2632 O O . SER A 1 338 ? 1.967 -26.241 22.144 1.000 35.846 338 SER A O 1
ATOM 2635 N N . VAL A 1 339 ? 1.502 -26.491 19.938 1.000 39.521 339 VAL A N 1
ATOM 2636 C CA . VAL A 1 339 ? 0.497 -25.435 19.895 1.000 37.832 339 VAL A CA 1
ATOM 2637 C C . VAL A 1 339 ? -0.620 -25.759 20.884 1.000 38.297 339 VAL A C 1
ATOM 2638 O O . VAL A 1 339 ? -1.046 -24.900 21.654 1.000 39.168 339 VAL A O 1
ATOM 2642 N N . LYS A 1 340 ? -1.114 -26.996 20.838 1.000 40.985 340 LYS A N 1
ATOM 2643 C CA . LYS A 1 340 ? -2.306 -27.349 21.591 1.000 44.360 340 LYS A CA 1
ATOM 2644 C C . LYS A 1 340 ? -1.972 -27.351 23.081 1.000 41.398 340 LYS A C 1
ATOM 2645 O O . LYS A 1 340 ? -2.819 -26.989 23.887 1.000 39.598 340 LYS A O 1
ATOM 2651 N N . GLU A 1 341 ? -0.744 -27.761 23.431 1.000 39.664 341 GLU A N 1
ATOM 2652 C CA . GLU A 1 341 ? -0.306 -27.761 24.817 1.000 40.039 341 GLU A CA 1
ATOM 2653 C C . GLU A 1 341 ? -0.284 -26.326 25.342 1.000 37.045 341 GLU A C 1
ATOM 2654 O O . GLU A 1 341 ? -0.732 -26.073 26.455 1.000 36.231 341 GLU A O 1
ATOM 2660 N N . ILE A 1 342 ? 0.229 -25.387 24.539 1.000 33.923 342 ILE A N 1
ATOM 2661 C CA . ILE A 1 342 ? 0.247 -23.989 24.945 1.000 34.903 342 ILE A CA 1
ATOM 2662 C C . ILE A 1 342 ? -1.188 -23.488 25.152 1.000 35.081 342 ILE A C 1
ATOM 2663 O O . ILE A 1 342 ? -1.485 -22.895 26.184 1.000 36.168 342 ILE A O 1
ATOM 2668 N N . LEU A 1 343 ? -2.087 -23.759 24.199 1.000 35.234 343 LEU A N 1
ATOM 2669 C CA . LEU A 1 343 ? -3.460 -23.267 24.281 1.000 35.339 343 LEU A CA 1
ATOM 2670 C C . LEU A 1 343 ? -4.167 -23.853 25.503 1.000 36.535 343 LEU A C 1
ATOM 2671 O O . LEU A 1 343 ? -4.899 -23.139 26.185 1.000 35.913 343 LEU A O 1
ATOM 2676 N N . ASN A 1 344 ? -3.937 -25.145 25.767 1.000 36.831 344 ASN A N 1
ATOM 2677 C CA . ASN A 1 344 ? -4.491 -25.818 26.932 1.000 38.809 344 ASN A CA 1
ATOM 2678 C C . ASN A 1 344 ? -4.023 -25.151 28.225 1.000 38.787 344 ASN A C 1
ATOM 2679 O O . ASN A 1 344 ? -4.834 -24.861 29.102 1.000 38.936 344 ASN A O 1
ATOM 2684 N N . ILE A 1 345 ? -2.708 -24.929 28.343 1.000 38.114 345 ILE A N 1
ATOM 2685 C CA . ILE A 1 345 ? -2.136 -24.302 29.523 1.000 39.394 345 ILE A CA 1
ATOM 2686 C C . ILE A 1 345 ? -2.744 -22.911 29.694 1.000 34.973 345 ILE A C 1
ATOM 2687 O O . ILE A 1 345 ? -3.029 -22.513 30.809 1.000 34.858 345 ILE A O 1
ATOM 2692 N N . LEU A 1 346 ? -3.006 -22.211 28.596 1.000 33.444 346 LEU A N 1
ATOM 2693 C CA . LEU A 1 346 ? -3.566 -20.864 28.645 1.000 32.264 346 LEU A CA 1
ATOM 2694 C C . LEU A 1 346 ? -5.057 -20.837 28.976 1.000 32.313 346 LEU A C 1
ATOM 2695 O O . LEU A 1 346 ? -5.614 -19.751 29.037 1.000 31.960 346 LEU A O 1
ATOM 2700 N N . ASN A 1 347 ? -5.717 -21.992 29.117 1.000 34.007 347 ASN A N 1
ATOM 2701 C CA . ASN A 1 347 ? -7.145 -22.048 29.409 1.000 35.393 347 ASN A CA 1
ATOM 2702 C C . ASN A 1 347 ? -7.969 -21.468 28.253 1.000 34.170 347 ASN A C 1
ATOM 2703 O O . ASN A 1 347 ? -9.041 -20.891 28.468 1.000 34.452 347 ASN A O 1
ATOM 2708 N N . VAL A 1 348 ? -7.488 -21.708 27.022 1.000 33.585 348 VAL A N 1
ATOM 2709 C CA . VAL A 1 348 ? -8.180 -21.370 25.787 1.000 34.095 348 VAL A CA 1
ATOM 2710 C C . VAL A 1 348 ? -8.870 -22.618 25.252 1.000 36.252 348 VAL A C 1
ATOM 2711 O O . VAL A 1 348 ? -8.211 -23.633 25.059 1.000 36.431 348 VAL A O 1
ATOM 2715 N N . GLY A 1 349 ? -10.189 -22.547 25.039 1.000 38.933 349 GLY A N 1
ATOM 2716 C CA . GLY A 1 349 ? -10.944 -23.666 24.487 1.000 41.616 349 GLY A CA 1
ATOM 2717 C C . GLY A 1 349 ? -10.445 -24.052 23.091 1.000 42.799 349 GLY A C 1
ATOM 2718 O O . GLY A 1 349 ? -10.139 -23.178 22.280 1.000 42.674 349 GLY A O 1
ATOM 2719 N N . ILE A 1 350 ? -10.318 -25.358 22.823 1.000 45.777 350 ILE A N 1
ATOM 2720 C CA . ILE A 1 350 ? -9.989 -25.831 21.485 1.000 49.131 350 ILE A CA 1
ATOM 2721 C C . ILE A 1 350 ? -10.865 -27.040 21.155 1.000 52.217 350 ILE A C 1
ATOM 2722 O O . ILE A 1 350 ? -11.439 -27.644 22.052 1.000 51.891 350 ILE A O 1
ATOM 2727 N N . LEU A 1 351 ? -10.974 -27.349 19.852 1.000 55.483 351 LEU A N 1
ATOM 2728 C CA . LEU A 1 351 ? -11.781 -28.448 19.340 1.000 61.999 351 LEU A CA 1
ATOM 2729 C C . LEU A 1 351 ? -10.947 -29.222 18.308 1.000 64.561 351 LEU A C 1
ATOM 2730 O O . LEU A 1 351 ? -10.046 -29.952 18.743 1.000 67.907 351 LEU A O 1
ATOM 2735 N N . MET B 1 1 ? 22.639 38.749 18.570 1.000 62.509 1 MET B N 1
ATOM 2736 C CA . MET B 1 1 ? 22.186 37.589 17.752 1.000 61.089 1 MET B CA 1
ATOM 2737 C C . MET B 1 1 ? 20.705 37.722 17.382 1.000 59.175 1 MET B C 1
ATOM 2738 O O . MET B 1 1 ? 20.295 37.305 16.302 1.000 61.913 1 MET B O 1
ATOM 2743 N N . ASP B 1 2 ? 19.899 38.291 18.289 1.000 55.198 2 ASP B N 1
ATOM 2744 C CA . ASP B 1 2 ? 18.455 38.364 18.141 1.000 47.810 2 ASP B CA 1
ATOM 2745 C C . ASP B 1 2 ? 18.050 39.403 17.092 1.000 47.304 2 ASP B C 1
ATOM 2746 O O . ASP B 1 2 ? 18.385 40.572 17.216 1.000 48.369 2 ASP B O 1
ATOM 2751 N N . ILE B 1 3 ? 17.254 38.971 16.106 1.000 45.779 3 ILE B N 1
ATOM 2752 C CA . ILE B 1 3 ? 16.833 39.805 14.988 1.000 45.242 3 ILE B CA 1
ATOM 2753 C C . ILE B 1 3 ? 15.303 39.875 14.932 1.000 43.950 3 ILE B C 1
ATOM 2754 O O . ILE B 1 3 ? 14.757 40.135 13.866 1.000 41.616 3 ILE B O 1
ATOM 2759 N N . ALA B 1 4 ? 14.615 39.614 16.053 1.000 42.223 4 ALA B N 1
ATOM 2760 C CA . ALA B 1 4 ? 13.155 39.622 16.068 1.000 40.946 4 ALA B CA 1
ATOM 2761 C C . ALA B 1 4 ? 12.620 41.020 16.383 1.000 41.693 4 ALA B C 1
ATOM 2762 O O . ALA B 1 4 ? 13.198 41.729 17.191 1.000 43.930 4 ALA B O 1
ATOM 2764 N N . LYS B 1 5 ? 11.488 41.394 15.776 1.000 41.445 5 LYS B N 1
ATOM 2765 C CA . LYS B 1 5 ? 10.788 42.619 16.133 1.000 44.516 5 LYS B CA 1
ATOM 2766 C C . LYS B 1 5 ? 9.540 42.284 16.957 1.000 42.036 5 LYS B C 1
ATOM 2767 O O . LYS B 1 5 ? 8.495 41.935 16.419 1.000 41.205 5 LYS B O 1
ATOM 2773 N N . ARG B 1 6 ? 9.654 42.402 18.282 1.000 41.504 6 ARG B N 1
ATOM 2774 C CA . ARG B 1 6 ? 8.599 41.970 19.188 1.000 40.081 6 ARG B CA 1
ATOM 2775 C C . ARG B 1 6 ? 7.417 42.929 19.115 1.000 39.072 6 ARG B C 1
ATOM 2776 O O . ARG B 1 6 ? 7.598 44.124 18.919 1.000 39.164 6 ARG B O 1
ATOM 2784 N N . CYS B 1 7 ? 6.201 42.386 19.221 1.000 38.301 7 CYS B N 1
ATOM 2785 C CA . CYS B 1 7 ? 4.998 43.198 19.259 1.000 38.851 7 CYS B CA 1
ATOM 2786 C C . CYS B 1 7 ? 5.015 44.006 20.556 1.000 42.167 7 CYS B C 1
ATOM 2787 O O . CYS B 1 7 ? 5.291 43.459 21.623 1.000 42.192 7 CYS B O 1
ATOM 2790 N N . GLU B 1 8 ? 4.735 45.315 20.466 1.000 44.263 8 GLU B N 1
ATOM 2791 C CA . GLU B 1 8 ? 4.805 46.170 21.640 1.000 49.059 8 GLU B CA 1
ATOM 2792 C C . GLU B 1 8 ? 3.717 45.815 22.661 1.000 48.016 8 GLU B C 1
ATOM 2793 O O . GLU B 1 8 ? 3.848 46.200 23.813 1.000 50.039 8 GLU B O 1
ATOM 2799 N N . SER B 1 9 ? 2.680 45.061 22.271 1.000 46.057 9 SER B N 1
ATOM 2800 C CA . SER B 1 9 ? 1.611 44.683 23.183 1.000 46.192 9 SER B CA 1
ATOM 2801 C C . SER B 1 9 ? 1.927 43.383 23.923 1.000 46.009 9 SER B C 1
ATOM 2802 O O . SER B 1 9 ? 1.094 42.912 24.703 1.000 47.867 9 SER B O 1
ATOM 2805 N N . ASN B 1 10 ? 3.097 42.782 23.665 1.000 42.530 10 ASN B N 1
ATOM 2806 C CA . ASN B 1 10 ? 3.433 41.538 24.343 1.000 41.604 10 ASN B CA 1
ATOM 2807 C C . ASN B 1 10 ? 3.382 41.754 25.854 1.000 42.854 10 ASN B C 1
ATOM 2808 O O . ASN B 1 10 ? 3.826 42.787 26.336 1.000 44.437 10 ASN B O 1
ATOM 2813 N N . PRO B 1 11 ? 2.850 40.816 26.666 1.000 42.083 11 PRO B N 1
ATOM 2814 C CA . PRO B 1 11 ? 2.184 39.609 26.177 1.000 42.592 11 PRO B CA 1
ATOM 2815 C C . PRO B 1 11 ? 0.764 39.859 25.681 1.000 41.547 11 PRO B C 1
ATOM 2816 O O . PRO B 1 11 ? 0.028 40.637 26.277 1.000 44.375 11 PRO B O 1
ATOM 2820 N N . LEU B 1 12 ? 0.372 39.136 24.629 1.000 39.812 12 LEU B N 1
ATOM 2821 C CA . LEU B 1 12 ? -0.963 39.247 24.056 1.000 39.409 12 LEU B CA 1
ATOM 2822 C C . LEU B 1 12 ? -1.998 38.563 24.945 1.000 39.368 12 LEU B C 1
ATOM 2823 O O . LEU B 1 12 ? -3.096 39.087 25.102 1.000 38.941 12 LEU B O 1
ATOM 2828 N N . LEU B 1 13 ? -1.672 37.369 25.465 1.000 38.748 13 LEU B N 1
ATOM 2829 C CA . LEU B 1 13 ? -2.565 36.641 26.358 1.000 38.445 13 LEU B CA 1
ATOM 2830 C C . LEU B 1 13 ? -1.761 36.050 27.515 1.000 37.704 13 LEU B C 1
ATOM 2831 O O . LEU B 1 13 ? -0.731 35.413 27.306 1.000 35.498 13 LEU B O 1
ATOM 2836 N N . SER B 1 14 ? -2.316 36.180 28.720 1.000 37.884 14 SER B N 1
ATOM 2837 C CA . SER B 1 14 ? -1.812 35.533 29.917 1.000 38.261 14 SER B CA 1
ATOM 2838 C C . SER B 1 14 ? -2.923 34.693 30.541 1.000 36.851 14 SER B C 1
ATOM 2839 O O . SER B 1 14 ? -4.099 34.924 30.260 1.000 35.202 14 SER B O 1
ATOM 2842 N N . PRO B 1 15 ? -2.593 33.724 31.429 1.000 38.118 15 PRO B N 1
ATOM 2843 C CA . PRO B 1 15 ? -3.616 32.947 32.141 1.000 39.286 15 PRO B CA 1
ATOM 2844 C C . PRO B 1 15 ? -4.797 33.743 32.696 1.000 41.676 15 PRO B C 1
ATOM 2845 O O . PRO B 1 15 ? -5.938 33.304 32.586 1.000 44.253 15 PRO B O 1
ATOM 2849 N N . LYS B 1 16 ? -4.528 34.936 33.241 1.000 44.260 16 LYS B N 1
ATOM 2850 C CA . LYS B 1 16 ? -5.566 35.756 33.847 1.000 47.990 16 LYS B CA 1
ATOM 2851 C C . LYS B 1 16 ? -6.596 36.245 32.826 1.000 44.537 16 LYS B C 1
ATOM 2852 O O . LYS B 1 16 ? -7.682 36.651 33.214 1.000 44.904 16 LYS B O 1
ATOM 2858 N N . ASP B 1 17 ? -6.260 36.224 31.530 1.000 42.793 17 ASP B N 1
ATOM 2859 C CA . ASP B 1 17 ? -7.092 36.827 30.496 1.000 41.144 17 ASP B CA 1
ATOM 2860 C C . ASP B 1 17 ? -8.269 35.944 30.083 1.000 40.454 17 ASP B C 1
ATOM 2861 O O . ASP B 1 17 ? -9.170 36.428 29.401 1.000 39.413 17 ASP B O 1
ATOM 2866 N N . LEU B 1 18 ? -8.226 34.650 30.432 1.000 40.409 18 LEU B N 1
ATOM 2867 C CA . LEU B 1 18 ? -9.231 33.681 30.026 1.000 38.335 18 LEU B CA 1
ATOM 2868 C C . LEU B 1 18 ? -9.897 33.062 31.262 1.000 37.902 18 LEU B C 1
ATOM 2869 O O . LEU B 1 18 ? -9.275 32.905 32.306 1.000 35.144 18 LEU B O 1
ATOM 2874 N N . LYS B 1 19 ? -11.186 32.732 31.131 1.000 38.703 19 LYS B N 1
ATOM 2875 C CA . LYS B 1 19 ? -11.897 31.875 32.066 1.000 40.673 19 LYS B CA 1
ATOM 2876 C C . LYS B 1 19 ? -11.494 30.423 31.810 1.000 36.428 19 LYS B C 1
ATOM 2877 O O . LYS B 1 19 ? -11.262 30.032 30.669 1.000 32.686 19 LYS B O 1
ATOM 2883 N N . ALA B 1 20 ? -11.411 29.631 32.883 1.000 35.948 20 ALA B N 1
ATOM 2884 C CA . ALA B 1 20 ? -10.952 28.250 32.795 1.000 34.600 20 ALA B CA 1
ATOM 2885 C C . ALA B 1 20 ? -11.892 27.460 31.887 1.000 33.191 20 ALA B C 1
ATOM 2886 O O . ALA B 1 20 ? -13.090 27.706 31.889 1.000 34.657 20 ALA B O 1
ATOM 2888 N N . GLY B 1 21 ? -11.337 26.543 31.089 1.000 31.656 21 GLY B N 1
ATOM 2889 C CA . GLY B 1 21 ? -12.135 25.663 30.250 1.000 32.412 21 GLY B CA 1
ATOM 2890 C C . GLY B 1 21 ? -12.764 24.522 31.048 1.000 34.037 21 GLY B C 1
ATOM 2891 O O . GLY B 1 21 ? -13.842 24.048 30.700 1.000 36.252 21 GLY B O 1
ATOM 2892 N N . ILE B 1 22 ? -12.103 24.119 32.143 1.000 34.738 22 ILE B N 1
ATOM 2893 C CA . ILE B 1 22 ? -12.615 23.082 33.031 1.000 34.764 22 ILE B CA 1
ATOM 2894 C C . ILE B 1 22 ? -13.093 23.754 34.315 1.000 35.811 22 ILE B C 1
ATOM 2895 O O . ILE B 1 22 ? -12.333 24.461 34.971 1.000 38.767 22 ILE B O 1
ATOM 2900 N N . ASN B 1 23 ? -14.366 23.544 34.656 1.000 34.708 23 ASN B N 1
ATOM 2901 C CA . ASN B 1 23 ? -15.030 24.339 35.668 1.000 34.960 23 ASN B CA 1
ATOM 2902 C C . ASN B 1 23 ? -14.275 24.231 36.994 1.000 35.596 23 ASN B C 1
ATOM 2903 O O . ASN B 1 23 ? -13.948 23.124 37.428 1.000 34.452 23 ASN B O 1
ATOM 2908 N N . ASP B 1 24 ? -14.019 25.396 37.621 1.000 35.062 24 ASP B N 1
ATOM 2909 C CA . ASP B 1 24 ? -13.460 25.511 38.963 1.000 35.574 24 ASP B CA 1
ATOM 2910 C C . ASP B 1 24 ? -11.954 25.247 38.990 1.000 34.750 24 ASP B C 1
ATOM 2911 O O . ASP B 1 24 ? -11.364 25.212 40.076 1.000 36.063 24 ASP B O 1
ATOM 2916 N N . MET B 1 25 ? -11.330 25.056 37.825 1.000 32.879 25 MET B N 1
ATOM 2917 C CA . MET B 1 25 ? -9.893 24.880 37.790 1.000 34.890 25 MET B CA 1
ATOM 2918 C C . MET B 1 25 ? -9.217 26.212 37.491 1.000 36.137 25 MET B C 1
ATOM 2919 O O . MET B 1 25 ? -9.886 27.207 37.218 1.000 36.322 25 MET B O 1
ATOM 2924 N N . GLU B 1 26 ? -7.889 26.220 37.609 1.000 36.480 26 GLU B N 1
ATOM 2925 C CA . GLU B 1 26 ? -7.118 27.418 37.338 1.000 38.112 26 GLU B CA 1
ATOM 2926 C C . GLU B 1 26 ? -6.238 27.171 36.122 1.000 35.268 26 GLU B C 1
ATOM 2927 O O . GLU B 1 26 ? -5.671 26.099 35.967 1.000 35.071 26 GLU B O 1
ATOM 2933 N N . ILE B 1 27 ? -6.105 28.192 35.277 1.000 34.394 27 ILE B N 1
ATOM 2934 C CA . ILE B 1 27 ? -5.158 28.134 34.183 1.000 34.506 27 ILE B CA 1
ATOM 2935 C C . ILE B 1 27 ? -3.771 28.458 34.735 1.000 35.612 27 ILE B C 1
ATOM 2936 O O . ILE B 1 27 ? -3.563 29.533 35.257 1.000 36.996 27 ILE B O 1
ATOM 2941 N N . THR B 1 28 ? -2.822 27.528 34.591 1.000 37.920 28 THR B N 1
ATOM 2942 C CA . THR B 1 28 ? -1.462 27.737 35.059 1.000 38.584 28 THR B CA 1
ATOM 2943 C C . THR B 1 28 ? -0.603 28.241 33.899 1.000 39.311 28 THR B C 1
ATOM 2944 O O . THR B 1 28 ? 0.302 29.043 34.122 1.000 39.392 28 THR B O 1
ATOM 2948 N N . CYS B 1 29 ? -0.885 27.763 32.672 1.000 36.381 29 CYS B N 1
ATOM 2949 C CA . CYS B 1 29 ? -0.042 28.064 31.523 1.000 38.216 29 CYS B CA 1
ATOM 2950 C C . CYS B 1 29 ? -0.901 28.287 30.275 1.000 37.601 29 CYS B C 1
ATOM 2951 O O . CYS B 1 29 ? -1.875 27.557 30.041 1.000 32.493 29 CYS B O 1
ATOM 2954 N N . LEU B 1 30 ? -0.502 29.283 29.465 1.000 37.061 30 LEU B N 1
ATOM 2955 C CA . LEU B 1 30 ? -0.913 29.392 28.070 1.000 36.956 30 LEU B CA 1
ATOM 2956 C C . LEU B 1 30 ? 0.344 29.329 27.209 1.000 35.656 30 LEU B C 1
ATOM 2957 O O . LEU B 1 30 ? 1.261 30.135 27.407 1.000 35.198 30 LEU B O 1
ATOM 2962 N N . LEU B 1 31 ? 0.393 28.422 26.228 1.000 33.814 31 LEU B N 1
ATOM 2963 C CA . LEU B 1 31 ? 1.642 28.310 25.500 1.000 35.017 31 LEU B CA 1
ATOM 2964 C C . LEU B 1 31 ? 1.498 27.676 24.122 1.000 30.186 31 LEU B C 1
ATOM 2965 O O . LEU B 1 31 ? 0.411 27.274 23.689 1.000 28.353 31 LEU B O 1
ATOM 2970 N N . ASN B 1 32 ? 2.631 27.763 23.408 1.000 29.861 32 ASN B N 1
ATOM 2971 C CA . ASN B 1 32 ? 2.923 26.993 22.207 1.000 29.617 32 ASN B CA 1
ATOM 2972 C C . ASN B 1 32 ? 1.704 26.878 21.292 1.000 28.753 32 ASN B C 1
ATOM 2973 O O . ASN B 1 32 ? 1.208 25.775 21.050 1.000 29.746 32 ASN B O 1
ATOM 2978 N N . PRO B 1 33 ? 1.176 28.004 20.769 1.000 29.048 33 PRO B N 1
ATOM 2979 C CA . PRO B 1 33 ? -0.013 27.962 19.912 1.000 28.248 33 PRO B CA 1
ATOM 2980 C C . PRO B 1 33 ? 0.197 27.599 18.445 1.000 27.520 33 PRO B C 1
ATOM 2981 O O . PRO B 1 33 ? 1.139 28.071 17.807 1.000 27.178 33 PRO B O 1
ATOM 2985 N N . GLY B 1 34 ? -0.716 26.770 17.920 1.000 28.273 34 GLY B N 1
ATOM 2986 C CA . GLY B 1 34 ? -0.948 26.689 16.487 1.000 29.555 34 GLY B CA 1
ATOM 2987 C C . GLY B 1 34 ? -1.475 28.025 15.970 1.000 29.425 34 GLY B C 1
ATOM 2988 O O . GLY B 1 34 ? -2.097 28.767 16.726 1.000 29.168 34 GLY B O 1
ATOM 2989 N N . VAL B 1 35 ? -1.224 28.309 14.688 1.000 31.116 35 VAL B N 1
ATOM 2990 C CA . VAL B 1 35 ? -1.596 29.572 14.057 1.000 32.088 35 VAL B CA 1
ATOM 2991 C C . VAL B 1 35 ? -2.183 29.299 12.675 1.000 30.850 35 VAL B C 1
ATOM 2992 O O . VAL B 1 35 ? -1.614 28.529 11.893 1.000 30.019 35 VAL B O 1
ATOM 2996 N N . PHE B 1 36 ? -3.295 29.978 12.367 1.000 30.262 36 PHE B N 1
ATOM 2997 C CA . PHE B 1 36 ? -3.906 29.852 11.058 1.000 31.325 36 PHE B CA 1
ATOM 2998 C C . PHE B 1 36 ? -4.902 30.984 10.807 1.000 30.690 36 PHE B C 1
ATOM 2999 O O . PHE B 1 36 ? -5.302 31.689 11.731 1.000 28.746 36 PHE B O 1
ATOM 3007 N N . LYS B 1 37 ? -5.266 31.133 9.522 1.000 30.282 37 LYS B N 1
ATOM 3008 C CA . LYS B 1 37 ? -6.298 32.056 9.082 1.000 33.542 37 LYS B CA 1
ATOM 3009 C C . LYS B 1 37 ? -7.554 31.287 8.698 1.000 32.397 37 LYS B C 1
ATOM 3010 O O . LYS B 1 37 ? -7.467 30.255 8.048 1.000 33.169 37 LYS B O 1
ATOM 3016 N N . PHE B 1 38 ? -8.716 31.832 9.072 1.000 33.160 38 PHE B N 1
ATOM 3017 C CA . PHE B 1 38 ? -10.002 31.205 8.810 1.000 32.545 38 PHE B CA 1
ATOM 3018 C C . PHE B 1 38 ? -11.105 32.255 8.936 1.000 32.969 38 PHE B C 1
ATOM 3019 O O . PHE B 1 38 ? -11.119 33.026 9.895 1.000 33.879 38 PHE B O 1
ATOM 3027 N N . LYS B 1 39 ? -12.021 32.282 7.955 1.000 33.065 39 LYS B N 1
ATOM 3028 C CA . LYS B 1 39 ? -13.165 33.184 7.951 1.000 35.546 39 LYS B CA 1
ATOM 3029 C C . LYS B 1 39 ? -12.725 34.638 8.149 1.000 37.102 39 LYS B C 1
ATOM 3030 O O . LYS B 1 39 ? -13.397 35.416 8.812 1.000 37.006 39 LYS B O 1
ATOM 3036 N N . GLY B 1 40 ? -11.593 35.016 7.549 1.000 38.779 40 GLY B N 1
ATOM 3037 C CA . GLY B 1 40 ? -11.159 36.404 7.526 1.000 39.584 40 GLY B CA 1
ATOM 3038 C C . GLY B 1 40 ? -10.413 36.825 8.791 1.000 38.821 40 GLY B C 1
ATOM 3039 O O . GLY B 1 40 ? -10.016 37.974 8.909 1.000 40.412 40 GLY B O 1
ATOM 3040 N N . LYS B 1 41 ? -10.198 35.896 9.728 1.000 38.456 41 LYS B N 1
ATOM 3041 C CA . LYS B 1 41 ? -9.609 36.232 11.009 1.000 37.371 41 LYS B CA 1
ATOM 3042 C C . LYS B 1 41 ? -8.325 35.440 11.226 1.000 34.989 41 LYS B C 1
ATOM 3043 O O . LYS B 1 41 ? -8.105 34.431 10.561 1.000 32.275 41 LYS B O 1
ATOM 3049 N N . THR B 1 42 ? -7.497 35.927 12.163 1.000 32.396 42 THR B N 1
ATOM 3050 C CA . THR B 1 42 ? -6.353 35.189 12.668 1.000 32.606 42 THR B CA 1
ATOM 3051 C C . THR B 1 42 ? -6.774 34.389 13.899 1.000 31.000 42 THR B C 1
ATOM 3052 O O . THR B 1 42 ? -7.358 34.943 14.828 1.000 31.311 42 THR B O 1
ATOM 3056 N N . TRP B 1 43 ? -6.443 33.088 13.895 1.000 30.689 43 TRP B N 1
ATOM 3057 C CA . TRP B 1 43 ? -6.756 32.187 14.997 1.000 29.766 43 TRP B CA 1
ATOM 3058 C C . TRP B 1 43 ? -5.480 31.629 15.620 1.000 29.712 43 TRP B C 1
ATOM 3059 O O . TRP B 1 43 ? -4.495 31.357 14.939 1.000 29.165 43 TRP B O 1
ATOM 3070 N N . LEU B 1 44 ? -5.544 31.440 16.937 1.000 29.217 44 LEU B N 1
ATOM 3071 C CA . LEU B 1 44 ? -4.560 30.683 17.673 1.000 28.592 44 LEU B CA 1
ATOM 3072 C C . LEU B 1 44 ? -5.248 29.429 18.193 1.000 29.723 44 LEU B C 1
ATOM 3073 O O . LEU B 1 44 ? -6.401 29.486 18.626 1.000 31.128 44 LEU B O 1
ATOM 3078 N N . LEU B 1 45 ? -4.511 28.319 18.169 1.000 29.719 45 LEU B N 1
ATOM 3079 C CA . LEU B 1 45 ? -4.945 27.083 18.795 1.000 29.015 45 LEU B CA 1
ATOM 3080 C C . LEU B 1 45 ? -4.041 26.878 20.006 1.000 30.297 45 LEU B C 1
ATOM 3081 O O . LEU B 1 45 ? -2.973 26.261 19.916 1.000 29.282 45 LEU B O 1
ATOM 3086 N N . LEU B 1 46 ? -4.481 27.455 21.137 1.000 31.505 46 LEU B N 1
ATOM 3087 C CA . LEU B 1 46 ? -3.680 27.524 22.349 1.000 30.910 46 LEU B CA 1
ATOM 3088 C C . LEU B 1 46 ? -3.463 26.132 22.947 1.000 29.189 46 LEU B C 1
ATOM 3089 O O . LEU B 1 46 ? -4.375 25.309 22.951 1.000 29.731 46 LEU B O 1
ATOM 3094 N N . ARG B 1 47 ? -2.272 25.893 23.500 1.000 27.617 47 ARG B N 1
ATOM 3095 C CA . ARG B 1 47 ? -2.125 24.870 24.522 1.000 28.867 47 ARG B CA 1
ATOM 3096 C C . ARG B 1 47 ? -2.479 25.484 25.877 1.000 27.510 47 ARG B C 1
ATOM 3097 O O . ARG B 1 47 ? -1.860 26.452 26.313 1.000 28.166 47 ARG B O 1
ATOM 3105 N N . VAL B 1 48 ? -3.514 24.952 26.523 1.000 27.260 48 VAL B N 1
ATOM 3106 C CA . VAL B 1 48 ? -3.944 25.456 27.818 1.000 28.751 48 VAL B CA 1
ATOM 3107 C C . VAL B 1 48 ? -3.737 24.369 28.875 1.000 30.652 48 VAL B C 1
ATOM 3108 O O . VAL B 1 48 ? -4.253 23.267 28.715 1.000 29.197 48 VAL B O 1
ATOM 3112 N N . ALA B 1 49 ? -3.042 24.707 29.974 1.000 30.022 49 ALA B N 1
ATOM 3113 C CA . ALA B 1 49 ? -2.832 23.770 31.069 1.000 30.522 49 ALA B CA 1
ATOM 3114 C C . ALA B 1 49 ? -3.609 24.218 32.306 1.000 30.554 49 ALA B C 1
ATOM 3115 O O . ALA B 1 49 ? -3.481 25.369 32.733 1.000 32.935 49 ALA B O 1
ATOM 3117 N N . GLU B 1 50 ? -4.398 23.295 32.870 1.000 29.246 50 GLU B N 1
ATOM 3118 C CA . GLU B 1 50 ? -5.253 23.600 34.004 1.000 31.360 50 GLU B CA 1
ATOM 3119 C C . GLU B 1 50 ? -5.040 22.573 35.114 1.000 32.116 50 GLU B C 1
ATOM 3120 O O . GLU B 1 50 ? -4.595 21.455 34.868 1.000 32.583 50 GLU B O 1
ATOM 3126 N N . ARG B 1 51 ? -5.353 22.986 36.343 1.000 33.634 51 ARG B N 1
ATOM 3127 C CA . ARG B 1 51 ? -5.396 22.094 37.486 1.000 35.079 51 ARG B CA 1
ATOM 3128 C C . ARG B 1 51 ? -6.356 22.676 38.512 1.000 34.584 51 ARG B C 1
ATOM 3129 O O . ARG B 1 51 ? -6.744 23.836 38.398 1.000 32.571 51 ARG B O 1
ATOM 3137 N N . PRO B 1 52 ? -6.770 21.903 39.539 1.000 35.325 52 PRO B N 1
ATOM 3138 C CA . PRO B 1 52 ? -7.654 22.445 40.563 1.000 36.093 52 PRO B CA 1
ATOM 3139 C C . PRO B 1 52 ? -6.915 23.395 41.497 1.000 38.027 52 PRO B C 1
ATOM 3140 O O . PRO B 1 52 ? -5.685 23.465 41.494 1.000 37.676 52 PRO B O 1
ATOM 3144 N N . VAL B 1 53 ? -7.709 24.117 42.288 1.000 39.455 53 VAL B N 1
ATOM 3145 C CA . VAL B 1 53 ? -7.214 24.916 43.393 1.000 41.948 53 VAL B CA 1
ATOM 3146 C C . VAL B 1 53 ? -6.422 23.998 44.318 1.000 42.809 53 VAL B C 1
ATOM 3147 O O . VAL B 1 53 ? -6.933 22.968 44.746 1.000 43.007 53 VAL B O 1
ATOM 3151 N N . GLN B 1 54 ? -5.175 24.372 44.619 1.000 43.783 54 GLN B N 1
ATOM 3152 C CA . GLN B 1 54 ? -4.337 23.594 45.519 1.000 46.228 54 GLN B CA 1
ATOM 3153 C C . GLN B 1 54 ? -4.656 23.980 46.958 1.000 50.083 54 GLN B C 1
ATOM 3154 O O . GLN B 1 54 ? -4.513 25.141 47.309 1.000 53.748 54 GLN B O 1
ATOM 3160 N N . GLN B 1 55 ? -5.107 23.009 47.769 1.000 51.690 55 GLN B N 1
ATOM 3161 C CA . GLN B 1 55 ? -5.342 23.205 49.191 1.000 53.806 55 GLN B CA 1
ATOM 3162 C C . GLN B 1 55 ? -4.072 22.876 49.969 1.000 55.953 55 GLN B C 1
ATOM 3163 O O . GLN B 1 55 ? -3.234 22.117 49.502 1.000 57.554 55 GLN B O 1
ATOM 3169 N N . GLU B 1 56 ? -3.983 23.406 51.192 1.000 58.007 56 GLU B N 1
ATOM 3170 C CA . GLU B 1 56 ? -2.857 23.205 52.091 1.000 60.832 56 GLU B CA 1
ATOM 3171 C C . GLU B 1 56 ? -2.718 21.728 52.472 1.000 59.795 56 GLU B C 1
ATOM 3172 O O . GLU B 1 56 ? -3.672 21.099 52.917 1.000 57.357 56 GLU B O 1
ATOM 3178 N N . GLY B 1 57 ? -1.514 21.176 52.277 1.000 59.619 57 GLY B N 1
ATOM 3179 C CA . GLY B 1 57 ? -1.192 19.822 52.702 1.000 59.035 57 GLY B CA 1
ATOM 3180 C C . GLY B 1 57 ? -1.647 18.760 51.697 1.000 56.290 57 GLY B C 1
ATOM 3181 O O . GLY B 1 57 ? -1.546 17.567 51.992 1.000 57.181 57 GLY B O 1
ATOM 3182 N N . ILE B 1 58 ? -2.121 19.182 50.514 1.000 52.374 58 ILE B N 1
ATOM 3183 C CA . ILE B 1 58 ? -2.745 18.279 49.549 1.000 50.889 58 ILE B CA 1
ATOM 3184 C C . ILE B 1 58 ? -2.281 18.650 48.140 1.000 47.923 58 ILE B C 1
ATOM 3185 O O . ILE B 1 58 ? -2.390 19.807 47.758 1.000 48.053 58 ILE B O 1
ATOM 3190 N N . ILE B 1 59 ? -1.800 17.667 47.368 1.000 46.677 59 ILE B N 1
ATOM 3191 C CA . ILE B 1 59 ? -1.508 17.858 45.949 1.000 47.146 59 ILE B CA 1
ATOM 3192 C C . ILE B 1 59 ? -2.691 17.285 45.163 1.000 44.747 59 ILE B C 1
ATOM 3193 O O . ILE B 1 59 ? -3.067 16.135 45.354 1.000 45.981 59 ILE B O 1
ATOM 3198 N N . SER B 1 60 ? -3.288 18.109 44.297 1.000 42.380 60 SER B N 1
ATOM 3199 C CA . SER B 1 60 ? -4.470 17.752 43.526 1.000 40.700 60 SER B CA 1
ATOM 3200 C 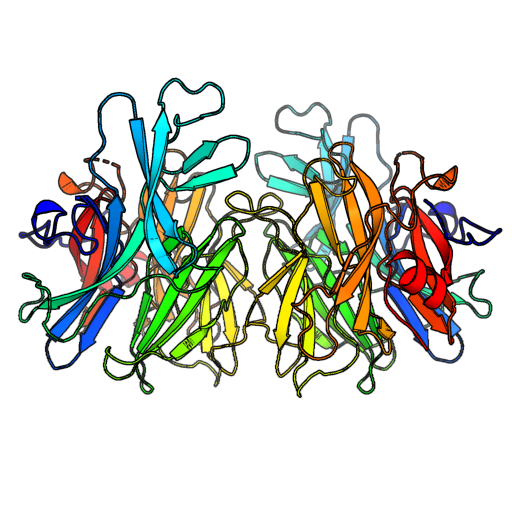C . SER B 1 60 ? -4.156 17.939 42.046 1.000 39.368 60 SER B C 1
ATOM 3201 O O . SER B 1 60 ? -3.481 18.901 41.687 1.000 39.381 60 SER B O 1
ATOM 3204 N N . PHE B 1 61 ? -4.644 17.026 41.193 1.000 38.468 61 PHE B N 1
ATOM 3205 C CA . PHE B 1 61 ? -4.391 17.128 39.762 1.000 38.123 61 PHE B CA 1
ATOM 3206 C C . PHE B 1 61 ? -5.546 16.511 38.976 1.000 38.013 61 PHE B C 1
ATOM 3207 O O . PHE B 1 61 ? -6.293 15.679 39.495 1.000 39.071 61 PHE B O 1
ATOM 3215 N N . PRO B 1 62 ? -5.722 16.909 37.698 1.000 37.802 62 PRO B N 1
ATOM 3216 C CA . PRO B 1 62 ? -6.810 16.390 36.865 1.000 39.187 62 PRO B CA 1
ATOM 3217 C C . PRO B 1 62 ? -6.566 15.003 36.265 1.000 37.969 62 PRO B C 1
ATOM 3218 O O . PRO B 1 62 ? -5.446 14.663 35.895 1.000 36.196 62 PRO B O 1
ATOM 3222 N N . ILE B 1 63 ? -7.656 14.231 36.197 1.000 39.777 63 ILE B N 1
ATOM 3223 C CA . ILE B 1 63 ? -7.699 12.877 35.660 1.000 40.701 63 ILE B CA 1
ATOM 3224 C C . ILE B 1 63 ? -8.963 12.765 34.802 1.000 42.414 63 ILE B C 1
ATOM 3225 O O . ILE B 1 63 ? -9.929 13.514 35.005 1.000 41.918 63 ILE B O 1
ATOM 3230 N N . TYR B 1 64 ? -8.956 11.828 33.848 1.000 41.480 64 TYR B N 1
ATOM 3231 C CA . TYR B 1 64 ? -10.201 11.368 33.244 1.000 42.228 64 TYR B CA 1
ATOM 3232 C C . TYR B 1 64 ? -10.747 10.230 34.097 1.000 44.462 64 TYR B C 1
ATOM 3233 O O . TYR B 1 64 ? -10.007 9.303 34.406 1.000 45.887 64 TYR B O 1
ATOM 3242 N N . ASP B 1 65 ? -12.038 10.294 34.448 1.000 45.977 65 ASP B N 1
ATOM 3243 C CA . ASP B 1 65 ? -12.683 9.197 35.155 1.000 52.318 65 ASP B CA 1
ATOM 3244 C C . ASP B 1 65 ? -13.066 8.115 34.141 1.000 55.196 65 ASP B C 1
ATOM 3245 O O . ASP B 1 65 ? -12.764 8.221 32.950 1.000 55.070 65 ASP B O 1
ATOM 3250 N N . GLU B 1 66 ? -13.717 7.062 34.648 1.000 63.740 66 GLU B N 1
ATOM 3251 C CA . GLU B 1 66 ? -14.106 5.895 33.868 1.000 69.700 66 GLU B CA 1
ATOM 3252 C C . GLU B 1 66 ? -15.124 6.271 32.790 1.000 68.682 66 GLU B C 1
ATOM 3253 O O . GLU B 1 66 ? -15.239 5.571 31.788 1.000 71.058 66 GLU B O 1
ATOM 3259 N N . GLN B 1 67 ? -15.851 7.379 32.998 1.000 64.331 67 GLN B N 1
ATOM 3260 C CA . GLN B 1 67 ? -16.872 7.830 32.066 1.000 64.033 67 GLN B CA 1
ATOM 3261 C C . GLN B 1 67 ? -16.312 8.841 31.065 1.000 57.990 67 GLN B C 1
ATOM 3262 O O . GLN B 1 67 ? -17.077 9.435 30.307 1.000 55.311 67 GLN B O 1
ATOM 3268 N N . GLY B 1 68 ? -14.985 9.047 31.080 1.000 57.164 68 GLY B N 1
ATOM 3269 C CA . GLY B 1 68 ? -14.316 9.942 30.145 1.000 53.726 68 GLY B CA 1
ATOM 3270 C C . GLY B 1 68 ? -14.494 11.419 30.500 1.000 52.392 68 GLY B C 1
ATOM 3271 O O . GLY B 1 68 ? -14.232 12.274 29.663 1.000 52.129 68 GLY B O 1
ATOM 3272 N N . GLN B 1 69 ? -14.921 11.713 31.739 1.000 54.552 69 GLN B N 1
ATOM 3273 C CA . GLN B 1 69 ? -15.117 13.078 32.215 1.000 55.511 69 GLN B CA 1
ATOM 3274 C C . GLN B 1 69 ? -13.900 13.513 33.031 1.000 50.706 69 GLN B C 1
ATOM 3275 O O . GLN B 1 69 ? -13.280 12.697 33.714 1.000 45.575 69 GLN B O 1
ATOM 3281 N N . ILE B 1 70 ? -13.575 14.808 32.970 1.000 49.449 70 ILE B N 1
ATOM 3282 C CA . ILE B 1 70 ? -12.450 15.355 33.714 1.000 50.528 70 ILE B CA 1
ATOM 3283 C C . ILE B 1 70 ? -12.846 15.454 35.184 1.000 51.324 70 ILE B C 1
ATOM 3284 O O . ILE B 1 70 ? -13.947 15.885 35.502 1.000 59.581 70 ILE B O 1
ATOM 3289 N N . LYS B 1 71 ? -11.950 15.018 36.075 1.000 47.335 71 LYS B N 1
ATOM 3290 C CA . LYS B 1 71 ? -12.188 15.028 37.509 1.000 45.385 71 LYS B CA 1
ATOM 3291 C C . LYS B 1 71 ? -10.870 15.356 38.199 1.000 40.680 71 LYS B C 1
ATOM 3292 O O . LYS B 1 71 ? -9.904 15.700 37.534 1.000 40.038 71 LYS B O 1
ATOM 3298 N N . VAL B 1 72 ? -10.840 15.245 39.525 1.000 41.963 72 VAL B N 1
ATOM 3299 C CA . VAL B 1 72 ? -9.662 15.520 40.330 1.000 42.655 72 VAL B CA 1
ATOM 3300 C C . VAL B 1 72 ? -9.254 14.280 41.125 1.000 42.645 72 VAL B C 1
ATOM 3301 O O . VAL B 1 72 ? -10.102 13.631 41.720 1.000 44.009 72 VAL B O 1
ATOM 3305 N N . MET B 1 73 ? -7.945 14.005 41.164 1.000 41.894 73 MET B N 1
ATOM 3306 C CA . MET B 1 73 ? -7.340 13.061 42.098 1.000 44.488 73 MET B CA 1
ATOM 3307 C C . MET B 1 73 ? -6.410 13.829 43.044 1.000 43.254 73 MET B C 1
ATOM 3308 O O . MET B 1 73 ? -5.795 14.816 42.645 1.000 42.308 73 MET B O 1
ATOM 3313 N N . SER B 1 74 ? -6.264 13.339 44.278 1.000 44.661 74 SER B N 1
ATOM 3314 C CA . SER B 1 74 ? -5.567 14.062 45.332 1.000 46.229 74 SER B CA 1
ATOM 3315 C C . SER B 1 74 ? -4.732 13.104 46.189 1.000 49.632 74 SER B C 1
ATOM 3316 O O . SER B 1 74 ? -5.149 11.979 46.444 1.000 51.980 74 SER B O 1
ATOM 3319 N N . PHE B 1 75 ? -3.573 13.580 46.674 1.000 51.132 75 PHE B N 1
ATOM 3320 C CA . PHE B 1 75 ? -2.756 12.851 47.639 1.000 51.436 75 PHE B CA 1
ATOM 3321 C C . PHE B 1 75 ? -2.347 13.799 48.760 1.000 51.793 75 PHE B C 1
ATOM 3322 O O . PHE B 1 75 ? -2.128 14.978 48.509 1.000 52.664 75 PHE B O 1
ATOM 3330 N N . ALA B 1 76 ? -2.229 13.264 49.979 1.000 54.441 76 ALA B N 1
ATOM 3331 C CA . ALA B 1 76 ? -1.616 13.973 51.092 1.000 58.219 76 ALA B CA 1
ATOM 3332 C C . ALA B 1 76 ? -0.145 14.252 50.784 1.000 59.914 76 ALA B C 1
ATOM 3333 O O . ALA B 1 76 ? 0.550 13.373 50.273 1.000 60.203 76 ALA B O 1
ATOM 3335 N N . GLU B 1 77 ? 0.315 15.471 51.107 1.000 62.015 77 GLU B N 1
ATOM 3336 C CA . GLU B 1 77 ? 1.663 15.915 50.776 1.000 63.886 77 GLU B CA 1
ATOM 3337 C C . GLU B 1 77 ? 2.708 15.110 51.552 1.000 63.696 77 GLU B C 1
ATOM 3338 O O . GLU B 1 77 ? 3.819 14.906 51.066 1.000 61.680 77 GLU B O 1
ATOM 3344 N N . ASN B 1 78 ? 2.338 14.655 52.753 1.000 65.124 78 ASN B N 1
ATOM 3345 C CA . ASN B 1 78 ? 3.262 13.962 53.635 1.000 68.243 78 ASN B CA 1
ATOM 3346 C C . ASN B 1 78 ? 3.169 12.444 53.444 1.000 69.898 78 ASN B C 1
ATOM 3347 O O . ASN B 1 78 ? 3.708 11.699 54.254 1.000 70.243 78 ASN B O 1
ATOM 3352 N N . ASP B 1 79 ? 2.477 11.982 52.393 1.000 70.727 79 ASP B N 1
ATOM 3353 C CA . ASP B 1 79 ? 2.388 10.557 52.121 1.000 71.300 79 ASP B CA 1
ATOM 3354 C C . ASP B 1 79 ? 3.783 10.049 51.762 1.000 70.671 79 ASP B C 1
ATOM 3355 O O . ASP B 1 79 ? 4.428 10.617 50.883 1.000 67.273 79 ASP B O 1
ATOM 3360 N N . PRO B 1 80 ? 4.297 8.985 52.427 1.000 74.451 80 PRO B N 1
ATOM 3361 C CA . PRO B 1 80 ? 5.650 8.490 52.154 1.000 74.591 80 PRO B CA 1
ATOM 3362 C C . PRO B 1 80 ? 5.806 7.796 50.802 1.000 72.410 80 PRO B C 1
ATOM 3363 O O . PRO B 1 80 ? 6.929 7.568 50.361 1.000 75.087 80 PRO B O 1
ATOM 3367 N N . ASP B 1 81 ? 4.679 7.467 50.155 1.000 69.567 81 ASP B N 1
ATOM 3368 C CA . ASP B 1 81 ? 4.681 6.867 48.829 1.000 66.772 81 ASP B CA 1
ATOM 3369 C C . ASP B 1 81 ? 4.563 7.928 47.734 1.000 61.908 81 ASP B C 1
ATOM 3370 O O . ASP B 1 81 ? 4.428 7.574 46.565 1.000 60.735 81 ASP B O 1
ATOM 3375 N N . LEU B 1 82 ? 4.605 9.215 48.111 1.000 59.734 82 LEU B N 1
ATOM 3376 C CA . LEU B 1 82 ? 4.463 10.309 47.164 1.000 56.985 82 LEU B CA 1
ATOM 3377 C C . LEU B 1 82 ? 5.822 10.964 46.933 1.000 57.084 82 LEU B C 1
ATOM 3378 O O . LEU B 1 82 ? 6.507 11.323 47.889 1.000 58.528 82 LEU B O 1
ATOM 3383 N N . ASP B 1 83 ? 6.193 11.127 45.658 1.000 57.652 83 ASP B N 1
ATOM 3384 C CA . ASP B 1 83 ? 7.310 11.973 45.283 1.000 59.671 83 ASP B CA 1
ATOM 3385 C C . ASP B 1 83 ? 6.793 13.128 44.429 1.000 59.059 83 ASP B C 1
ATOM 3386 O O . ASP B 1 83 ? 6.584 12.967 43.228 1.000 56.565 83 ASP B O 1
ATOM 3391 N N . ALA B 1 84 ? 6.629 14.300 45.059 1.000 62.515 84 ALA B N 1
ATOM 3392 C CA . ALA B 1 84 ? 6.149 15.494 44.376 1.000 63.307 84 ALA B CA 1
ATOM 3393 C C . ALA B 1 84 ? 7.274 16.523 44.217 1.000 64.742 84 ALA B C 1
ATOM 3394 O O . ALA B 1 84 ? 7.006 17.725 44.156 1.000 60.296 84 ALA B O 1
ATOM 3396 N N . SER B 1 85 ? 8.522 16.039 44.115 1.000 65.848 85 SER B N 1
ATOM 3397 C CA . SER B 1 85 ? 9.689 16.905 44.013 1.000 67.269 85 SER B CA 1
ATOM 3398 C C . SER B 1 85 ? 9.677 17.696 42.702 1.000 65.467 85 SER B C 1
ATOM 3399 O O . SER B 1 85 ? 10.052 18.864 42.696 1.000 69.266 85 SER B O 1
ATOM 3402 N N . ASP B 1 86 ? 9.275 17.055 41.597 1.000 62.999 86 ASP B N 1
ATOM 3403 C CA . ASP B 1 86 ? 9.176 17.720 40.307 1.000 63.913 86 ASP B CA 1
ATOM 3404 C C . ASP B 1 86 ? 7.783 18.333 40.158 1.000 66.953 86 ASP B C 1
ATOM 3405 O O . ASP B 1 86 ? 6.776 17.688 40.447 1.000 69.122 86 ASP B O 1
ATOM 3410 N N . PRO B 1 87 ? 7.667 19.604 39.710 1.000 67.348 87 PRO B N 1
ATOM 3411 C CA . PRO B 1 87 ? 6.359 20.244 39.557 1.000 66.612 87 PRO B CA 1
ATOM 3412 C C . PRO B 1 87 ? 5.582 19.892 38.291 1.000 61.758 87 PRO B C 1
ATOM 3413 O O . PRO B 1 87 ? 4.420 20.266 38.174 1.000 60.087 87 PRO B O 1
ATOM 3417 N N . ARG B 1 88 ? 6.212 19.174 37.352 1.000 60.923 88 ARG B N 1
ATOM 3418 C CA . ARG B 1 88 ? 5.541 18.731 36.137 1.000 58.561 88 ARG B CA 1
ATOM 3419 C C . ARG B 1 88 ? 4.980 17.313 36.314 1.000 55.254 88 ARG B C 1
ATOM 3420 O O . ARG B 1 88 ? 3.854 17.044 35.902 1.000 51.247 88 ARG B O 1
ATOM 3424 N N . VAL B 1 89 ? 5.763 16.409 36.915 1.000 56.273 89 VAL B N 1
ATOM 3425 C CA . VAL B 1 89 ? 5.453 14.982 37.000 1.000 57.228 89 VAL B CA 1
ATOM 3426 C C . VAL B 1 89 ? 5.610 14.549 38.454 1.000 55.652 89 VAL B C 1
ATOM 3427 O O . VAL B 1 89 ? 6.687 14.730 39.011 1.000 61.385 89 VAL B O 1
ATOM 3431 N N . ILE B 1 90 ? 4.579 13.922 39.038 1.000 52.658 90 ILE B N 1
ATOM 3432 C CA . ILE B 1 90 ? 4.673 13.344 40.369 1.000 52.845 90 ILE B CA 1
ATOM 3433 C C . ILE B 1 90 ? 4.687 11.822 40.261 1.000 50.771 90 ILE B C 1
ATOM 3434 O O . ILE B 1 90 ? 4.204 11.259 39.284 1.000 50.308 90 ILE B O 1
ATOM 3439 N N . GLY B 1 91 ? 5.200 11.167 41.305 1.000 49.781 91 GLY B N 1
ATOM 3440 C CA . GLY B 1 91 ? 5.182 9.720 41.393 1.000 47.807 91 GLY B CA 1
ATOM 3441 C C . GLY B 1 91 ? 4.421 9.268 42.631 1.000 48.868 91 GLY B C 1
ATOM 3442 O O . GLY B 1 91 ? 4.561 9.872 43.695 1.000 50.812 91 GLY B O 1
ATOM 3443 N N . TYR B 1 92 ? 3.631 8.196 42.481 1.000 47.722 92 TYR B N 1
ATOM 3444 C CA . TYR B 1 92 ? 2.936 7.585 43.604 1.000 50.682 92 TYR B CA 1
ATOM 3445 C C . TYR B 1 92 ? 2.864 6.068 43.418 1.000 52.990 92 TYR B C 1
ATOM 3446 O O . TYR B 1 92 ? 2.152 5.580 42.536 1.000 51.936 92 TYR B O 1
ATOM 3455 N N . LYS B 1 93 ? 3.589 5.339 44.282 1.000 54.654 93 LYS B N 1
ATOM 3456 C CA . LYS B 1 93 ? 3.707 3.887 44.221 1.000 55.221 93 LYS B CA 1
ATOM 3457 C C . LYS B 1 93 ? 4.141 3.446 42.821 1.000 55.568 93 LYS B C 1
ATOM 3458 O O . LYS B 1 93 ? 3.574 2.510 42.263 1.000 55.576 93 LYS B O 1
ATOM 3464 N N . GLY B 1 94 ? 5.119 4.145 42.235 1.000 56.324 94 GLY B N 1
ATOM 3465 C CA . GLY B 1 94 ? 5.699 3.718 40.970 1.000 58.380 94 GLY B CA 1
ATOM 3466 C C . GLY B 1 94 ? 4.894 4.124 39.731 1.000 58.612 94 GLY B C 1
ATOM 3467 O O . GLY B 1 94 ? 5.345 3.843 38.622 1.000 59.205 94 GLY B O 1
ATOM 3468 N N . LYS B 1 95 ? 3.727 4.769 39.906 1.000 58.385 95 LYS B N 1
ATOM 3469 C CA . LYS B 1 95 ? 2.976 5.330 38.787 1.000 56.768 95 LYS B CA 1
ATOM 3470 C C . LYS B 1 95 ? 3.209 6.839 38.689 1.000 54.591 95 LYS B C 1
ATOM 3471 O O . LYS B 1 95 ? 3.390 7.508 39.705 1.000 52.948 95 LYS B O 1
ATOM 3477 N N . ASN B 1 96 ? 3.198 7.357 37.452 1.000 53.487 96 ASN B N 1
ATOM 3478 C CA . ASN B 1 96 ? 3.431 8.772 37.196 1.000 53.323 96 ASN B CA 1
ATOM 3479 C C . ASN B 1 96 ? 2.124 9.464 36.817 1.000 49.126 96 ASN B C 1
ATOM 3480 O O . ASN B 1 96 ? 1.289 8.883 36.117 1.000 49.326 96 ASN B O 1
ATOM 3485 N N . TYR B 1 97 ? 1.979 10.712 37.291 1.000 45.145 97 TYR B N 1
ATOM 3486 C CA . TYR B 1 97 ? 0.880 11.589 36.905 1.000 43.323 97 TYR B CA 1
ATOM 3487 C C . TYR B 1 97 ? 1.424 12.982 36.606 1.000 40.332 97 TYR B C 1
ATOM 3488 O O . TYR B 1 97 ? 2.369 13.423 37.251 1.000 40.253 97 TYR B O 1
ATOM 3497 N N . LEU B 1 98 ? 0.817 13.668 35.630 1.000 36.727 98 LEU B N 1
ATOM 3498 C CA . LEU B 1 98 ? 1.116 15.070 35.386 1.000 36.579 98 LEU B CA 1
ATOM 3499 C C . LEU B 1 98 ? 0.322 15.920 36.381 1.000 37.008 98 LEU B C 1
ATOM 3500 O O . LEU B 1 98 ? -0.771 15.511 36.801 1.000 38.468 98 LEU B O 1
ATOM 3505 N N . THR B 1 99 ? 0.884 17.091 36.738 1.000 35.258 99 THR B N 1
ATOM 3506 C CA . THR B 1 99 ? 0.296 17.983 37.731 1.000 36.194 99 THR B CA 1
ATOM 3507 C C . THR B 1 99 ? -0.772 18.873 37.085 1.000 34.432 99 THR B C 1
ATOM 3508 O O . THR B 1 99 ? -1.635 19.409 37.783 1.000 34.546 99 THR B O 1
ATOM 3512 N N . THR B 1 100 ? -0.702 19.041 35.759 1.000 33.297 100 THR B N 1
ATOM 3513 C CA . THR B 1 100 ? -1.742 19.745 35.038 1.000 32.718 100 THR B CA 1
ATOM 3514 C C . THR B 1 100 ? -2.212 18.880 33.871 1.000 34.138 100 THR B C 1
ATOM 3515 O O . THR B 1 100 ? -1.523 17.929 33.483 1.000 31.158 100 THR B O 1
ATOM 3519 N N . MET B 1 101 ? -3.391 19.228 33.329 1.000 34.642 101 MET B N 1
ATOM 3520 C CA . MET B 1 101 ? -3.799 18.666 32.057 1.000 34.916 101 MET B CA 1
ATOM 3521 C C . MET B 1 101 ? -3.879 19.753 30.991 1.000 31.967 101 MET B C 1
ATOM 3522 O O . MET B 1 101 ? -4.471 20.815 31.204 1.000 31.036 101 MET B O 1
ATOM 3527 N N . SER B 1 102 ? -3.294 19.457 29.832 1.000 29.461 102 SER B N 1
ATOM 3528 C CA . SER B 1 102 ? -3.356 20.337 28.679 1.000 27.503 102 SER B CA 1
ATOM 3529 C C . SER B 1 102 ? -4.469 19.883 27.727 1.000 27.911 102 SER B C 1
ATOM 3530 O O . SER B 1 102 ? -4.781 18.677 27.622 1.000 29.369 102 SER B O 1
ATOM 3533 N N . TYR B 1 103 ? -5.093 20.893 27.102 1.000 27.684 103 TYR B N 1
ATOM 3534 C CA . TYR B 1 103 ? -6.028 20.741 26.000 1.000 28.233 103 TYR B CA 1
ATOM 3535 C C . TYR B 1 103 ? -5.747 21.863 24.992 1.000 29.408 103 TYR B C 1
ATOM 3536 O O . TYR B 1 103 ? -4.925 22.744 25.265 1.000 29.966 103 TYR B O 1
ATOM 3545 N N . LEU B 1 104 ? -6.460 21.846 23.854 1.000 27.098 104 LEU B N 1
ATOM 3546 C CA . LEU B 1 104 ? -6.288 22.833 22.799 1.000 27.191 104 LEU B CA 1
ATOM 3547 C C . LEU B 1 104 ? -7.508 23.746 22.739 1.000 27.072 104 LEU B C 1
ATOM 3548 O O . LEU B 1 104 ? -8.642 23.265 22.688 1.000 25.215 104 LEU B O 1
ATOM 3553 N N . ARG B 1 105 ? -7.258 25.061 22.678 1.000 28.107 105 ARG B N 1
ATOM 3554 C CA . ARG B 1 105 ? -8.321 26.052 22.768 1.000 29.390 105 ARG B CA 1
ATOM 3555 C C . ARG B 1 105 ? -8.213 27.083 21.646 1.000 29.853 105 ARG B C 1
ATOM 3556 O O . ARG B 1 105 ? -7.146 27.647 21.429 1.000 28.389 105 ARG B O 1
ATOM 3564 N N . LEU B 1 106 ? -9.347 27.358 20.980 1.000 30.745 106 LEU B N 1
ATOM 3565 C CA . LEU B 1 106 ? -9.394 28.300 19.869 1.000 31.097 106 LEU B CA 1
ATOM 3566 C C . LEU B 1 106 ? -9.694 29.709 20.379 1.000 31.057 106 LEU B C 1
ATOM 3567 O O . LEU B 1 106 ? -10.659 29.904 21.110 1.000 32.997 106 LEU B O 1
ATOM 3572 N N . VAL B 1 107 ? -8.894 30.680 19.929 1.000 29.113 107 VAL B N 1
ATOM 3573 C CA . VAL B 1 107 ? -9.227 32.090 20.034 1.000 29.964 107 VAL B CA 1
ATOM 3574 C C . VAL B 1 107 ? -8.980 32.751 18.680 1.000 30.712 107 VAL B C 1
ATOM 3575 O O . VAL B 1 107 ? -8.124 32.305 17.917 1.000 29.531 107 VAL B O 1
ATOM 3579 N N . SER B 1 108 ? -9.735 33.822 18.402 1.000 33.502 108 SER B N 1
ATOM 3580 C CA . SER B 1 108 ? -9.693 34.515 17.122 1.000 33.394 108 SER B CA 1
ATOM 3581 C C . SER B 1 108 ? -9.441 36.000 17.334 1.000 34.583 108 SER B C 1
ATOM 3582 O O . SER B 1 108 ? -9.664 36.510 18.420 1.000 33.846 108 SER B O 1
ATOM 3585 N N . SER B 1 109 ? -9.012 36.683 16.264 1.000 38.377 109 SER B N 1
ATOM 3586 C CA . SER B 1 109 ? -8.672 38.099 16.294 1.000 38.985 109 SER B CA 1
ATOM 3587 C C . SER B 1 109 ? -8.966 38.733 14.940 1.000 40.939 109 SER B C 1
ATOM 3588 O O . SER B 1 109 ? -8.760 38.093 13.909 1.000 40.331 109 SER B O 1
ATOM 3591 N 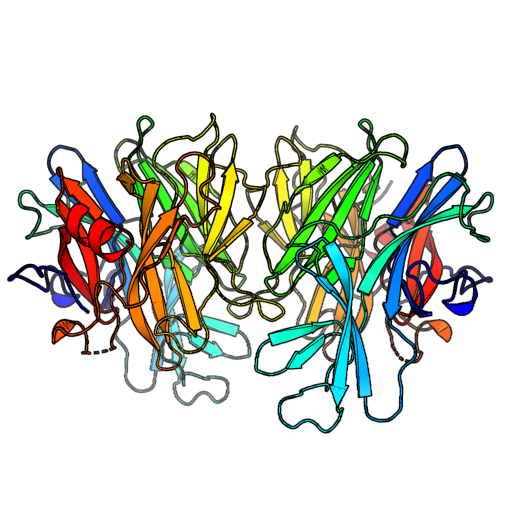N . GLU B 1 110 ? -9.357 40.014 14.935 1.000 41.814 110 GLU B N 1
ATOM 3592 C CA . GLU B 1 110 ? -9.505 40.744 13.684 1.000 43.921 110 GLU B CA 1
ATOM 3593 C C . GLU B 1 110 ? -8.291 41.619 13.401 1.000 45.011 110 GLU B C 1
ATOM 3594 O O . GLU B 1 110 ? -8.213 42.212 12.332 1.000 47.261 110 GLU B O 1
ATOM 3600 N N . ASP B 1 111 ? -7.362 41.719 14.355 1.000 44.841 111 ASP B N 1
ATOM 3601 C CA . ASP B 1 111 ? -6.241 42.640 14.231 1.000 45.936 111 ASP B CA 1
ATOM 3602 C C . ASP B 1 111 ? -4.903 41.936 14.455 1.000 45.750 111 ASP B C 1
ATOM 3603 O O . ASP B 1 111 ? -3.871 42.594 14.381 1.000 45.553 111 ASP B O 1
ATOM 3608 N N . GLY B 1 112 ? -4.926 40.632 14.782 1.000 43.541 112 GLY B N 1
ATOM 3609 C CA . GLY B 1 112 ? -3.717 39.860 15.034 1.000 43.309 112 GLY B CA 1
ATOM 3610 C C . GLY B 1 112 ? -3.116 40.095 16.424 1.000 45.191 112 GLY B C 1
ATOM 3611 O O . GLY B 1 112 ? -2.051 39.543 16.717 1.000 44.357 112 GLY B O 1
ATOM 3612 N N . ILE B 1 113 ? -3.817 40.863 17.281 1.000 42.229 113 ILE B N 1
ATOM 3613 C CA . ILE B 1 113 ? -3.277 41.332 18.548 1.000 41.956 113 ILE B CA 1
ATOM 3614 C C . ILE B 1 113 ? -4.211 40.964 19.710 1.000 40.325 113 ILE B C 1
ATOM 3615 O O . ILE B 1 113 ? -3.764 40.372 20.690 1.000 37.898 113 ILE B O 1
ATOM 3620 N N . HIS B 1 114 ? -5.485 41.370 19.624 1.000 40.149 114 HIS B N 1
ATOM 3621 C CA . HIS B 1 114 ? -6.466 41.096 20.664 1.000 40.414 114 HIS B CA 1
ATOM 3622 C C . HIS B 1 114 ? -7.276 39.855 20.296 1.000 39.686 114 HIS B C 1
ATOM 3623 O O . HIS B 1 114 ? -8.032 39.867 19.324 1.000 39.652 114 HIS B O 1
ATOM 3630 N N . PHE B 1 115 ? -7.142 38.805 21.121 1.000 38.207 115 PHE B N 1
ATOM 3631 C CA . PHE B 1 115 ? -7.774 37.521 20.866 1.000 38.796 115 PHE B CA 1
ATOM 3632 C C . PHE B 1 115 ? -8.892 37.236 21.866 1.000 39.602 115 PHE B C 1
ATOM 3633 O O . PHE B 1 115 ? -8.823 37.655 23.014 1.000 40.919 115 PHE B O 1
ATOM 3641 N N . HIS B 1 116 ? -9.894 36.473 21.425 1.000 40.320 116 HIS B N 1
ATOM 3642 C CA . HIS B 1 116 ? -11.023 36.119 22.269 1.000 44.287 116 HIS B CA 1
ATOM 3643 C C . HIS B 1 116 ? -11.578 34.755 21.852 1.000 40.797 116 HIS B C 1
ATOM 3644 O O . HIS B 1 116 ? -11.398 34.301 20.721 1.000 39.319 116 HIS B O 1
ATOM 3651 N N . ASP B 1 117 ? -12.255 34.109 22.798 1.000 39.710 117 ASP B N 1
ATOM 3652 C CA . ASP B 1 117 ? -13.018 32.908 22.524 1.000 38.396 117 ASP B CA 1
ATOM 3653 C C . ASP B 1 117 ? -14.119 33.237 21.525 1.000 39.477 117 ASP B C 1
ATOM 3654 O O . ASP B 1 117 ? -14.657 34.346 21.537 1.000 37.574 117 ASP B O 1
ATOM 3659 N N . GLU B 1 118 ? -14.416 32.255 20.657 1.000 38.569 118 GLU B N 1
ATOM 3660 C CA . GLU B 1 118 ? -15.476 32.384 19.674 1.000 41.270 118 GLU B CA 1
ATOM 3661 C C . GLU B 1 118 ? -16.628 31.445 20.010 1.000 40.561 118 GLU B C 1
ATOM 3662 O O . GLU B 1 118 ? -16.443 30.234 20.016 1.000 39.138 118 GLU B O 1
ATOM 3668 N N . PRO B 1 119 ? -17.849 31.968 20.253 1.000 40.931 119 PRO B N 1
ATOM 3669 C CA . PRO B 1 119 ? -19.034 31.124 20.405 1.000 41.708 119 PRO B CA 1
ATOM 3670 C C . PRO B 1 119 ? -19.155 30.172 19.218 1.000 40.141 119 PRO B C 1
ATOM 3671 O O . PRO B 1 119 ? -18.934 30.563 18.076 1.000 40.064 119 PRO B O 1
ATOM 3675 N N . GLY B 1 120 ? -19.500 28.919 19.504 1.000 37.455 120 GLY B N 1
ATOM 3676 C CA . GLY B 1 120 ? -19.661 27.924 18.462 1.000 35.734 120 GLY B CA 1
ATOM 3677 C C . GLY B 1 120 ? -18.380 27.132 18.219 1.000 33.767 120 GLY B C 1
ATOM 3678 O O . GLY B 1 120 ? -18.425 26.174 17.449 1.000 34.658 120 GLY B O 1
ATOM 3679 N N . TYR B 1 121 ? -17.262 27.530 18.857 1.000 33.073 121 TYR B N 1
ATOM 3680 C CA . TYR B 1 121 ? -15.962 26.892 18.629 1.000 34.875 121 TYR B CA 1
ATOM 3681 C C . TYR B 1 121 ? -15.364 26.414 19.960 1.000 34.100 121 TYR B C 1
ATOM 3682 O O . TYR B 1 121 ? -14.372 26.951 20.442 1.000 33.930 121 TYR B O 1
ATOM 3691 N N . PRO B 1 122 ? -15.907 25.335 20.567 1.000 35.831 122 PRO B N 1
ATOM 3692 C CA . PRO B 1 122 ? -15.422 24.864 21.868 1.000 34.168 122 PRO B CA 1
ATOM 3693 C C . PRO B 1 122 ? -14.063 24.174 21.766 1.000 30.734 122 PRO B C 1
ATOM 3694 O O . PRO B 1 122 ? -13.584 23.893 20.678 1.000 26.579 122 PRO B O 1
ATOM 3698 N N . PRO B 1 123 ? -13.380 23.929 22.902 1.000 31.787 123 PRO B N 1
ATOM 3699 C CA . PRO B 1 123 ? -12.029 23.365 22.879 1.000 32.333 123 PRO B CA 1
ATOM 3700 C C . PRO B 1 123 ? -11.928 21.916 22.380 1.000 31.007 123 PRO B C 1
ATOM 3701 O O . PRO B 1 123 ? -12.937 21.240 22.182 1.000 29.909 123 PRO B O 1
ATOM 3705 N N . ILE B 1 124 ? -10.686 21.473 22.157 1.000 28.840 124 ILE B N 1
ATOM 3706 C CA . ILE B 1 124 ? -10.390 20.092 21.819 1.000 29.417 124 ILE B CA 1
ATOM 3707 C C . ILE B 1 124 ? -9.684 19.471 23.022 1.000 28.764 124 ILE B C 1
ATOM 3708 O O . ILE B 1 124 ? -8.546 19.829 23.344 1.000 26.093 124 ILE B O 1
ATOM 3713 N N . PHE B 1 125 ? -10.380 18.514 23.655 1.000 29.232 125 PHE B N 1
ATOM 3714 C CA . PHE B 1 125 ? -9.858 17.761 24.777 1.000 30.103 125 PHE B CA 1
ATOM 3715 C C . PHE B 1 125 ? -9.386 16.393 24.295 1.000 30.713 125 PHE B C 1
ATOM 3716 O O . PHE B 1 125 ? -9.943 15.837 23.347 1.000 30.569 125 PHE B O 1
ATOM 3724 N N . GLY B 1 126 ? -8.388 15.834 25.001 1.000 30.850 126 GLY B N 1
ATOM 3725 C CA . GLY B 1 126 ? -7.912 14.495 24.712 1.000 30.645 126 GLY B CA 1
ATOM 3726 C C . GLY B 1 126 ? -9.046 13.468 24.805 1.000 31.481 126 GLY B C 1
ATOM 3727 O O . GLY B 1 126 ? -9.902 13.571 25.677 1.000 31.382 126 GLY B O 1
ATOM 3728 N N . LYS B 1 127 ? -9.028 12.481 23.899 1.000 33.222 127 LYS B N 1
ATOM 3729 C CA . LYS B 1 127 ? -10.020 11.414 23.856 1.000 35.917 127 LYS B CA 1
ATOM 3730 C C . LYS B 1 127 ? -9.310 10.078 23.678 1.000 31.934 127 LYS B C 1
ATOM 3731 O O . LYS B 1 127 ? -8.400 9.987 22.863 1.000 32.094 127 LYS B O 1
ATOM 3737 N N . GLY B 1 128 ? -9.733 9.058 24.434 1.000 31.005 128 GLY B N 1
ATOM 3738 C CA . GLY B 1 128 ? -9.208 7.709 24.294 1.000 30.370 128 GLY B CA 1
ATOM 3739 C C . GLY B 1 128 ? -7.993 7.483 25.187 1.000 30.635 128 GLY B C 1
ATOM 3740 O O . GLY B 1 128 ? -7.436 8.424 25.748 1.000 31.831 128 GLY B O 1
ATOM 3741 N N . GLU B 1 129 ? -7.560 6.225 25.250 1.000 32.282 129 GLU B N 1
ATOM 3742 C CA . GLU B 1 129 ? -6.513 5.786 26.160 1.000 35.738 129 GLU B CA 1
ATOM 3743 C C . GLU B 1 129 ? -5.183 6.498 25.931 1.000 32.153 129 GLU B C 1
ATOM 3744 O O . GLU B 1 129 ? -4.496 6.805 26.897 1.000 35.596 129 GLU B O 1
ATOM 3750 N N . LEU B 1 130 ? -4.831 6.775 24.672 1.000 31.107 130 LEU B N 1
ATOM 3751 C CA . LEU B 1 130 ? -3.541 7.353 24.334 1.000 29.155 130 LEU B CA 1
ATOM 3752 C C . LEU B 1 130 ? -3.512 8.875 24.535 1.000 29.597 130 LEU B C 1
ATOM 3753 O O . LEU B 1 130 ? -2.479 9.498 24.288 1.000 25.693 130 LEU B O 1
ATOM 3758 N N . GLU B 1 131 ? -4.624 9.470 24.998 1.000 28.835 131 GLU B N 1
ATOM 3759 C CA . GLU B 1 131 ? -4.675 10.897 25.279 1.000 28.129 131 GLU B CA 1
ATOM 3760 C C . GLU B 1 131 ? -5.197 11.152 26.701 1.000 28.765 131 GLU B C 1
ATOM 3761 O O . GLU B 1 131 ? -5.681 12.246 26.991 1.000 27.960 131 GLU B O 1
ATOM 3767 N N . ALA B 1 132 ? -5.069 10.158 27.594 1.000 28.928 132 ALA B N 1
ATOM 3768 C CA . ALA B 1 132 ? -5.603 10.242 28.950 1.000 30.849 132 ALA B CA 1
ATOM 3769 C C . ALA B 1 132 ? -4.922 11.316 29.805 1.000 32.320 132 ALA B C 1
ATOM 3770 O O . ALA B 1 132 ? -5.511 11.759 30.786 1.000 32.390 132 ALA B O 1
ATOM 3772 N N . PHE B 1 133 ? -3.690 11.713 29.463 1.000 32.382 133 PHE B N 1
ATOM 3773 C CA . PHE B 1 133 ? -2.973 12.752 30.200 1.000 34.576 133 PHE B CA 1
ATOM 3774 C C . PHE B 1 133 ? -2.959 14.089 29.452 1.000 33.614 133 PHE B C 1
ATOM 3775 O O . PHE B 1 133 ? -2.280 15.020 29.891 1.000 37.906 133 PHE B O 1
ATOM 3783 N N . GLY B 1 134 ? -3.663 14.182 28.312 1.000 31.183 134 GLY B N 1
ATOM 3784 C CA . GLY B 1 134 ? -3.856 15.441 27.611 1.000 30.227 134 GLY B CA 1
ATOM 3785 C C . GLY B 1 134 ? -3.223 15.459 26.218 1.000 30.081 134 GLY B C 1
ATOM 3786 O O . GLY B 1 134 ? -2.599 14.476 25.792 1.000 27.771 134 GLY B O 1
ATOM 3787 N N . ILE B 1 135 ? -3.385 16.609 25.538 1.000 27.217 135 ILE B N 1
ATOM 3788 C CA . ILE B 1 135 ? -2.796 16.864 24.230 1.000 27.536 135 ILE B CA 1
ATOM 3789 C C . ILE B 1 135 ? -2.126 18.231 24.254 1.000 26.740 135 ILE B C 1
ATOM 3790 O O . ILE B 1 135 ? -2.556 19.108 25.010 1.000 27.475 135 ILE B O 1
ATOM 3795 N N . GLU B 1 136 ? -1.071 18.389 23.436 1.000 28.216 136 GLU B N 1
ATOM 3796 C CA . GLU B 1 136 ? -0.128 19.493 23.586 1.000 28.976 136 GLU B CA 1
ATOM 3797 C C . GLU B 1 136 ? 0.464 19.944 22.246 1.000 28.986 136 GLU B C 1
ATOM 3798 O O . GLU B 1 136 ? 0.630 19.148 21.324 1.000 26.703 136 GLU B O 1
ATOM 3804 N N . ASP B 1 137 ? 0.807 21.241 22.171 1.000 29.297 137 ASP B N 1
ATOM 3805 C CA . ASP B 1 137 ? 1.771 21.767 21.211 1.000 28.887 137 ASP B CA 1
ATOM 3806 C C . ASP B 1 137 ? 1.358 21.455 19.773 1.000 28.072 137 ASP B C 1
ATOM 3807 O O . ASP B 1 137 ? 2.124 20.882 19.003 1.000 29.035 137 ASP B O 1
ATOM 3812 N N . CYS B 1 138 ? 0.136 21.856 19.419 1.000 28.305 138 CYS B N 1
ATOM 3813 C CA . CYS B 1 138 ? -0.452 21.496 18.148 1.000 27.416 138 CYS B CA 1
ATOM 3814 C C . CYS B 1 138 ? 0.049 22.402 17.022 1.000 27.442 138 CYS B C 1
ATOM 3815 O O . CYS B 1 138 ? -0.058 23.618 17.118 1.000 31.254 138 CYS B O 1
ATOM 3818 N N . ARG B 1 139 ? 0.609 21.777 15.973 1.000 26.816 139 ARG B N 1
ATOM 3819 C CA . ARG B 1 139 ? 0.943 22.441 14.723 1.000 26.609 139 ARG B CA 1
ATOM 3820 C C . ARG B 1 139 ? -0.274 22.394 13.813 1.000 25.968 139 ARG B C 1
ATOM 3821 O O . ARG B 1 139 ? -0.996 21.402 13.804 1.000 27.448 139 ARG B O 1
ATOM 3829 N N . VAL B 1 140 ? -0.525 23.482 13.086 1.000 26.237 140 VAL B N 1
ATOM 3830 C CA . VAL B 1 140 ? -1.646 23.511 12.155 1.000 27.918 140 VAL B CA 1
ATOM 3831 C C . VAL B 1 140 ? -1.088 23.751 10.752 1.000 27.211 140 VAL B C 1
ATOM 3832 O O . VAL B 1 140 ? -0.520 24.809 10.495 1.000 24.163 140 VAL B O 1
ATOM 3836 N N . ALA B 1 141 ? -1.230 22.740 9.880 1.000 27.779 141 ALA B N 1
ATOM 3837 C CA . ALA B 1 141 ? -0.934 22.880 8.462 1.000 28.925 141 ALA B CA 1
ATOM 3838 C C . ALA B 1 141 ? -2.175 23.356 7.705 1.000 29.650 141 ALA B C 1
ATOM 3839 O O . ALA B 1 141 ? -3.207 22.694 7.761 1.000 28.875 141 ALA B O 1
ATOM 3841 N N . SER B 1 142 ? -2.063 24.515 7.032 1.000 31.278 142 SER B N 1
ATOM 3842 C CA . SER B 1 142 ? -3.090 25.040 6.142 1.000 29.731 142 SER B CA 1
ATOM 3843 C C . SER B 1 142 ? -2.779 24.579 4.716 1.000 31.722 142 SER B C 1
ATOM 3844 O O . SER B 1 142 ? -1.713 24.904 4.195 1.000 33.349 142 SER B O 1
ATOM 3847 N N . THR B 1 143 ? -3.684 23.785 4.119 1.000 29.071 143 THR B N 1
ATOM 3848 C CA . THR B 1 143 ? -3.428 23.100 2.861 1.000 29.666 143 THR B CA 1
ATOM 3849 C C . THR B 1 143 ? -4.647 23.263 1.961 1.000 28.798 143 THR B C 1
ATOM 3850 O O . THR B 1 143 ? -5.701 23.708 2.412 1.000 26.709 143 THR B O 1
ATOM 3854 N N . LYS B 1 144 ? -4.503 22.846 0.703 1.000 28.284 144 LYS B N 1
ATOM 3855 C CA . LYS B 1 144 ? -5.597 22.950 -0.248 1.000 32.922 144 LYS B CA 1
ATOM 3856 C C . LYS B 1 144 ? -6.744 22.001 0.117 1.000 32.435 144 LYS B C 1
ATOM 3857 O O . LYS B 1 144 ? -7.851 22.205 -0.362 1.000 33.269 144 LYS B O 1
ATOM 3863 N N . ASP B 1 145 ? -6.482 20.993 0.972 1.000 32.066 145 ASP B N 1
ATOM 3864 C CA . ASP B 1 145 ? -7.487 20.039 1.417 1.000 34.271 145 ASP B CA 1
ATOM 3865 C C . ASP B 1 145 ? -7.961 20.317 2.848 1.000 34.207 145 ASP B C 1
ATOM 3866 O O . ASP B 1 145 ? -8.566 19.444 3.477 1.000 31.839 145 ASP B O 1
ATOM 3871 N N . GLY B 1 146 ? -7.704 21.523 3.360 1.000 32.542 146 GLY B N 1
ATOM 3872 C CA . GLY B 1 146 ? -8.126 21.870 4.707 1.000 30.530 146 GLY B CA 1
ATOM 3873 C C . GLY B 1 146 ? -6.964 21.860 5.699 1.000 30.336 146 GLY B C 1
ATOM 3874 O O . GLY B 1 146 ? -5.800 21.971 5.314 1.000 30.566 146 GLY B O 1
ATOM 3875 N N . PHE B 1 147 ? -7.315 21.720 6.986 1.000 30.177 147 PHE B N 1
ATOM 3876 C CA . PHE B 1 147 ? -6.386 21.919 8.087 1.000 27.904 147 PHE B CA 1
ATOM 3877 C C . PHE B 1 147 ? -6.038 20.577 8.720 1.000 28.154 147 PHE B C 1
ATOM 3878 O O . PHE B 1 147 ? -6.917 19.780 9.032 1.000 27.493 147 PHE B O 1
ATOM 3886 N N . TYR B 1 148 ? -4.737 20.337 8.903 1.000 28.397 148 TYR B N 1
ATOM 3887 C CA . TYR B 1 148 ? -4.258 19.140 9.570 1.000 28.914 148 TYR B CA 1
ATOM 3888 C C . TYR B 1 148 ? -3.561 19.550 10.861 1.000 30.791 148 TYR B C 1
ATOM 3889 O O . TYR B 1 148 ? -2.684 20.420 10.851 1.000 29.044 148 TYR B O 1
ATOM 3898 N N . LEU B 1 149 ? -3.985 18.912 11.962 1.000 30.740 149 LEU B N 1
ATOM 3899 C CA . LEU B 1 149 ? -3.459 19.178 13.288 1.000 28.854 149 LEU B CA 1
ATOM 3900 C C . LEU B 1 149 ? -2.488 18.059 13.644 1.000 29.236 149 LEU B C 1
ATOM 3901 O O . LEU B 1 149 ? -2.882 16.897 13.553 1.000 27.892 149 LEU B O 1
ATOM 3906 N N . THR B 1 150 ? -1.261 18.399 14.072 1.000 26.867 150 THR B N 1
ATOM 3907 C CA . THR B 1 150 ? -0.335 17.396 14.593 1.000 27.068 150 THR B CA 1
ATOM 3908 C C . THR B 1 150 ? 0.179 17.826 15.969 1.000 29.156 150 THR B C 1
ATOM 3909 O O . THR B 1 150 ? 0.783 18.888 16.117 1.000 26.800 150 THR B O 1
ATOM 3913 N N . PHE B 1 151 ? -0.066 16.963 16.969 1.000 28.993 151 PHE B N 1
ATOM 3914 C CA . PHE B 1 151 ? 0.028 17.326 18.377 1.000 29.373 151 PHE B CA 1
ATOM 3915 C C . PHE B 1 151 ? 0.591 16.153 19.184 1.000 29.100 151 PHE B C 1
ATOM 3916 O O . PHE B 1 151 ? 0.534 15.003 18.746 1.000 27.229 151 PHE B O 1
ATOM 3924 N N . THR B 1 152 ? 1.119 16.459 20.372 1.000 26.798 152 THR B N 1
ATOM 3925 C CA . THR B 1 152 ? 1.514 15.426 21.317 1.000 26.786 152 THR B CA 1
ATOM 3926 C C . THR B 1 152 ? 0.260 14.762 21.894 1.000 28.241 152 THR B C 1
ATOM 3927 O O . THR B 1 152 ? -0.688 15.443 22.294 1.000 28.829 152 THR B O 1
ATOM 3931 N N . GLU B 1 153 ? 0.283 13.425 21.941 1.000 28.846 153 GLU B N 1
ATOM 3932 C CA . GLU B 1 153 ? -0.680 12.642 22.699 1.000 29.341 153 GLU B CA 1
ATOM 3933 C C . GLU B 1 153 ? 0.029 12.075 23.922 1.000 29.905 153 GLU B C 1
ATOM 3934 O O . GLU B 1 153 ? 1.060 11.430 23.771 1.000 30.522 153 GLU B O 1
ATOM 3940 N N . VAL B 1 154 ? -0.514 12.321 25.123 1.000 28.897 154 VAL B N 1
ATOM 3941 C CA . VAL B 1 154 ? 0.150 11.926 26.355 1.000 29.025 154 VAL B CA 1
ATOM 3942 C C . VAL B 1 154 ? -0.762 10.989 27.145 1.000 28.790 154 VAL B C 1
ATOM 3943 O O . VAL B 1 154 ? -1.957 11.256 27.289 1.000 27.428 154 VAL B O 1
ATOM 3947 N N . SER B 1 155 ? -0.148 9.910 27.654 1.000 29.240 155 SER B N 1
ATOM 3948 C CA . SER B 1 155 ? -0.770 8.951 28.558 1.000 29.719 155 SER B CA 1
ATOM 3949 C C . SER B 1 155 ? 0.312 8.283 29.403 1.000 30.543 155 SER B C 1
ATOM 3950 O O . SER B 1 155 ? 1.501 8.503 29.199 1.000 32.102 155 SER B O 1
ATOM 3953 N N . SER B 1 156 ? -0.112 7.401 30.314 1.000 32.369 156 SER B N 1
ATOM 3954 C CA . SER B 1 156 ? 0.827 6.665 31.135 1.000 33.418 156 SER B CA 1
ATOM 3955 C C . SER B 1 156 ? 1.695 5.719 30.306 1.000 33.079 156 SER B C 1
ATOM 3956 O O . SER B 1 156 ? 2.749 5.316 30.798 1.000 33.768 156 SER B O 1
ATOM 3959 N N . VAL B 1 157 ? 1.303 5.396 29.058 1.000 31.419 157 VAL B N 1
ATOM 3960 C CA . VAL B 1 157 ? 2.072 4.435 28.271 1.000 31.661 157 VAL B CA 1
ATOM 3961 C C . VAL B 1 157 ? 2.892 5.116 27.172 1.000 31.301 157 VAL B C 1
ATOM 3962 O O . VAL B 1 157 ? 3.707 4.439 26.550 1.000 32.737 157 VAL B O 1
ATOM 3966 N N . ALA B 1 158 ? 2.694 6.416 26.905 1.000 29.913 158 ALA B N 1
ATOM 3967 C CA . ALA B 1 158 ? 3.331 7.009 25.734 1.000 28.087 158 ALA B CA 1
ATOM 3968 C C . ALA B 1 158 ? 3.199 8.524 25.682 1.000 26.760 158 ALA B C 1
ATOM 3969 O O . ALA B 1 158 ? 2.126 9.084 25.895 1.000 26.118 158 ALA B O 1
ATOM 3971 N N . VAL B 1 159 ? 4.312 9.149 25.287 1.000 26.883 159 VAL B N 1
ATOM 3972 C CA . VAL B 1 159 ? 4.303 10.442 24.629 1.000 27.328 159 VAL B CA 1
ATOM 3973 C C . VAL B 1 159 ? 4.510 10.210 23.134 1.000 26.640 159 VAL B C 1
ATOM 3974 O O . VAL B 1 159 ? 5.635 9.924 22.733 1.000 25.944 159 VAL B O 1
ATOM 3978 N N . GLY B 1 160 ? 3.436 10.361 22.333 1.000 26.385 160 GLY B N 1
ATOM 3979 C CA . GLY B 1 160 ? 3.463 10.146 20.893 1.000 26.562 160 GLY B CA 1
ATOM 3980 C C . GLY B 1 160 ? 2.746 11.252 20.113 1.000 26.636 160 GLY B C 1
ATOM 3981 O O . GLY B 1 160 ? 2.371 12.263 20.678 1.000 29.290 160 GLY B O 1
ATOM 3982 N N . VAL B 1 161 ? 2.587 11.070 18.792 1.000 28.841 161 VAL B N 1
ATOM 3983 C CA . VAL B 1 161 ? 2.031 12.110 17.933 1.000 25.679 161 VAL B CA 1
ATOM 3984 C C . VAL B 1 161 ? 0.691 11.648 17.361 1.000 26.079 161 VAL B C 1
ATOM 3985 O O . VAL B 1 161 ? 0.579 10.547 16.829 1.000 27.570 161 VAL B O 1
ATOM 3989 N N . GLY B 1 162 ? -0.327 12.505 17.487 1.000 27.364 162 GLY B N 1
ATOM 3990 C CA . GLY B 1 162 ? -1.613 12.328 16.826 1.000 27.438 162 GLY B CA 1
ATOM 3991 C C . GLY B 1 162 ? -1.796 13.287 15.648 1.000 25.060 162 GLY B C 1
ATOM 3992 O O . GLY B 1 162 ? -1.092 14.289 15.540 1.000 22.294 162 GLY B O 1
ATOM 3993 N N . MET B 1 163 ? -2.754 12.959 14.767 1.000 25.437 163 MET B N 1
ATOM 3994 C CA . MET B 1 163 ? -3.184 13.863 13.718 1.000 25.533 163 MET B CA 1
ATOM 3995 C C . MET B 1 163 ? -4.711 13.855 13.627 1.000 27.754 163 MET B C 1
ATOM 3996 O O . MET B 1 163 ? -5.355 12.814 13.776 1.000 25.931 163 MET B O 1
ATOM 4001 N N . MET B 1 164 ? -5.265 15.055 13.408 1.000 28.472 164 MET B N 1
ATOM 4002 C CA . MET B 1 164 ? -6.674 15.259 13.120 1.000 29.616 164 MET B CA 1
ATOM 4003 C C . MET B 1 164 ? -6.794 16.112 11.861 1.000 29.013 164 MET B C 1
ATOM 4004 O O . MET B 1 164 ? -5.823 16.771 11.479 1.000 28.835 164 MET B O 1
ATOM 4009 N N . HIS B 1 165 ? -7.984 16.106 11.237 1.000 26.884 165 HIS B N 1
ATOM 4010 C CA . HIS B 1 165 ? -8.265 16.960 10.094 1.000 28.313 165 HIS B CA 1
ATOM 4011 C C . HIS B 1 165 ? -9.582 17.697 10.313 1.000 29.375 165 HIS B C 1
ATOM 4012 O O . HIS B 1 165 ? -10.520 17.115 10.855 1.000 33.209 165 HIS B O 1
ATOM 4019 N N . THR B 1 166 ? -9.658 18.946 9.827 1.000 28.365 166 THR B N 1
ATOM 4020 C CA . THR B 1 166 ? -10.904 19.703 9.820 1.000 28.025 166 THR B CA 1
ATOM 4021 C C . THR B 1 166 ? -10.967 20.622 8.606 1.000 27.256 166 THR B C 1
ATOM 4022 O O . THR B 1 166 ? -9.941 21.098 8.123 1.000 27.483 166 THR B O 1
ATOM 4026 N N . ASN B 1 167 ? -12.195 20.896 8.159 1.000 29.492 167 ASN B N 1
ATOM 4027 C CA . ASN B 1 167 ? -12.477 21.956 7.204 1.000 31.703 167 ASN B CA 1
ATOM 4028 C C . ASN B 1 167 ? -13.090 23.194 7.866 1.000 32.937 167 ASN B C 1
ATOM 4029 O O . ASN B 1 167 ? -12.896 24.292 7.346 1.000 35.740 167 ASN B O 1
ATOM 4034 N N . ASP B 1 168 ? -13.815 23.035 8.985 1.000 33.584 168 ASP B N 1
ATOM 4035 C CA . ASP B 1 168 ? -14.644 24.099 9.540 1.000 33.505 168 ASP B CA 1
ATOM 4036 C C . ASP B 1 168 ? -14.367 24.379 11.019 1.000 32.979 168 ASP B C 1
ATOM 4037 O O . ASP B 1 168 ? -15.027 25.228 11.628 1.000 32.293 168 ASP B O 1
ATOM 4042 N N . TRP B 1 169 ? -13.413 23.659 11.617 1.000 33.566 169 TRP B N 1
ATOM 4043 C CA . TRP B 1 169 ? -13.025 23.842 13.014 1.000 33.080 169 TRP B CA 1
ATOM 4044 C C . TRP B 1 169 ? -14.163 23.533 13.995 1.000 35.340 169 TRP B C 1
ATOM 4045 O O . TRP B 1 169 ? -14.091 23.947 15.155 1.000 32.848 169 TRP B O 1
ATOM 4056 N N . LYS B 1 170 ? -15.166 22.755 13.544 1.000 35.020 170 LYS B N 1
ATOM 4057 C CA . LYS B 1 170 ? -16.235 22.266 14.401 1.000 37.317 170 LYS B CA 1
ATOM 4058 C C . LYS B 1 170 ? -16.296 20.737 14.401 1.000 38.066 170 LYS B C 1
ATOM 4059 O O . LYS B 1 170 ? -16.526 20.131 15.447 1.000 37.342 170 LYS B O 1
ATOM 4065 N N . THR B 1 171 ? -16.126 20.132 13.217 1.000 36.383 171 THR B N 1
ATOM 4066 C CA . THR B 1 171 ? -16.112 18.690 13.020 1.000 38.432 171 THR B CA 1
ATOM 4067 C C . THR B 1 171 ? -14.678 18.290 12.694 1.000 36.999 171 THR B C 1
ATOM 4068 O O . THR B 1 171 ? -14.027 18.991 11.922 1.000 33.975 171 THR B O 1
ATOM 4072 N N . PHE B 1 172 ? -14.227 17.159 13.248 1.000 37.110 172 PHE B N 1
ATOM 4073 C CA . PHE B 1 172 ? -12.857 16.708 13.080 1.000 34.187 172 PHE B CA 1
ATOM 4074 C C . PHE B 1 172 ? -12.846 15.226 12.748 1.000 33.204 172 PHE B C 1
ATOM 4075 O O . PHE B 1 172 ? -13.719 14.503 13.195 1.000 33.212 172 PHE B O 1
ATOM 4083 N N . GLU B 1 173 ? -11.855 14.788 11.962 1.000 35.184 173 GLU B N 1
ATOM 4084 C CA . GLU B 1 173 ? -11.580 13.370 11.810 1.000 35.101 173 GLU B CA 1
ATOM 4085 C C . GLU B 1 173 ? -10.237 13.106 12.497 1.000 31.477 173 GLU B C 1
ATOM 4086 O O . GLU B 1 173 ? -9.315 13.917 12.397 1.000 28.275 173 GLU B O 1
ATOM 4092 N N . HIS B 1 174 ? -10.140 11.979 13.208 1.000 29.655 174 HIS B N 1
ATOM 4093 C CA . HIS B 1 174 ? -8.968 11.640 14.011 1.000 29.663 174 HIS B CA 1
ATOM 4094 C C . HIS B 1 174 ? -8.266 10.477 13.323 1.000 26.862 174 HIS B C 1
ATOM 4095 O O . HIS B 1 174 ? -8.901 9.469 13.080 1.000 27.324 174 HIS B O 1
ATOM 4102 N N . TYR B 1 175 ? -6.973 10.611 13.016 1.000 27.793 175 TYR B N 1
ATOM 4103 C CA . TYR B 1 175 ? -6.253 9.592 12.252 1.000 28.697 175 TYR B CA 1
ATOM 4104 C C . TYR B 1 175 ? -5.450 8.660 13.164 1.000 28.129 175 TYR B C 1
ATOM 4105 O O . TYR B 1 175 ? -4.689 7.812 12.680 1.000 27.799 175 TYR B O 1
ATOM 4114 N N . GLY B 1 176 ? -5.623 8.816 14.481 1.000 27.533 176 GLY B N 1
ATOM 4115 C CA . GLY B 1 176 ? -4.933 7.987 15.462 1.000 25.807 176 GLY B CA 1
ATOM 4116 C C . GLY B 1 176 ? -3.515 8.487 15.740 1.00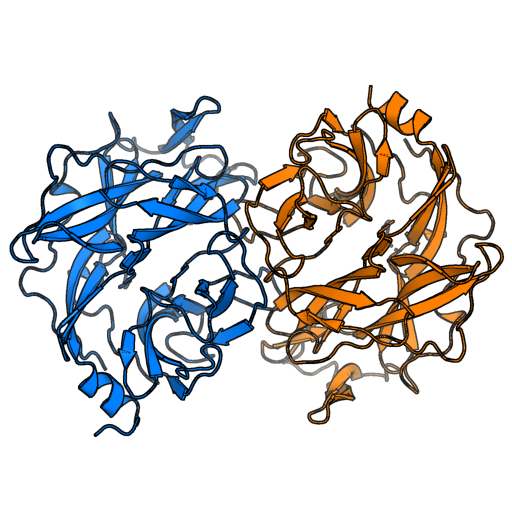0 23.629 176 GLY B C 1
ATOM 4117 O O . GLY B 1 176 ? -3.150 9.630 15.408 1.000 22.856 176 GLY B O 1
ATOM 4118 N N . MET B 1 177 ? -2.732 7.612 16.372 1.000 23.568 177 MET B N 1
ATOM 4119 C CA . MET B 1 177 ? -1.336 7.894 16.673 1.000 22.842 177 MET B CA 1
ATOM 4120 C C . MET B 1 177 ? -0.497 7.552 15.445 1.000 22.703 177 MET B C 1
ATOM 4121 O O . MET B 1 177 ? -0.281 6.381 15.129 1.000 23.421 177 MET B O 1
ATOM 4126 N N . ILE B 1 178 ? -0.020 8.593 14.755 1.000 23.163 178 ILE B N 1
ATOM 4127 C CA . ILE B 1 178 ? 0.748 8.440 13.523 1.000 26.043 178 ILE B CA 1
ATOM 4128 C C . ILE B 1 178 ? 2.224 8.105 13.803 1.000 26.443 178 ILE B C 1
ATOM 4129 O O . ILE B 1 178 ? 2.927 7.579 12.934 1.000 24.599 178 ILE B O 1
ATOM 4134 N N . LEU B 1 179 ? 2.718 8.473 14.988 1.000 24.600 179 LEU B N 1
ATOM 4135 C CA . LEU B 1 179 ? 4.105 8.207 15.352 1.000 25.264 179 LEU B CA 1
ATOM 4136 C C . LEU B 1 179 ? 4.090 7.674 16.775 1.000 25.127 179 LEU B C 1
ATOM 4137 O O . LEU B 1 179 ? 3.462 8.262 17.657 1.000 26.768 179 LEU B O 1
ATOM 4142 N N . PRO B 1 180 ? 4.784 6.547 17.038 1.000 26.524 180 PRO B N 1
ATOM 4143 C CA . PRO B 1 180 ? 4.781 5.940 18.367 1.000 26.135 180 PRO B CA 1
ATOM 4144 C C . PRO B 1 180 ? 5.659 6.748 19.323 1.000 27.018 180 PRO B C 1
ATOM 4145 O O . PRO B 1 180 ? 6.382 7.664 18.903 1.000 25.349 180 PRO B O 1
ATOM 4149 N N . PRO B 1 181 ? 5.637 6.434 20.641 1.000 27.185 181 PRO B N 1
ATOM 4150 C CA . PRO B 1 181 ? 6.545 7.081 21.580 1.000 27.149 181 PRO B CA 1
ATOM 4151 C C . PRO B 1 181 ? 7.982 6.718 21.210 1.000 27.218 181 PRO B C 1
ATOM 4152 O O . PRO B 1 181 ? 8.224 5.699 20.552 1.000 28.219 181 PRO B O 1
ATOM 4156 N N . HIS B 1 182 ? 8.941 7.545 21.626 1.000 27.537 182 HIS B N 1
ATOM 4157 C CA . HIS B 1 182 ? 8.736 8.785 22.371 1.000 28.497 182 HIS B CA 1
ATOM 4158 C C . HIS B 1 182 ? 9.002 9.940 21.415 1.000 26.718 182 HIS B C 1
ATOM 4159 O O . HIS B 1 182 ? 10.132 10.150 21.004 1.000 28.475 182 HIS B O 1
ATOM 4166 N N . ASN B 1 183 ? 7.951 10.675 21.050 1.000 26.954 183 ASN B N 1
ATOM 4167 C CA . ASN B 1 183 ? 8.026 11.569 19.912 1.000 28.033 183 ASN B CA 1
ATOM 4168 C C . ASN B 1 183 ? 7.074 12.738 20.135 1.000 28.175 183 ASN B C 1
ATOM 4169 O O . ASN B 1 183 ? 6.051 12.587 20.812 1.000 26.126 183 ASN B O 1
ATOM 4174 N N . LYS B 1 184 ? 7.459 13.884 19.554 1.000 27.687 184 LYS B N 1
ATOM 4175 C CA . LYS B 1 184 ? 6.643 15.093 19.516 1.000 30.268 184 LYS B CA 1
ATOM 4176 C C . LYS B 1 184 ? 7.276 16.046 18.502 1.000 28.476 184 LYS B C 1
ATOM 4177 O O . LYS B 1 184 ? 8.124 15.603 17.720 1.000 26.608 184 LYS B O 1
ATOM 4183 N N . ASP B 1 185 ? 6.878 17.336 18.529 1.000 29.528 185 ASP B N 1
ATOM 4184 C CA . ASP B 1 185 ? 7.410 18.362 17.633 1.000 28.491 185 ASP B CA 1
ATOM 4185 C C . ASP B 1 185 ? 7.244 17.929 16.168 1.000 30.863 185 ASP B C 1
ATOM 4186 O O . ASP B 1 185 ? 8.202 17.928 15.378 1.000 27.278 185 ASP B O 1
ATOM 4191 N N . CYS B 1 186 ? 5.999 17.582 15.813 1.000 29.898 186 CYS B N 1
ATOM 4192 C CA . CYS B 1 186 ? 5.661 17.080 14.498 1.000 29.696 186 CYS B CA 1
ATOM 4193 C C . CYS B 1 186 ? 5.147 18.230 13.642 1.000 29.360 186 CYS B C 1
ATOM 4194 O O . CYS B 1 186 ? 4.082 18.780 13.935 1.000 29.128 186 CYS B O 1
ATOM 4197 N N . ALA B 1 187 ? 5.923 18.576 12.600 1.000 28.362 187 ALA B N 1
ATOM 4198 C CA . ALA B 1 187 ? 5.625 19.701 11.723 1.000 27.297 187 ALA B CA 1
ATOM 4199 C C . ALA B 1 187 ? 5.364 19.191 10.308 1.000 26.548 187 ALA B C 1
ATOM 4200 O O . ALA B 1 187 ? 6.295 18.951 9.545 1.000 28.049 187 ALA B O 1
ATOM 4202 N N . LEU B 1 188 ? 4.078 19.004 9.996 1.000 26.759 188 LEU B N 1
ATOM 4203 C CA . LEU B 1 188 ? 3.609 18.575 8.693 1.000 26.299 188 LEU B CA 1
ATOM 4204 C C . LEU B 1 188 ? 3.795 19.694 7.673 1.000 27.840 188 LEU B C 1
ATOM 4205 O O . LEU B 1 188 ? 3.422 20.847 7.934 1.000 29.314 188 LEU B O 1
ATOM 4210 N N . PHE B 1 189 ? 4.368 19.332 6.515 1.000 29.448 189 PHE B N 1
ATOM 4211 C CA . PHE B 1 189 ? 4.529 20.265 5.412 1.000 30.431 189 PHE B CA 1
ATOM 4212 C C . PHE B 1 189 ? 3.151 20.530 4.798 1.000 33.593 189 PHE B C 1
ATOM 4213 O O . PHE B 1 189 ? 2.298 19.645 4.777 1.000 32.745 189 PHE B O 1
ATOM 4221 N N . GLU B 1 190 ? 2.965 21.754 4.275 1.000 33.094 190 GLU B N 1
ATOM 4222 C CA . GLU B 1 190 ? 1.663 22.236 3.824 1.000 32.961 190 GLU B CA 1
ATOM 4223 C C . GLU B 1 190 ? 1.405 21.926 2.344 1.000 32.922 190 GLU B C 1
ATOM 4224 O O . GLU B 1 190 ? 0.354 22.279 1.797 1.000 33.942 190 GLU B O 1
ATOM 4230 N N . GLU B 1 191 ? 2.370 21.299 1.678 1.000 33.717 191 GLU B N 1
ATOM 4231 C CA . GLU B 1 191 ? 2.184 20.832 0.312 1.000 35.129 191 GLU B CA 1
ATOM 4232 C C . GLU B 1 191 ? 2.998 19.556 0.111 1.000 34.081 191 GLU B C 1
ATOM 4233 O O . GLU B 1 191 ? 3.936 19.270 0.858 1.000 34.016 191 GLU B O 1
ATOM 4239 N N . LYS B 1 192 ? 2.627 18.796 -0.925 1.000 35.978 192 LYS B N 1
ATOM 4240 C CA . LYS B 1 192 ? 3.333 17.575 -1.294 1.000 37.193 192 LYS B CA 1
ATOM 4241 C C . LYS B 1 192 ? 4.642 17.927 -2.000 1.000 36.199 192 LYS B C 1
ATOM 4242 O O . LYS B 1 192 ? 4.774 19.014 -2.557 1.000 38.149 192 LYS B O 1
ATOM 4248 N N . ILE B 1 193 ? 5.607 17.002 -1.953 1.000 36.366 193 ILE B N 1
ATOM 4249 C CA . ILE B 1 193 ? 6.813 17.061 -2.769 1.000 37.509 193 ILE B CA 1
ATOM 4250 C C . ILE B 1 193 ? 6.953 15.723 -3.494 1.000 39.828 193 ILE B C 1
ATOM 4251 O O . ILE B 1 193 ? 6.848 14.671 -2.863 1.000 36.504 193 ILE B O 1
ATOM 4256 N N . ASN B 1 194 ? 7.194 15.771 -4.814 1.000 41.077 194 ASN B N 1
ATOM 4257 C CA . ASN B 1 194 ? 7.276 14.569 -5.634 1.000 44.961 194 ASN B CA 1
ATOM 4258 C C . ASN B 1 194 ? 6.120 13.624 -5.293 1.000 44.418 194 ASN B C 1
ATOM 4259 O O . ASN B 1 194 ? 6.327 12.438 -5.093 1.000 44.821 194 ASN B O 1
ATOM 4264 N N . ASP B 1 195 ? 4.914 14.182 -5.180 1.000 45.008 195 ASP B N 1
ATOM 4265 C CA . ASP B 1 195 ? 3.681 13.455 -4.910 1.000 46.979 195 ASP B CA 1
ATOM 4266 C C . ASP B 1 195 ? 3.693 12.669 -3.591 1.000 43.466 195 ASP B C 1
ATOM 4267 O O . ASP B 1 195 ? 2.934 11.722 -3.442 1.000 45.177 195 ASP B O 1
ATOM 4272 N N . LYS B 1 196 ? 4.461 13.095 -2.593 1.000 40.210 196 LYS B N 1
ATOM 4273 C CA . LYS B 1 196 ? 4.328 12.510 -1.266 1.000 39.586 196 LYS B CA 1
ATOM 4274 C C . LYS B 1 196 ? 4.162 13.619 -0.228 1.000 33.905 196 LYS B C 1
ATOM 4275 O O . LYS B 1 196 ? 4.532 14.764 -0.476 1.000 32.019 196 LYS B O 1
ATOM 4281 N N . TYR B 1 197 ? 3.638 13.242 0.945 1.000 31.051 197 TYR B N 1
ATOM 4282 C CA . TYR B 1 197 ? 3.616 14.129 2.092 1.000 29.447 197 TYR B CA 1
ATOM 4283 C C . TYR B 1 197 ? 4.901 13.966 2.912 1.000 30.270 197 TYR B C 1
ATOM 4284 O O . TYR B 1 197 ? 5.516 12.894 2.922 1.000 28.157 197 TYR B O 1
ATOM 4293 N N . TYR B 1 198 ? 5.300 15.063 3.579 1.000 28.273 198 TYR B N 1
ATOM 4294 C CA . TYR B 1 198 ? 6.466 15.085 4.445 1.000 30.145 198 TYR B CA 1
ATOM 4295 C C . TYR B 1 198 ? 6.120 15.725 5.784 1.000 28.340 198 TYR B C 1
ATOM 4296 O O . TYR B 1 198 ? 5.259 16.602 5.853 1.000 27.811 198 TYR B O 1
ATOM 4305 N N . THR B 1 199 ? 6.812 15.276 6.840 1.000 28.661 199 THR B N 1
ATOM 4306 C CA . THR B 1 199 ? 6.728 15.898 8.160 1.000 28.238 199 THR B CA 1
ATOM 4307 C C . THR B 1 199 ? 8.103 15.856 8.821 1.000 27.997 199 THR B C 1
ATOM 4308 O O . THR B 1 199 ? 8.874 14.934 8.606 1.000 25.934 199 THR B O 1
ATOM 4312 N N . PHE B 1 200 ? 8.411 16.887 9.613 1.000 28.857 200 PHE B N 1
ATOM 4313 C CA . PHE B 1 200 ? 9.486 16.778 10.575 1.000 29.611 200 PHE B CA 1
ATOM 4314 C C . PHE B 1 200 ? 8.901 16.115 11.810 1.000 28.307 200 PHE B C 1
ATOM 4315 O O . PHE B 1 200 ? 7.692 16.211 12.029 1.000 27.135 200 PHE B O 1
ATOM 4323 N N . HIS B 1 201 ? 9.771 15.442 12.580 1.000 27.695 201 HIS B N 1
ATOM 4324 C CA . HIS B 1 201 ? 9.416 14.888 13.880 1.000 27.318 201 HIS B CA 1
ATOM 4325 C C . HIS B 1 201 ? 10.672 14.828 14.755 1.000 27.895 201 HIS B C 1
ATOM 4326 O O . HIS B 1 201 ? 11.705 15.402 14.405 1.000 27.247 201 HIS B O 1
ATOM 4333 N N . ARG B 1 202 ? 10.568 14.202 15.931 1.000 30.022 202 ARG B N 1
ATOM 4334 C CA . ARG B 1 202 ? 11.560 14.401 16.982 1.000 30.080 202 ARG B CA 1
ATOM 4335 C C . ARG B 1 202 ? 11.499 13.253 17.984 1.000 28.617 202 ARG B C 1
ATOM 4336 O O . ARG B 1 202 ? 11.146 13.429 19.147 1.000 28.490 202 ARG B O 1
ATOM 4344 N N . PRO B 1 203 ? 11.895 12.039 17.560 1.000 29.181 203 PRO B N 1
ATOM 4345 C CA . PRO B 1 203 ? 12.016 10.911 18.484 1.000 29.079 203 PRO B CA 1
ATOM 4346 C C . PRO B 1 203 ? 13.087 11.175 19.544 1.000 28.239 203 PRO B C 1
ATOM 4347 O O . PRO B 1 203 ? 14.072 11.845 19.251 1.000 28.543 203 PRO B O 1
ATOM 4351 N N . SER B 1 204 ? 12.871 10.670 20.775 1.000 27.985 204 SER B N 1
ATOM 4352 C CA . SER B 1 204 ? 13.874 10.727 21.830 1.000 30.029 204 SER B CA 1
ATOM 4353 C C . SER B 1 204 ? 14.459 9.341 22.081 1.000 31.519 204 SER B C 1
ATOM 4354 O O . SER B 1 204 ? 13.719 8.392 22.298 1.000 30.638 204 SER B O 1
ATOM 4357 N N . SER B 1 205 ? 15.795 9.259 22.113 1.000 35.185 205 SER B N 1
ATOM 4358 C CA . SER B 1 205 ? 16.521 8.015 22.311 1.000 37.128 205 SER B CA 1
ATOM 4359 C C . SER B 1 205 ? 17.032 7.938 23.750 1.000 40.785 205 SER B C 1
ATOM 4360 O O . SER B 1 205 ? 17.670 8.872 24.226 1.000 40.562 205 SER B O 1
ATOM 4363 N N . PRO B 1 206 ? 16.793 6.825 24.484 1.000 40.881 206 PRO B N 1
ATOM 4364 C CA . PRO B 1 206 ? 17.449 6.587 25.773 1.000 39.497 206 PRO B CA 1
ATOM 4365 C C . PRO B 1 206 ? 18.968 6.421 25.704 1.000 40.614 206 PRO B C 1
ATOM 4366 O O . PRO B 1 206 ? 19.653 6.640 26.699 1.000 39.623 206 PRO B O 1
ATOM 4370 N N . GLU B 1 207 ? 19.466 5.935 24.555 1.000 40.991 207 GLU B N 1
ATOM 4371 C CA . GLU B 1 207 ? 20.893 5.809 24.279 1.000 42.251 207 GLU B CA 1
ATOM 4372 C C . GLU B 1 207 ? 21.065 5.629 22.774 1.000 39.883 207 GLU B C 1
ATOM 4373 O O . GLU B 1 207 ? 20.077 5.440 22.063 1.000 35.504 207 GLU B O 1
ATOM 4379 N N . LEU B 1 208 ? 22.318 5.694 22.301 1.000 37.867 208 LEU B N 1
ATOM 4380 C CA . LEU B 1 208 ? 22.627 5.576 20.885 1.000 37.084 208 LEU B CA 1
ATOM 4381 C C . LEU B 1 208 ? 21.734 6.542 20.112 1.000 37.166 208 LEU B C 1
ATOM 4382 O O . LEU B 1 208 ? 20.909 6.138 19.287 1.000 36.020 208 LEU B O 1
ATOM 4387 N N . GLY B 1 209 ? 21.912 7.829 20.426 1.000 36.163 209 GLY B N 1
ATOM 4388 C CA . GLY B 1 209 ? 21.097 8.887 19.867 1.000 36.075 209 GLY B CA 1
ATOM 4389 C C . GLY B 1 209 ? 20.867 9.991 20.892 1.000 35.244 209 GLY B C 1
ATOM 4390 O O . GLY B 1 209 ? 21.624 10.140 21.853 1.000 34.198 209 GLY B O 1
ATOM 4391 N N . GLY B 1 210 ? 19.812 10.763 20.640 1.000 33.259 210 GLY B N 1
ATOM 4392 C CA . GLY B 1 210 ? 19.444 11.887 21.475 1.000 31.707 210 GLY B CA 1
ATOM 4393 C C . GLY B 1 210 ? 18.072 12.397 21.060 1.000 30.254 210 GLY B C 1
ATOM 4394 O O . GLY B 1 210 ? 17.156 11.604 20.859 1.000 28.107 210 GLY B O 1
ATOM 4395 N N . ASN B 1 211 ? 17.963 13.727 20.962 1.000 30.339 211 ASN B N 1
ATOM 4396 C CA . ASN B 1 211 ? 16.722 14.403 20.642 1.000 30.578 211 ASN B CA 1
ATOM 4397 C C . ASN B 1 211 ? 16.936 15.254 19.394 1.000 30.979 211 ASN B C 1
ATOM 4398 O O . ASN B 1 211 ? 17.188 16.449 19.500 1.000 31.151 211 ASN B O 1
ATOM 4403 N N . TYR B 1 212 ? 16.803 14.634 18.213 1.000 30.558 212 TYR B N 1
ATOM 4404 C CA . TYR B 1 212 ? 17.189 15.269 16.964 1.000 29.483 212 TYR B CA 1
ATOM 4405 C C . TYR B 1 212 ? 15.957 15.530 16.103 1.000 29.168 212 TYR B C 1
ATOM 4406 O O . TYR B 1 212 ? 14.905 14.921 16.309 1.000 26.614 212 TYR B O 1
ATOM 4415 N N . ILE B 1 213 ? 16.124 16.399 15.094 1.000 28.758 213 ILE B N 1
ATOM 4416 C CA . ILE B 1 213 ? 15.088 16.606 14.090 1.000 28.450 213 ILE B CA 1
ATOM 4417 C C . ILE B 1 213 ? 15.192 15.519 13.015 1.000 27.801 213 ILE B C 1
ATOM 4418 O O . ILE B 1 213 ? 16.259 15.338 12.432 1.000 27.122 213 ILE B O 1
ATOM 4423 N N . TRP B 1 214 ? 14.058 14.832 12.774 1.000 26.584 214 TRP B N 1
ATOM 4424 C CA . TRP B 1 214 ? 13.909 13.755 11.801 1.000 28.233 214 TRP B CA 1
ATOM 4425 C C . TRP B 1 214 ? 12.867 14.152 10.753 1.000 30.054 214 TRP B C 1
ATOM 4426 O O . TRP B 1 214 ? 12.081 15.071 10.987 1.000 27.050 214 TRP B O 1
ATOM 4437 N N . LEU B 1 215 ? 12.900 13.437 9.613 1.000 29.772 215 LEU B N 1
ATOM 4438 C CA . LEU B 1 215 ? 11.966 13.569 8.509 1.000 32.277 215 LEU B CA 1
ATOM 4439 C C . LEU B 1 215 ? 11.283 12.226 8.274 1.000 33.366 215 LEU B C 1
ATOM 4440 O O . LEU B 1 215 ? 11.936 11.186 8.391 1.000 31.543 215 LEU B O 1
ATOM 4445 N N . ALA B 1 216 ? 9.991 12.260 7.890 1.000 32.117 216 ALA B N 1
ATOM 4446 C CA . ALA B 1 216 ? 9.309 11.067 7.414 1.000 30.799 216 ALA B CA 1
ATOM 4447 C C . ALA B 1 216 ? 8.431 11.396 6.212 1.000 30.883 216 ALA B C 1
ATOM 4448 O O . ALA B 1 216 ? 8.046 12.553 6.038 1.000 28.758 216 ALA B O 1
ATOM 4450 N N . GLU B 1 217 ? 8.114 10.368 5.401 1.000 28.620 217 GLU B N 1
ATOM 4451 C CA . GLU B 1 217 ? 7.249 10.546 4.258 1.000 28.614 217 GLU B CA 1
ATOM 4452 C C . GLU B 1 217 ? 6.011 9.662 4.382 1.000 29.889 217 GLU B C 1
ATOM 4453 O O . GLU B 1 217 ? 5.999 8.677 5.124 1.000 31.448 217 GLU B O 1
ATOM 4459 N N . SER B 1 218 ? 4.963 10.026 3.630 1.000 29.513 218 SER B N 1
ATOM 4460 C CA . SER B 1 218 ? 3.690 9.320 3.675 1.000 29.173 218 SER B CA 1
ATOM 4461 C C . SER B 1 218 ? 2.999 9.419 2.319 1.000 30.184 218 SER B C 1
ATOM 4462 O O . SER B 1 218 ? 3.086 10.441 1.645 1.000 31.591 218 SER B O 1
ATOM 4465 N N . PRO B 1 219 ? 2.318 8.356 1.852 1.000 29.965 219 PRO B N 1
ATOM 4466 C CA . PRO B 1 219 ? 1.410 8.482 0.717 1.000 31.124 219 PRO B CA 1
ATOM 4467 C C . PRO B 1 219 ? 0.013 9.010 1.059 1.000 30.015 219 PRO B C 1
ATOM 4468 O O . PRO B 1 219 ? -0.720 9.354 0.130 1.000 31.529 219 PRO B O 1
ATOM 4472 N N . ASP B 1 220 ? -0.343 9.092 2.356 1.000 26.871 220 ASP B N 1
ATOM 4473 C CA . ASP B 1 220 ? -1.752 9.214 2.734 1.000 28.819 220 ASP B CA 1
ATOM 4474 C C . ASP B 1 220 ? -1.992 9.977 4.049 1.000 28.298 220 ASP B C 1
ATOM 4475 O O . ASP B 1 220 ? -3.141 10.091 4.462 1.000 29.734 220 ASP B O 1
ATOM 4480 N N . LEU B 1 221 ? -0.943 10.462 4.725 1.000 27.195 221 LEU B N 1
ATOM 4481 C CA . LEU B 1 221 ? -1.042 11.237 5.960 1.000 29.442 221 LEU B CA 1
ATOM 4482 C C . LEU B 1 221 ? -1.275 10.364 7.204 1.000 28.110 221 LEU B C 1
ATOM 4483 O O . LEU B 1 221 ? -1.011 10.814 8.314 1.000 29.918 221 LEU B O 1
ATOM 4488 N N . ARG B 1 222 ? -1.806 9.158 7.053 1.000 28.164 222 ARG B N 1
ATOM 4489 C CA . ARG B 1 222 ? -2.075 8.276 8.182 1.000 29.916 222 ARG B CA 1
ATOM 4490 C C . ARG B 1 222 ? -0.868 7.387 8.488 1.000 29.630 222 ARG B C 1
ATOM 4491 O O . ARG B 1 222 ? -0.641 7.056 9.648 1.000 29.969 222 ARG B O 1
ATOM 4499 N N . HIS B 1 223 ? -0.101 7.021 7.448 1.000 29.458 223 HIS B N 1
ATOM 4500 C CA . HIS B 1 223 ? 0.952 6.026 7.559 1.000 27.516 223 HIS B CA 1
ATOM 4501 C C . HIS B 1 223 ? 2.291 6.631 7.116 1.000 28.472 223 HIS B C 1
ATOM 4502 O O . HIS B 1 223 ? 2.377 7.197 6.020 1.000 29.344 223 HIS B O 1
ATOM 4509 N N . TRP B 1 224 ? 3.347 6.444 7.938 1.000 28.202 224 TRP B N 1
ATOM 4510 C CA . TRP B 1 224 ? 4.624 7.141 7.774 1.000 27.621 224 TRP B CA 1
ATOM 4511 C C . TRP B 1 224 ? 5.800 6.164 7.689 1.000 27.224 224 TRP B C 1
ATOM 4512 O O . TRP B 1 224 ? 5.770 5.085 8.274 1.000 28.068 224 TRP B O 1
ATOM 4523 N N . GLY B 1 225 ? 6.830 6.549 6.922 1.000 27.677 225 GLY B N 1
ATOM 4524 C CA . GLY B 1 225 ? 8.001 5.709 6.736 1.000 28.708 225 GLY B CA 1
ATOM 4525 C C . GLY B 1 225 ? 9.183 6.471 6.149 1.000 29.492 225 GLY B C 1
ATOM 4526 O O . GLY B 1 225 ? 9.179 7.706 6.088 1.000 30.520 225 GLY B O 1
ATOM 4527 N N . ASN B 1 226 ? 10.171 5.679 5.715 1.000 29.967 226 ASN B N 1
ATOM 4528 C CA . ASN B 1 226 ? 11.434 6.146 5.155 1.000 30.570 226 ASN B CA 1
ATOM 4529 C C . ASN B 1 226 ? 12.047 7.225 6.046 1.000 29.921 226 ASN B C 1
ATOM 4530 O O . ASN B 1 226 ? 12.370 8.309 5.571 1.000 28.994 226 ASN B O 1
ATOM 4535 N N . HIS B 1 227 ? 12.248 6.898 7.331 1.000 30.511 227 HIS B N 1
ATOM 4536 C CA . HIS B 1 227 ? 12.713 7.870 8.314 1.000 29.008 227 HIS B CA 1
ATOM 4537 C C . HIS B 1 227 ? 14.149 8.268 8.016 1.000 28.731 227 HIS B C 1
ATOM 4538 O O . HIS B 1 227 ? 14.945 7.419 7.612 1.000 29.171 227 HIS B O 1
ATOM 4545 N N . LYS B 1 228 ? 14.440 9.561 8.243 1.000 28.520 228 LYS B N 1
ATOM 4546 C CA . LYS B 1 228 ? 15.750 10.155 7.999 1.000 31.200 228 LYS B CA 1
ATOM 4547 C C . LYS B 1 228 ? 16.078 11.146 9.113 1.000 29.594 228 LYS B C 1
ATOM 4548 O O . LYS B 1 228 ? 15.226 11.936 9.514 1.000 29.067 228 LYS B O 1
ATOM 4554 N N . CYS B 1 229 ? 17.336 11.130 9.567 1.000 31.544 229 CYS B N 1
ATOM 4555 C CA . CYS B 1 229 ? 17.828 12.083 10.552 1.000 31.033 229 CYS B CA 1
ATOM 4556 C C . CYS B 1 229 ? 18.265 13.344 9.811 1.000 31.349 229 CYS B C 1
ATOM 4557 O O . CYS B 1 229 ? 19.118 13.257 8.942 1.000 34.916 229 CYS B O 1
ATOM 4560 N N . VAL B 1 230 ? 17.651 14.487 10.126 1.000 30.547 230 VAL B N 1
ATOM 4561 C CA . VAL B 1 230 ? 17.903 15.736 9.41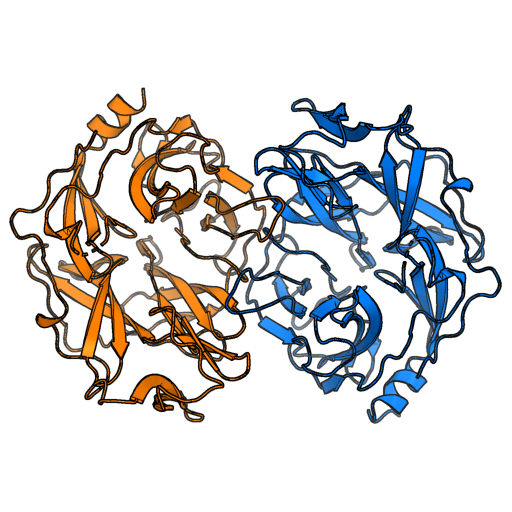7 1.000 31.860 230 VAL B CA 1
ATOM 4562 C C . VAL B 1 230 ? 18.987 16.547 10.138 1.000 31.541 230 VAL B C 1
ATOM 4563 O O . VAL B 1 230 ? 19.970 16.921 9.516 1.000 30.966 230 VAL B O 1
ATOM 4567 N N . ALA B 1 231 ? 18.797 16.841 11.439 1.000 31.562 231 ALA B N 1
ATOM 4568 C CA . ALA B 1 231 ? 19.732 17.669 12.191 1.000 31.421 231 ALA B CA 1
ATOM 4569 C C . ALA B 1 231 ? 19.852 17.242 13.657 1.000 31.321 231 ALA B C 1
ATOM 4570 O O . ALA B 1 231 ? 18.855 17.154 14.373 1.000 31.453 231 ALA B O 1
ATOM 4572 N N . THR B 1 232 ? 21.089 17.033 14.112 1.000 32.684 232 THR B N 1
ATOM 4573 C CA . THR B 1 232 ? 21.362 16.683 15.494 1.000 33.132 232 THR B CA 1
ATOM 4574 C C . THR B 1 232 ? 21.593 17.955 16.312 1.000 34.190 232 THR B C 1
ATOM 4575 O O . THR B 1 232 ? 21.643 19.056 15.782 1.000 32.343 232 THR B O 1
ATOM 4579 N N . THR B 1 233 ? 21.720 17.775 17.623 1.000 35.076 233 THR B N 1
ATOM 4580 C CA . THR B 1 233 ? 22.260 18.798 18.498 1.000 36.005 233 THR B CA 1
ATOM 4581 C C . THR B 1 233 ? 23.717 19.033 18.114 1.000 36.532 233 THR B C 1
ATOM 4582 O O . THR B 1 233 ? 24.298 18.216 17.401 1.000 35.769 233 THR B O 1
ATOM 4586 N N . ARG B 1 234 ? 24.288 20.155 18.584 1.000 37.560 234 ARG B N 1
ATOM 4587 C CA . ARG B 1 234 ? 25.664 20.515 18.273 1.000 40.234 234 ARG B CA 1
ATOM 4588 C C . ARG B 1 234 ? 26.446 20.762 19.562 1.000 42.614 234 ARG B C 1
ATOM 4589 O O . ARG B 1 234 ? 26.133 21.679 20.320 1.000 44.323 234 ARG B O 1
ATOM 4597 N N . ASP B 1 235 ? 27.471 19.926 19.779 1.000 44.861 235 ASP B N 1
ATOM 4598 C CA . ASP B 1 235 ? 28.346 20.015 20.936 1.000 48.789 235 ASP B CA 1
ATOM 4599 C C . ASP B 1 235 ? 28.987 21.401 20.972 1.000 46.119 235 ASP B C 1
ATOM 4600 O O . ASP B 1 235 ? 29.497 21.865 19.960 1.000 44.355 235 ASP B O 1
ATOM 4605 N N . GLY B 1 236 ? 28.902 22.060 22.132 1.000 44.984 236 GLY B N 1
ATOM 4606 C CA . GLY B 1 236 ? 29.504 23.367 22.339 1.000 46.703 236 GLY B CA 1
ATOM 4607 C C . GLY B 1 236 ? 28.669 24.523 21.785 1.000 45.642 236 GLY B C 1
ATOM 4608 O O . GLY B 1 236 ? 29.127 25.658 21.788 1.000 47.725 236 GLY B O 1
ATOM 4609 N N . PHE B 1 237 ? 27.439 24.257 21.332 1.000 44.021 237 PHE B N 1
ATOM 4610 C CA . PHE B 1 237 ? 26.581 25.290 20.762 1.000 41.936 237 PHE B CA 1
ATOM 4611 C C . PHE B 1 237 ? 25.392 25.513 21.689 1.000 39.714 237 PHE B C 1
ATOM 4612 O O . PHE B 1 237 ? 25.107 24.698 22.563 1.000 39.318 237 PHE B O 1
ATOM 4620 N N . TRP B 1 238 ? 24.690 26.623 21.460 1.000 38.350 238 TRP B N 1
ATOM 4621 C CA . TRP B 1 238 ? 23.455 26.932 22.159 1.000 38.907 238 TRP B CA 1
ATOM 4622 C C . TRP B 1 238 ? 22.437 25.782 22.062 1.000 36.850 238 TRP B C 1
ATOM 4623 O O . TRP B 1 238 ? 21.534 25.689 22.896 1.000 35.254 238 TRP B O 1
ATOM 4634 N N . ASP B 1 239 ? 22.568 24.923 21.038 1.000 35.475 239 ASP B N 1
ATOM 4635 C CA . ASP B 1 239 ? 21.623 23.850 20.801 1.000 35.155 239 ASP B CA 1
ATOM 4636 C C . ASP B 1 239 ? 22.299 22.490 21.025 1.000 36.422 239 ASP B C 1
ATOM 4637 O O . ASP B 1 239 ? 22.096 21.555 20.247 1.000 33.869 239 ASP B O 1
ATOM 4642 N N . CYS B 1 240 ? 23.041 22.361 22.136 1.000 37.627 240 CYS B N 1
ATOM 4643 C CA . CYS B 1 240 ? 23.784 21.147 22.444 1.000 38.417 240 CYS B CA 1
ATOM 4644 C C . CYS B 1 240 ? 22.904 20.065 23.082 1.000 35.958 240 CYS B C 1
ATOM 4645 O O . CYS B 1 240 ? 23.262 18.896 23.048 1.000 38.047 240 CYS B O 1
ATOM 4648 N N . ALA B 1 241 ? 21.772 20.427 23.687 1.000 34.179 241 ALA B N 1
ATOM 4649 C CA . ALA B 1 241 ? 21.028 19.482 24.507 1.000 34.651 241 ALA B CA 1
ATOM 4650 C C . ALA B 1 241 ? 19.876 18.848 23.727 1.000 34.644 241 ALA B C 1
ATOM 4651 O O . ALA B 1 241 ? 19.711 17.628 23.763 1.000 31.724 241 ALA B O 1
ATOM 4653 N N . ARG B 1 242 ? 19.074 19.678 23.054 1.000 33.587 242 ARG B N 1
ATOM 4654 C CA . ARG B 1 242 ? 17.954 19.162 22.286 1.000 36.604 242 ARG B CA 1
ATOM 4655 C C . ARG B 1 242 ? 17.516 20.160 21.217 1.000 34.223 242 ARG B C 1
ATOM 4656 O O . ARG B 1 242 ? 17.592 21.371 21.425 1.000 33.592 242 ARG B O 1
ATOM 4664 N N . VAL B 1 243 ? 17.077 19.608 20.072 1.000 30.060 243 VAL B N 1
ATOM 4665 C CA . VAL B 1 243 ? 16.462 20.400 19.018 1.000 30.927 243 VAL B CA 1
ATOM 4666 C C . VAL B 1 243 ? 15.081 19.833 18.672 1.000 29.790 243 VAL B C 1
ATOM 4667 O O . VAL B 1 243 ? 14.787 18.674 18.958 1.000 29.206 243 VAL B O 1
ATOM 4671 N N . GLY B 1 244 ? 14.254 20.681 18.045 1.000 29.086 244 GLY B N 1
ATOM 4672 C CA . GLY B 1 244 ? 12.938 20.318 17.556 1.000 29.369 244 GLY B CA 1
ATOM 4673 C C . GLY B 1 244 ? 12.415 21.358 16.559 1.000 30.932 244 GLY B C 1
ATOM 4674 O O . GLY B 1 244 ? 12.671 22.559 16.692 1.000 30.562 244 GLY B O 1
ATOM 4675 N N . ALA B 1 245 ? 11.680 20.883 15.547 1.000 29.573 245 ALA B N 1
ATOM 4676 C CA . ALA B 1 245 ? 11.031 21.761 14.588 1.000 27.811 245 ALA B CA 1
ATOM 4677 C C . ALA B 1 245 ? 9.911 22.525 15.286 1.000 28.659 245 ALA B C 1
ATOM 4678 O O . ALA B 1 245 ? 9.409 22.104 16.329 1.000 29.449 245 ALA B O 1
ATOM 4680 N N . GLY B 1 246 ? 9.541 23.659 14.684 1.000 29.651 246 GLY B N 1
ATOM 4681 C CA . GLY B 1 246 ? 8.415 24.451 15.133 1.000 29.200 246 GLY B CA 1
ATOM 4682 C C . GLY B 1 246 ? 7.209 24.162 14.247 1.000 28.790 246 GLY B C 1
ATOM 4683 O O . GLY B 1 246 ? 6.631 23.076 14.306 1.000 27.089 246 GLY B O 1
ATOM 4684 N N . ALA B 1 247 ? 6.854 25.161 13.444 1.000 29.408 247 ALA B N 1
ATOM 4685 C CA . ALA B 1 247 ? 5.777 25.057 12.480 1.000 30.925 247 ALA B CA 1
ATOM 4686 C C . ALA B 1 247 ? 6.329 24.460 11.190 1.000 31.836 247 ALA B C 1
ATOM 4687 O O . ALA B 1 247 ? 7.543 24.264 11.055 1.000 30.448 247 ALA B O 1
ATOM 4689 N N . ALA B 1 248 ? 5.412 24.202 10.259 1.000 30.729 248 ALA B N 1
ATOM 4690 C CA . ALA B 1 248 ? 5.759 23.858 8.893 1.000 32.113 248 ALA B CA 1
ATOM 4691 C C . ALA B 1 248 ? 6.843 24.798 8.375 1.000 32.721 248 ALA B C 1
ATOM 4692 O O . ALA B 1 248 ? 6.875 25.989 8.700 1.000 30.341 248 ALA B O 1
ATOM 4694 N N . PRO B 1 249 ? 7.733 24.286 7.499 1.000 33.123 249 PRO B N 1
ATOM 4695 C CA . PRO B 1 249 ? 8.724 25.133 6.836 1.000 34.772 249 PRO B CA 1
ATOM 4696 C C . PRO B 1 249 ? 8.061 26.047 5.811 1.000 34.475 249 PRO B C 1
ATOM 4697 O O . PRO B 1 249 ? 7.005 25.723 5.262 1.000 35.090 249 PRO B O 1
ATOM 4701 N N . ILE B 1 250 ? 8.723 27.179 5.565 1.000 36.105 250 ILE B N 1
ATOM 4702 C CA . ILE B 1 250 ? 8.295 28.162 4.590 1.000 37.350 250 ILE B CA 1
ATOM 4703 C C . ILE B 1 250 ? 9.005 27.844 3.284 1.000 36.116 250 ILE B C 1
ATOM 4704 O O . ILE B 1 250 ? 10.208 27.603 3.265 1.000 37.553 250 ILE B O 1
ATOM 4709 N N . LYS B 1 251 ? 8.261 27.847 2.186 1.000 37.403 251 LYS B N 1
ATOM 4710 C CA . LYS B 1 251 ? 8.868 27.617 0.883 1.000 41.172 251 LYS B CA 1
ATOM 4711 C C . LYS B 1 251 ? 9.539 28.899 0.401 1.000 41.522 251 LYS B C 1
ATOM 4712 O O . LYS B 1 251 ? 8.862 29.901 0.208 1.000 41.803 251 LYS B O 1
ATOM 4718 N N . THR B 1 252 ? 10.867 28.878 0.239 1.000 40.746 252 THR B N 1
ATOM 4719 C CA . THR B 1 252 ? 11.566 30.015 -0.344 1.000 40.922 252 THR B CA 1
ATOM 4720 C C . THR B 1 252 ? 12.229 29.544 -1.635 1.000 44.283 252 THR B C 1
ATOM 4721 O O . THR B 1 252 ? 12.269 28.343 -1.908 1.000 43.329 252 THR B O 1
ATOM 4725 N N . GLU B 1 253 ? 12.775 30.489 -2.405 1.000 48.601 253 GLU B N 1
ATOM 4726 C CA . GLU B 1 253 ? 13.518 30.145 -3.608 1.000 52.208 253 GLU B CA 1
ATOM 4727 C C . GLU B 1 253 ? 14.829 29.439 -3.273 1.000 46.409 253 GLU B C 1
ATOM 4728 O O . GLU B 1 253 ? 15.377 28.748 -4.123 1.000 45.371 253 GLU B O 1
ATOM 4734 N N . ALA B 1 254 ? 15.343 29.630 -2.055 1.000 41.763 254 ALA B N 1
ATOM 4735 C CA . ALA B 1 254 ? 16.598 29.010 -1.670 1.000 40.603 254 ALA B CA 1
ATOM 4736 C C . ALA B 1 254 ? 16.375 27.641 -1.030 1.000 38.640 254 ALA B C 1
ATOM 4737 O O . ALA B 1 254 ? 17.327 26.900 -0.864 1.000 38.697 254 ALA B O 1
ATOM 4739 N N . GLY B 1 255 ? 15.123 27.288 -0.706 1.000 38.753 255 GLY B N 1
ATOM 4740 C CA . GLY B 1 255 ? 14.828 26.040 -0.021 1.000 35.905 255 GLY B CA 1
ATOM 4741 C C . GLY B 1 255 ? 13.712 26.218 1.002 1.000 35.158 255 GLY B C 1
ATOM 4742 O O . GLY B 1 255 ? 13.097 27.287 1.094 1.000 35.608 255 GLY B O 1
ATOM 4743 N N . TRP B 1 256 ? 13.455 25.130 1.743 1.000 33.731 256 TRP B N 1
ATOM 4744 C CA . TRP B 1 256 ? 12.543 25.111 2.869 1.000 33.447 256 TRP B CA 1
ATOM 4745 C C . TRP B 1 256 ? 13.196 25.782 4.076 1.000 33.274 256 TRP B C 1
ATOM 4746 O O . TRP B 1 256 ? 14.210 25.306 4.577 1.000 30.814 256 TRP B O 1
ATOM 4757 N N . LEU B 1 257 ? 12.602 26.892 4.526 1.000 33.004 257 LEU B N 1
ATOM 4758 C CA . LEU B 1 257 ? 13.101 27.608 5.685 1.000 33.922 257 LEU B CA 1
ATOM 4759 C C . LEU B 1 257 ? 12.329 27.176 6.932 1.000 33.007 257 LEU B C 1
ATOM 4760 O O . LEU B 1 257 ? 11.115 27.406 7.023 1.000 31.836 257 LEU B O 1
ATOM 4765 N N . GLU B 1 258 ? 13.048 26.561 7.885 1.000 31.675 258 GLU B N 1
ATOM 4766 C CA . GLU B 1 258 ? 12.441 26.014 9.097 1.000 32.566 258 GLU B CA 1
ATOM 4767 C C . GLU B 1 258 ? 12.937 26.774 10.324 1.000 32.192 258 GLU B C 1
ATOM 4768 O O . GLU B 1 258 ? 14.145 26.856 10.571 1.000 32.777 258 GLU B O 1
ATOM 4774 N N . ILE B 1 259 ? 11.995 27.355 11.069 1.000 32.398 259 ILE B N 1
ATOM 4775 C CA . ILE B 1 259 ? 12.327 28.060 12.300 1.000 33.239 259 ILE B CA 1
ATOM 4776 C C . ILE B 1 259 ? 12.219 27.065 13.446 1.000 31.396 259 ILE B C 1
ATOM 4777 O O . ILE B 1 259 ? 11.110 26.808 13.908 1.000 28.648 259 ILE B O 1
ATOM 4782 N N . TYR B 1 260 ? 13.371 26.510 13.855 1.000 30.352 260 TYR B N 1
ATOM 4783 C CA . TYR B 1 260 ? 13.416 25.445 14.850 1.000 27.797 260 TYR B CA 1
ATOM 4784 C C . TYR B 1 260 ? 13.768 26.032 16.216 1.000 28.795 260 TYR B C 1
ATOM 4785 O O . TYR B 1 260 ? 14.159 27.191 16.320 1.000 28.359 260 TYR B O 1
ATOM 4794 N N . HIS B 1 261 ? 13.565 25.222 17.264 1.000 27.816 261 HIS B N 1
ATOM 4795 C CA . HIS B 1 261 ? 13.965 25.576 18.610 1.000 29.822 261 HIS B CA 1
ATOM 4796 C C . HIS B 1 261 ? 15.075 24.637 19.067 1.000 29.172 261 HIS B C 1
ATOM 4797 O O . HIS B 1 261 ? 15.127 23.479 18.665 1.000 28.231 261 HIS B O 1
ATOM 4804 N N . GLY B 1 262 ? 15.982 25.182 19.874 1.000 30.642 262 GLY B N 1
ATOM 4805 C CA . GLY B 1 262 ? 17.100 24.430 20.420 1.000 32.643 262 GLY B CA 1
ATOM 4806 C C . GLY B 1 262 ? 17.366 24.843 21.865 1.000 33.851 262 GLY B C 1
ATOM 4807 O O . GLY B 1 262 ? 17.132 25.995 22.232 1.000 33.109 262 GLY B O 1
ATOM 4808 N N . ALA B 1 263 ? 17.868 23.890 22.668 1.000 34.152 263 ALA B N 1
ATOM 4809 C CA . ALA B 1 263 ? 18.122 24.116 24.084 1.000 34.175 263 ALA B CA 1
ATOM 4810 C C . ALA B 1 263 ? 19.526 23.639 24.458 1.000 34.409 263 ALA B C 1
ATOM 4811 O O . ALA B 1 263 ? 20.072 22.723 23.834 1.000 32.460 263 ALA B O 1
ATOM 4813 N N . ASP B 1 264 ? 20.096 24.302 25.472 1.000 36.561 264 ASP B N 1
ATOM 4814 C CA . ASP B 1 264 ? 21.384 23.953 26.053 1.000 38.175 264 ASP B CA 1
ATOM 4815 C C . ASP B 1 264 ? 21.143 23.174 27.346 1.000 38.953 264 ASP B C 1
ATOM 4816 O O . ASP B 1 264 ? 19.999 22.901 27.702 1.000 35.637 264 ASP B O 1
ATOM 4821 N N . PHE B 1 265 ? 22.223 22.834 28.064 1.000 44.113 265 PHE B N 1
ATOM 4822 C CA . PHE B 1 265 ? 22.103 22.003 29.257 1.000 50.514 265 PHE B CA 1
ATOM 4823 C C . PHE B 1 265 ? 21.668 22.842 30.458 1.000 48.576 265 PHE B C 1
ATOM 4824 O O . PHE B 1 265 ? 21.481 22.286 31.534 1.000 52.957 265 PHE B O 1
ATOM 4832 N N . ASN B 1 266 ? 21.476 24.154 30.274 1.000 47.645 266 ASN B N 1
ATOM 4833 C CA . ASN B 1 266 ? 20.869 25.003 31.291 1.000 46.327 266 ASN B CA 1
ATOM 4834 C C . ASN B 1 266 ? 19.368 25.182 31.053 1.000 43.509 266 ASN B C 1
ATOM 4835 O O . ASN B 1 266 ? 18.733 25.932 31.786 1.000 43.233 266 ASN B O 1
ATOM 4840 N N . HIS B 1 267 ? 18.811 24.530 30.026 1.000 41.430 267 HIS B N 1
ATOM 4841 C CA . HIS B 1 267 ? 17.375 24.567 29.751 1.000 44.722 267 HIS B CA 1
ATOM 4842 C C . HIS B 1 267 ? 16.936 25.936 29.221 1.000 41.272 267 HIS B C 1
ATOM 4843 O O . HIS B 1 267 ? 15.759 26.283 29.269 1.000 37.712 267 HIS B O 1
ATOM 4850 N N . ARG B 1 268 ? 17.893 26.688 28.661 1.000 42.123 268 ARG B N 1
ATOM 4851 C CA . ARG B 1 268 ? 17.603 27.888 27.892 1.000 41.062 268 ARG B CA 1
ATOM 4852 C C . ARG B 1 268 ? 17.238 27.508 26.457 1.000 37.360 268 ARG B C 1
ATOM 4853 O O . ARG B 1 268 ? 18.010 26.835 25.780 1.000 35.848 268 ARG B O 1
ATOM 4861 N N . TYR B 1 269 ? 16.049 27.942 26.019 1.000 35.874 269 TYR B N 1
ATOM 4862 C CA . TYR B 1 269 ? 15.523 27.659 24.692 1.000 35.683 269 TYR B CA 1
ATOM 4863 C C . TYR B 1 269 ? 15.582 28.920 23.836 1.000 35.936 269 TYR B C 1
ATOM 4864 O O . TYR B 1 269 ? 15.124 29.972 24.275 1.000 35.884 269 TYR B O 1
ATOM 4873 N N . CYS B 1 270 ? 16.143 28.777 22.623 1.000 36.264 270 CYS B N 1
ATOM 4874 C CA . CYS B 1 270 ? 16.213 29.832 21.612 1.000 36.535 270 CYS B CA 1
ATOM 4875 C C . CYS B 1 270 ? 15.684 29.299 20.270 1.000 34.546 270 CYS B C 1
ATOM 4876 O O . CYS B 1 270 ? 15.432 28.102 20.120 1.000 31.749 270 CYS B O 1
ATOM 4879 N N . LEU B 1 271 ? 15.527 30.197 19.288 1.000 33.582 271 LEU B N 1
ATOM 4880 C CA . LEU B 1 271 ? 15.110 29.832 17.942 1.000 32.210 271 LEU B CA 1
ATOM 4881 C C . LEU B 1 271 ? 16.291 29.980 16.990 1.000 31.355 271 LEU B C 1
ATOM 4882 O O . LEU B 1 271 ? 17.055 30.935 17.101 1.000 34.499 271 LEU B O 1
ATOM 4887 N N . GLY B 1 272 ? 16.389 29.054 16.031 1.000 30.567 272 GLY B N 1
ATOM 4888 C CA . GLY B 1 272 ? 17.359 29.127 14.950 1.000 32.188 272 GLY B CA 1
ATOM 4889 C C . GLY B 1 272 ? 16.687 28.892 13.600 1.000 32.270 272 GLY B C 1
ATOM 4890 O O . GLY B 1 272 ? 15.483 28.632 13.538 1.000 30.790 272 GLY B O 1
ATOM 4891 N N . ALA B 1 273 ? 17.492 28.974 12.533 1.000 33.134 273 ALA B N 1
ATOM 4892 C CA . ALA B 1 273 ? 17.018 28.706 11.189 1.000 33.792 273 ALA B CA 1
ATOM 4893 C C . ALA B 1 273 ? 17.742 27.501 10.577 1.000 34.355 273 ALA B C 1
ATOM 4894 O O . ALA B 1 273 ? 18.960 27.376 10.709 1.000 35.894 273 ALA B O 1
ATOM 4896 N N . LEU B 1 274 ? 16.955 26.632 9.910 1.000 34.357 274 LEU B N 1
ATOM 4897 C CA . LEU B 1 274 ? 17.427 25.521 9.096 1.000 34.168 274 LEU B CA 1
ATOM 4898 C C . LEU B 1 274 ? 16.915 25.699 7.670 1.000 34.148 274 LEU B C 1
ATOM 4899 O O . LEU B 1 274 ? 15.712 25.904 7.477 1.000 35.271 274 LEU B O 1
ATOM 4904 N N . LEU B 1 275 ? 17.800 25.525 6.683 1.000 34.148 275 LEU B N 1
ATOM 4905 C CA . LEU B 1 275 ? 17.405 25.614 5.283 1.000 35.219 275 LEU B CA 1
ATOM 4906 C C . LEU B 1 275 ? 17.582 24.237 4.648 1.000 35.938 275 LEU B C 1
ATOM 4907 O O . LEU B 1 275 ? 18.711 23.735 4.602 1.000 34.789 275 LEU B O 1
ATOM 4912 N N . LEU B 1 276 ? 16.468 23.630 4.190 1.000 35.765 276 LEU B N 1
ATOM 4913 C CA . LEU B 1 276 ? 16.497 22.302 3.582 1.000 36.845 276 LEU B CA 1
ATOM 4914 C C . LEU B 1 276 ? 16.317 22.416 2.059 1.000 35.958 276 LEU B C 1
ATOM 4915 O O . LEU B 1 276 ? 15.658 23.327 1.576 1.000 36.078 276 LEU B O 1
ATOM 4920 N N . ASP B 1 277 ? 16.879 21.455 1.313 1.000 35.842 277 ASP B N 1
ATOM 4921 C CA . ASP B 1 277 ? 16.731 21.368 -0.134 1.000 38.113 277 ASP B CA 1
ATOM 4922 C C . ASP B 1 277 ? 15.260 21.178 -0.511 1.000 36.003 277 ASP B C 1
ATOM 4923 O O . ASP B 1 277 ? 14.548 20.441 0.158 1.000 34.169 277 ASP B O 1
ATOM 4928 N N . LEU B 1 278 ? 14.821 21.865 -1.577 1.000 37.839 278 LEU B N 1
ATOM 4929 C CA . LEU B 1 278 ? 13.421 21.906 -1.993 1.000 41.765 278 LEU B CA 1
ATOM 4930 C C . LEU B 1 278 ? 12.903 20.504 -2.314 1.000 42.887 278 LEU B C 1
ATOM 4931 O O . LEU B 1 278 ? 11.782 20.172 -1.931 1.000 41.865 278 LEU B O 1
ATOM 4936 N N . ASN B 1 279 ? 13.719 19.711 -3.022 1.000 44.315 279 ASN B N 1
ATOM 4937 C CA . ASN B 1 279 ? 13.324 18.396 -3.510 1.000 47.213 279 ASN B CA 1
ATOM 4938 C C . ASN B 1 279 ? 13.718 17.280 -2.552 1.000 44.517 279 ASN B C 1
ATOM 4939 O O . ASN B 1 279 ? 13.079 16.244 -2.555 1.000 45.019 279 ASN B O 1
ATOM 4944 N N . ASP B 1 280 ? 14.775 17.474 -1.763 1.000 44.988 280 ASP B N 1
ATOM 4945 C CA . ASP B 1 280 ? 15.156 16.479 -0.780 1.000 42.599 280 ASP B CA 1
ATOM 4946 C C . ASP B 1 280 ? 15.259 17.149 0.586 1.000 37.618 280 ASP B C 1
ATOM 4947 O O . ASP B 1 280 ? 16.345 17.517 1.025 1.000 36.707 280 ASP B O 1
ATOM 4952 N N . PRO B 1 281 ? 14.135 17.303 1.311 1.000 35.688 281 PRO B N 1
ATOM 4953 C CA . PRO B 1 281 ? 14.153 18.033 2.578 1.000 34.267 281 PRO B CA 1
ATOM 4954 C C . PRO B 1 281 ? 14.932 17.410 3.739 1.000 33.421 281 PRO B C 1
ATOM 4955 O O . PRO B 1 281 ? 15.041 18.026 4.794 1.000 35.895 281 PRO B O 1
ATOM 4959 N N . SER B 1 282 ? 15.524 16.226 3.542 1.000 32.938 282 SER B N 1
ATOM 4960 C CA . SER B 1 282 ? 16.423 15.663 4.534 1.000 34.608 282 SER B CA 1
ATOM 4961 C C . SER B 1 282 ? 17.815 16.271 4.392 1.000 35.197 282 SER B C 1
ATOM 4962 O O . SER B 1 282 ? 18.663 16.052 5.246 1.000 34.869 282 SER B O 1
ATOM 4965 N N . LYS B 1 283 ? 18.042 17.030 3.317 1.000 36.218 283 LYS B N 1
ATOM 4966 C CA . LYS B 1 283 ? 19.355 17.586 3.043 1.000 39.299 283 LYS B CA 1
ATOM 4967 C C . LYS B 1 283 ? 19.437 19.021 3.568 1.000 37.194 283 LYS B C 1
ATOM 4968 O O . LYS B 1 283 ? 18.697 19.889 3.121 1.000 35.731 283 LYS B O 1
ATOM 4974 N N . VAL B 1 284 ? 20.394 19.271 4.473 1.000 37.313 284 VAL B N 1
ATOM 4975 C CA . VAL B 1 284 ? 20.593 20.591 5.056 1.000 39.972 284 VAL B CA 1
ATOM 4976 C C . VAL B 1 284 ? 21.521 21.426 4.167 1.000 39.058 284 VAL B C 1
ATOM 4977 O O . VAL B 1 284 ? 22.666 21.057 3.945 1.000 39.570 284 VAL B O 1
ATOM 4981 N N . LEU B 1 285 ? 21.021 22.571 3.694 1.000 37.887 285 LEU B N 1
ATOM 4982 C CA . LEU B 1 285 ? 21.803 23.486 2.873 1.000 38.863 285 LEU B CA 1
ATOM 4983 C C . LEU B 1 285 ? 22.511 24.529 3.741 1.000 38.627 285 LEU B C 1
ATOM 4984 O O . LEU B 1 285 ? 23.551 25.032 3.338 1.000 40.312 285 LEU B O 1
ATOM 4989 N N . ALA B 1 286 ? 21.920 24.877 4.898 1.000 37.882 286 ALA B N 1
ATOM 4990 C CA . ALA B 1 286 ? 22.463 25.903 5.775 1.000 36.650 286 ALA B CA 1
ATOM 4991 C C . ALA B 1 286 ? 21.785 25.837 7.148 1.000 35.720 286 ALA B C 1
ATOM 4992 O O . ALA B 1 286 ? 20.648 25.374 7.287 1.000 33.322 286 ALA B O 1
ATOM 4994 N N . ARG B 1 287 ? 22.507 26.317 8.172 1.000 38.123 287 ARG B N 1
ATOM 4995 C CA . ARG B 1 287 ? 21.991 26.342 9.532 1.000 38.428 287 ARG B CA 1
ATOM 4996 C C . ARG B 1 287 ? 22.581 27.527 10.284 1.000 39.382 287 ARG B C 1
ATOM 4997 O O . ARG B 1 287 ? 23.785 27.771 10.212 1.000 38.792 287 ARG B O 1
ATOM 5005 N N . SER B 1 288 ? 21.735 28.258 11.024 1.000 40.553 288 SER B N 1
ATOM 5006 C CA . SER B 1 288 ? 22.253 29.403 11.761 1.000 41.541 288 SER B CA 1
ATOM 5007 C C . SER B 1 288 ? 23.299 28.919 12.766 1.000 40.297 288 SER B C 1
ATOM 5008 O O . SER B 1 288 ? 23.090 27.932 13.464 1.000 40.126 288 SER B O 1
ATOM 5011 N N . LYS B 1 289 ? 24.439 29.610 12.822 1.000 43.319 289 LYS B N 1
ATOM 5012 C CA . LYS B 1 289 ? 25.475 29.348 13.811 1.000 46.083 289 LYS B CA 1
ATOM 5013 C C . LYS B 1 289 ? 24.992 29.807 15.184 1.000 46.404 289 LYS B C 1
ATOM 5014 O O . LYS B 1 289 ? 25.054 29.055 16.147 1.000 47.883 289 LYS B O 1
ATOM 5020 N N . GLU B 1 290 ? 24.497 31.044 15.258 1.000 47.247 290 GLU B N 1
ATOM 5021 C CA . GLU B 1 290 ? 23.913 31.597 16.465 1.000 46.980 290 GLU B CA 1
ATOM 5022 C C . GLU B 1 290 ? 22.393 31.563 16.336 1.000 43.689 290 GLU B C 1
ATOM 5023 O O . GLU B 1 290 ? 21.859 31.344 15.249 1.000 41.099 290 GLU B O 1
ATOM 5029 N N . PRO B 1 291 ? 21.641 31.765 17.442 1.000 41.949 291 PRO B N 1
ATOM 5030 C CA . PRO B 1 291 ? 20.185 31.889 17.363 1.000 39.630 291 PRO B CA 1
ATOM 5031 C C . PRO B 1 291 ? 19.763 33.115 16.555 1.000 38.756 291 PRO B C 1
ATOM 5032 O O . PRO B 1 291 ? 20.509 34.085 16.441 1.000 37.593 291 PRO B O 1
ATOM 5036 N N . ILE B 1 292 ? 18.553 33.062 15.995 1.000 36.964 292 ILE B N 1
ATOM 5037 C CA . ILE B 1 292 ? 17.953 34.248 15.398 1.000 37.928 292 ILE B CA 1
ATOM 5038 C C . ILE B 1 292 ? 17.036 34.938 16.405 1.000 35.983 292 ILE B C 1
ATOM 5039 O O . ILE B 1 292 ? 16.629 36.064 16.182 1.000 35.475 292 ILE B O 1
ATOM 5044 N N . MET B 1 293 ? 16.662 34.240 17.477 1.000 35.485 293 MET B N 1
ATOM 5045 C CA . MET B 1 293 ? 15.867 34.835 18.537 1.000 36.172 293 MET B CA 1
ATOM 5046 C C . MET B 1 293 ? 16.214 34.152 19.857 1.000 35.952 293 MET B C 1
ATOM 5047 O O . MET B 1 293 ? 16.309 32.932 19.925 1.000 35.748 293 MET B O 1
ATOM 5052 N N . GLU B 1 294 ? 16.379 34.954 20.904 1.000 35.833 294 GLU B N 1
ATOM 5053 C CA . GLU B 1 294 ? 16.748 34.466 22.218 1.000 37.329 294 GLU B CA 1
ATOM 5054 C C . GLU B 1 294 ? 15.756 35.005 23.240 1.000 38.879 294 GLU B C 1
ATOM 5055 O O . GLU B 1 294 ? 15.105 36.029 23.011 1.000 38.070 294 GLU B O 1
ATOM 5061 N N . PRO B 1 295 ? 15.621 34.340 24.409 1.000 40.660 295 PRO B N 1
ATOM 5062 C CA . PRO B 1 295 ? 14.716 34.819 25.452 1.000 40.886 295 PRO B CA 1
ATOM 5063 C C . PRO B 1 295 ? 15.313 35.976 26.246 1.000 42.799 295 PRO B C 1
ATOM 5064 O O . PRO B 1 295 ? 15.805 35.757 27.343 1.000 45.501 295 PRO B O 1
ATOM 5068 N N . ILE B 1 296 ? 15.223 37.198 25.694 1.000 43.424 296 ILE B N 1
ATOM 5069 C CA . ILE B 1 296 ? 15.883 38.370 26.256 1.000 47.007 296 ILE B CA 1
ATOM 5070 C C . ILE B 1 296 ? 14.893 39.450 26.703 1.000 45.374 296 ILE B C 1
ATOM 5071 O O . ILE B 1 296 ? 15.298 40.398 27.361 1.000 44.087 296 ILE B O 1
ATOM 5076 N N . ALA B 1 297 ? 13.609 39.352 26.337 1.000 43.910 297 ALA B N 1
ATOM 5077 C CA . ALA B 1 297 ? 12.623 40.269 26.894 1.000 43.860 297 ALA B CA 1
ATOM 5078 C C . ALA B 1 297 ? 12.228 39.803 28.295 1.000 44.483 297 ALA B C 1
ATOM 5079 O O . ALA B 1 297 ? 12.304 38.615 28.594 1.000 45.377 297 ALA B O 1
ATOM 5081 N N . SER B 1 298 ? 11.755 40.733 29.129 1.000 46.187 298 SER B N 1
ATOM 5082 C CA . SER B 1 298 ? 11.448 40.473 30.529 1.000 48.334 298 SER B CA 1
ATOM 5083 C C . SER B 1 298 ? 10.441 39.329 30.695 1.000 48.199 298 SER B C 1
ATOM 5084 O O . SER B 1 298 ? 10.596 38.482 31.575 1.000 47.043 298 SER B O 1
ATOM 5087 N N . TYR B 1 299 ? 9.422 39.296 29.826 1.000 47.655 299 TYR B N 1
ATOM 5088 C CA . TYR B 1 299 ? 8.369 38.288 29.877 1.000 45.322 299 TYR B CA 1
ATOM 5089 C C . TYR B 1 299 ? 8.878 36.944 29.357 1.000 45.483 299 TYR B C 1
ATOM 5090 O O . TYR B 1 299 ? 8.185 35.937 29.470 1.000 43.471 299 TYR B O 1
ATOM 5099 N N . GLU B 1 300 ? 10.104 36.918 28.815 1.000 46.341 300 GLU B N 1
ATOM 5100 C CA . GLU B 1 300 ? 10.705 35.681 28.343 1.000 44.609 300 GLU B CA 1
ATOM 5101 C C . GLU B 1 300 ? 11.584 35.054 29.434 1.000 46.295 300 GLU B C 1
ATOM 5102 O O . GLU B 1 300 ? 12.237 34.034 29.172 1.000 44.837 300 GLU B O 1
ATOM 5108 N N . GLN B 1 301 ? 11.575 35.643 30.648 1.000 48.725 301 GLN B N 1
ATOM 5109 C CA . GLN B 1 301 ? 12.415 35.206 31.763 1.000 54.142 301 GLN B CA 1
ATOM 5110 C C . GLN B 1 301 ? 11.684 35.289 33.110 1.000 57.051 301 GLN B C 1
ATOM 5111 O O . GLN B 1 301 ? 12.127 36.027 33.988 1.000 60.777 301 GLN B O 1
ATOM 5117 N N . THR B 1 302 ? 10.590 34.527 33.295 1.000 60.344 302 THR B N 1
ATOM 5118 C CA . THR B 1 302 ? 9.835 34.543 34.551 1.000 61.047 302 THR B CA 1
ATOM 5119 C C . THR B 1 302 ? 9.532 33.127 35.011 1.000 56.507 302 THR B C 1
ATOM 5120 O O . THR B 1 302 ? 9.353 32.273 34.114 1.000 55.894 302 THR B O 1
ATOM 5124 N N . GLY B 1 306 ? 10.954 29.632 32.124 1.000 67.234 306 GLY B N 1
ATOM 5125 C CA . GLY B 1 306 ? 12.105 30.449 32.562 1.000 65.478 306 GLY B CA 1
ATOM 5126 C C . GLY B 1 306 ? 13.264 30.365 31.569 1.000 60.830 306 GLY B C 1
ATOM 5127 O O . GLY B 1 306 ? 13.984 29.370 31.539 1.000 62.781 306 GLY B O 1
ATOM 5128 N N . ASN B 1 307 ? 13.432 31.429 30.771 1.000 58.055 307 ASN B N 1
ATOM 5129 C CA . ASN B 1 307 ? 14.425 31.507 29.706 1.000 52.739 307 ASN B CA 1
ATOM 5130 C C . ASN B 1 307 ? 14.029 30.554 28.586 1.000 47.184 307 ASN B C 1
ATOM 5131 O O . ASN B 1 307 ? 14.818 29.702 28.168 1.000 42.579 307 ASN B O 1
ATOM 5136 N N . VAL B 1 308 ? 12.792 30.740 28.110 1.000 40.874 308 VAL B N 1
ATOM 5137 C CA . VAL B 1 308 ? 12.221 29.888 27.093 1.000 39.525 308 VAL B CA 1
ATOM 5138 C C . VAL B 1 308 ? 11.414 30.751 26.128 1.000 39.420 308 VAL B C 1
ATOM 5139 O O . VAL B 1 308 ? 10.601 31.567 26.558 1.000 39.724 308 VAL B O 1
ATOM 5143 N N . ILE B 1 309 ? 11.696 30.577 24.829 1.000 38.720 309 ILE B N 1
ATOM 5144 C CA . ILE B 1 309 ? 10.785 30.928 23.757 1.000 39.162 309 ILE B CA 1
ATOM 5145 C C . ILE B 1 309 ? 10.600 29.696 22.867 1.000 37.338 309 ILE B C 1
ATOM 5146 O O . ILE B 1 309 ? 11.523 28.910 22.677 1.000 35.881 309 ILE B O 1
ATOM 5151 N N . PHE B 1 310 ? 9.380 29.521 22.360 1.000 35.567 310 PHE B N 1
ATOM 5152 C CA . PHE B 1 310 ? 8.979 28.314 21.668 1.000 34.272 310 PHE B CA 1
ATOM 5153 C C . PHE B 1 310 ? 7.871 28.680 20.683 1.000 31.757 310 PHE B C 1
ATOM 5154 O O . PHE B 1 310 ? 6.846 29.224 21.098 1.000 29.342 310 PHE B O 1
ATOM 5162 N N . THR B 1 311 ? 8.065 28.351 19.394 1.000 30.588 311 THR B N 1
ATOM 5163 C CA . THR B 1 311 ? 7.065 28.644 18.378 1.000 31.557 311 THR B CA 1
ATOM 5164 C C . THR B 1 311 ? 6.726 27.369 17.612 1.000 30.644 311 THR B C 1
ATOM 5165 O O . THR B 1 311 ? 7.623 26.626 17.208 1.000 31.085 311 THR B O 1
ATOM 5169 N N . ASN B 1 312 ? 5.420 27.163 17.388 1.000 30.968 312 ASN B N 1
ATOM 5170 C CA . ASN B 1 312 ? 4.923 26.106 16.520 1.000 29.687 312 ASN B CA 1
ATOM 5171 C C . ASN B 1 312 ? 3.781 26.628 15.656 1.000 29.793 312 ASN B C 1
ATOM 5172 O O . ASN B 1 312 ? 2.877 25.870 15.292 1.000 29.325 312 ASN B O 1
ATOM 5177 N N . GLY B 1 313 ? 3.859 27.910 15.283 1.000 33.167 313 GLY B N 1
ATOM 5178 C CA . GLY B 1 313 ? 2.848 28.520 14.428 1.000 33.087 313 GLY B CA 1
ATOM 5179 C C . GLY B 1 313 ? 3.246 29.929 13.995 1.000 32.545 313 GLY B C 1
ATOM 5180 O O . GLY B 1 313 ? 3.848 30.675 14.763 1.000 32.453 313 GLY B O 1
ATOM 5181 N N . GLN B 1 314 ? 2.909 30.279 12.749 1.000 30.416 314 GLN B N 1
ATOM 5182 C CA . GLN B 1 314 ? 3.288 31.565 12.186 1.000 32.959 314 GLN B CA 1
ATOM 5183 C C . GLN B 1 314 ? 2.424 31.880 10.967 1.000 33.590 314 GLN B C 1
ATOM 5184 O O . GLN B 1 314 ? 1.773 30.990 10.423 1.000 32.719 314 GLN B O 1
ATOM 5190 N N . LEU B 1 315 ? 2.409 33.162 10.580 1.000 34.073 315 LEU B N 1
ATOM 5191 C CA . LEU B 1 315 ? 1.867 33.582 9.302 1.000 34.810 315 LEU B CA 1
ATOM 5192 C C . LEU B 1 315 ? 2.991 34.240 8.515 1.000 37.156 315 LEU B C 1
ATOM 5193 O O . LEU B 1 315 ? 3.939 34.768 9.091 1.000 37.549 315 LEU B O 1
ATOM 5198 N N . VAL B 1 316 ? 2.835 34.229 7.188 1.000 39.374 316 VAL B N 1
ATOM 5199 C CA . VAL B 1 316 ? 3.801 34.793 6.266 1.000 40.553 316 VAL B CA 1
ATOM 5200 C C . VAL B 1 316 ? 3.065 35.731 5.316 1.000 41.316 316 VAL B C 1
ATOM 5201 O O . VAL B 1 316 ? 2.108 35.350 4.656 1.000 39.016 316 VAL B O 1
ATOM 5205 N N . ASP B 1 317 ? 3.515 36.979 5.271 1.000 42.568 317 ASP B N 1
ATOM 5206 C CA . ASP B 1 317 ? 3.004 37.942 4.319 1.000 45.378 317 ASP B CA 1
ATOM 5207 C C . ASP B 1 317 ? 4.211 38.571 3.621 1.000 45.710 317 ASP B C 1
ATOM 5208 O O . ASP B 1 317 ? 4.917 39.378 4.217 1.000 43.638 317 ASP B O 1
ATOM 5213 N N . GLY B 1 318 ? 4.471 38.153 2.379 1.000 46.229 318 GLY B N 1
ATOM 5214 C CA . GLY B 1 318 ? 5.639 38.618 1.647 1.000 45.337 318 GLY B CA 1
ATOM 5215 C C . GLY B 1 318 ? 6.917 38.198 2.369 1.000 42.939 318 GLY B C 1
ATOM 5216 O O . GLY B 1 318 ? 7.104 37.021 2.662 1.000 40.618 318 GLY B O 1
ATOM 5217 N N . ASP B 1 319 ? 7.763 39.184 2.695 1.000 42.568 319 ASP B N 1
ATOM 5218 C CA . ASP B 1 319 ? 9.009 38.931 3.397 1.000 41.855 319 ASP B CA 1
ATOM 5219 C C . ASP B 1 319 ? 8.802 38.812 4.917 1.000 39.628 319 ASP B C 1
ATOM 5220 O O . ASP B 1 319 ? 9.730 38.442 5.630 1.000 37.778 319 ASP B O 1
ATOM 5225 N N . THR B 1 320 ? 7.625 39.190 5.435 1.000 37.126 320 THR B N 1
ATOM 5226 C CA . THR B 1 320 ? 7.431 39.275 6.874 1.000 37.148 320 THR B CA 1
ATOM 5227 C C . THR B 1 320 ? 6.812 37.978 7.403 1.000 35.461 320 THR B C 1
ATOM 5228 O O . THR B 1 320 ? 5.708 37.606 7.008 1.000 36.107 320 THR B O 1
ATOM 5232 N N . ILE B 1 321 ? 7.538 37.317 8.315 1.000 34.584 321 ILE B N 1
ATOM 5233 C CA . ILE B 1 321 ? 7.024 36.200 9.096 1.000 35.377 321 ILE B CA 1
ATOM 5234 C C . ILE B 1 321 ? 6.486 36.766 10.403 1.000 36.241 321 ILE B C 1
ATOM 5235 O O . ILE B 1 321 ? 7.203 37.488 11.085 1.000 36.582 321 ILE B O 1
ATOM 5240 N N . THR B 1 322 ? 5.214 36.476 10.708 1.000 35.090 322 THR B N 1
ATOM 5241 C CA . THR B 1 322 ? 4.662 36.806 12.008 1.000 35.033 322 THR B CA 1
ATOM 5242 C C . THR B 1 322 ? 4.579 35.513 12.810 1.000 33.426 322 THR B C 1
ATOM 5243 O O . THR B 1 322 ? 3.696 34.697 12.567 1.000 34.727 322 THR B O 1
ATOM 5247 N N . ILE B 1 323 ? 5.523 35.314 13.735 1.000 33.001 323 ILE B N 1
ATOM 5248 C CA . ILE B 1 323 ? 5.460 34.164 14.622 1.000 32.834 323 ILE B CA 1
ATOM 5249 C C . ILE B 1 323 ? 4.592 34.498 15.827 1.000 32.121 323 ILE B C 1
ATOM 5250 O O . ILE B 1 323 ? 4.609 35.627 16.297 1.000 34.502 323 ILE B O 1
ATOM 5255 N N . TYR B 1 324 ? 3.855 33.492 16.314 1.000 30.630 324 TYR B N 1
ATOM 5256 C CA . TYR B 1 324 ? 3.302 33.512 17.657 1.000 30.926 324 TYR B CA 1
ATOM 5257 C C . TYR B 1 324 ? 4.071 32.484 18.481 1.000 31.054 324 TYR B C 1
ATOM 5258 O O . TYR B 1 324 ? 4.500 31.454 17.954 1.000 31.971 324 TYR B O 1
ATOM 5267 N N . TYR B 1 325 ? 4.279 32.784 19.766 1.000 31.604 325 TYR B N 1
ATOM 5268 C CA . TYR B 1 325 ? 5.182 31.975 20.568 1.000 30.011 325 TYR B CA 1
ATOM 5269 C C . TYR B 1 325 ? 4.775 32.010 22.034 1.000 30.445 325 TYR B C 1
ATOM 5270 O O . TYR B 1 325 ? 4.146 32.962 22.498 1.000 32.081 325 TYR B O 1
ATOM 5279 N N . GLY B 1 326 ? 5.116 30.907 22.718 1.000 31.490 326 GLY B N 1
ATOM 5280 C CA . GLY B 1 326 ? 5.091 30.825 24.166 1.000 32.144 326 GLY B CA 1
ATOM 5281 C C . GLY B 1 326 ? 6.366 31.429 24.754 1.000 33.322 326 GLY B C 1
ATOM 5282 O O . GLY B 1 326 ? 7.461 31.233 24.217 1.000 34.824 326 GLY B O 1
ATOM 5283 N N . ALA B 1 327 ? 6.199 32.170 25.850 1.000 32.877 327 ALA B N 1
ATOM 5284 C CA . ALA B 1 327 ? 7.314 32.758 26.560 1.000 34.966 327 ALA B CA 1
ATOM 5285 C C . ALA B 1 327 ? 7.219 32.339 28.020 1.000 38.087 327 ALA B C 1
ATOM 5286 O O . ALA B 1 327 ? 6.147 32.470 28.621 1.000 35.043 327 ALA B O 1
ATOM 5288 N N . SER B 1 328 ? 8.345 31.826 28.554 1.000 40.996 328 SER B N 1
ATOM 5289 C CA . SER B 1 328 ? 8.427 31.288 29.908 1.000 42.966 328 SER B CA 1
ATOM 5290 C C . SER B 1 328 ? 7.458 30.120 30.106 1.000 43.148 328 SER B C 1
ATOM 5291 O O . SER B 1 328 ? 7.104 29.813 31.234 1.000 47.933 328 SER B O 1
ATOM 5294 N N . ASP B 1 329 ? 7.041 29.460 29.022 1.000 44.983 329 ASP B N 1
ATOM 5295 C CA . ASP B 1 329 ? 6.018 28.418 29.082 1.000 49.216 329 ASP B CA 1
ATOM 5296 C C . ASP B 1 329 ? 4.776 28.897 29.850 1.000 48.006 329 ASP B C 1
ATOM 5297 O O . ASP B 1 329 ? 4.090 28.097 30.478 1.000 48.808 329 ASP B O 1
ATOM 5302 N N . GLU B 1 330 ? 4.451 30.194 29.741 1.000 44.084 330 GLU B N 1
ATOM 5303 C CA . GLU B 1 330 ? 3.379 30.781 30.524 1.000 45.066 330 GLU B CA 1
ATOM 5304 C C . GLU B 1 330 ? 2.462 31.686 29.707 1.000 39.668 330 GLU B C 1
ATOM 5305 O O . GLU B 1 330 ? 1.264 31.643 29.937 1.000 37.542 330 GLU B O 1
ATOM 5311 N N . VAL B 1 331 ? 3.019 32.543 28.833 1.000 37.389 331 VAL B N 1
ATOM 5312 C CA . VAL B 1 331 ? 2.231 33.552 28.137 1.000 37.756 331 VAL B CA 1
ATOM 5313 C C . VAL B 1 331 ? 2.448 33.457 26.625 1.000 36.726 331 VAL B C 1
ATOM 5314 O O . VAL B 1 331 ? 3.422 32.866 26.164 1.000 34.481 331 VAL B O 1
ATOM 5318 N N . ILE B 1 332 ? 1.531 34.100 25.882 1.000 35.340 332 ILE B N 1
ATOM 5319 C CA . ILE B 1 332 ? 1.505 34.103 24.430 1.000 34.962 332 ILE B CA 1
ATOM 5320 C C . ILE B 1 332 ? 1.980 35.463 23.921 1.000 35.269 332 ILE B C 1
ATOM 5321 O O . ILE B 1 332 ? 1.469 36.502 24.345 1.000 36.454 332 ILE B O 1
ATOM 5326 N N . CYS B 1 333 ? 2.879 35.431 22.926 1.000 35.813 333 CYS B N 1
ATOM 5327 C CA . CYS B 1 333 ? 3.508 36.626 22.369 1.000 35.776 333 CYS B CA 1
ATOM 5328 C C . CYS B 1 333 ? 3.615 36.544 20.848 1.000 35.088 333 CYS B C 1
ATOM 5329 O O . CYS B 1 333 ? 3.487 35.466 20.261 1.000 33.439 333 CYS B O 1
ATOM 5332 N N . LYS B 1 334 ? 3.877 37.704 20.229 1.000 37.101 334 LYS B N 1
ATOM 5333 C CA . LYS B 1 334 ? 4.009 37.833 18.784 1.000 37.309 334 LYS B CA 1
ATOM 5334 C C . LYS B 1 334 ? 5.304 38.563 18.445 1.000 36.449 334 LYS B C 1
ATOM 5335 O O . LYS B 1 334 ? 5.738 39.446 19.179 1.000 36.685 334 LYS B O 1
ATOM 5341 N N . ALA B 1 335 ? 5.887 38.227 17.294 1.000 35.899 335 ALA B N 1
ATOM 5342 C CA . ALA B 1 335 ? 7.050 38.938 16.787 1.000 36.550 335 ALA B CA 1
ATOM 5343 C C . ALA B 1 335 ? 7.145 38.768 15.276 1.000 36.117 335 ALA B C 1
ATOM 5344 O O . ALA B 1 335 ? 6.621 37.798 14.725 1.000 34.691 335 ALA B O 1
ATOM 5346 N N . GLU B 1 336 ? 7.860 39.697 14.634 1.000 36.408 336 GLU B N 1
ATOM 5347 C CA . GLU B 1 336 ? 8.089 39.637 13.195 1.000 37.683 336 GLU B CA 1
ATOM 5348 C C . GLU B 1 336 ? 9.551 39.327 12.905 1.000 37.623 336 GLU B C 1
ATOM 5349 O O . GLU B 1 336 ? 10.428 39.784 13.630 1.000 37.933 336 GLU B O 1
ATOM 5355 N N . LEU B 1 337 ? 9.770 38.556 11.833 1.000 37.807 337 LEU B N 1
ATOM 5356 C CA . LEU B 1 337 ? 11.094 38.233 11.322 1.000 38.493 337 LEU B CA 1
ATOM 5357 C C . LEU B 1 337 ? 11.084 38.427 9.808 1.000 38.162 337 LEU B C 1
ATOM 5358 O O . LEU B 1 337 ? 10.057 38.212 9.154 1.000 38.267 337 LEU B O 1
ATOM 5363 N N . SER B 1 338 ? 12.255 38.767 9.263 1.000 37.033 338 SER B N 1
ATOM 5364 C CA . SER B 1 338 ? 12.428 39.006 7.839 1.000 37.954 338 SER B CA 1
ATOM 5365 C C . SER B 1 338 ? 13.058 37.787 7.166 1.000 37.984 338 SER B C 1
ATOM 5366 O O . SER B 1 338 ? 14.131 37.342 7.570 1.000 37.492 338 SER B O 1
ATOM 5369 N N . VAL B 1 339 ? 12.395 37.274 6.125 1.000 38.189 339 VAL B N 1
ATOM 5370 C CA . VAL B 1 339 ? 12.879 36.120 5.386 1.000 38.248 339 VAL B CA 1
ATOM 5371 C C . VAL B 1 339 ? 14.259 36.431 4.816 1.000 40.737 339 VAL B C 1
ATOM 5372 O O . VAL B 1 339 ? 15.165 35.609 4.952 1.000 39.404 339 VAL B O 1
ATOM 5376 N N . LYS B 1 340 ? 14.405 37.602 4.175 1.000 42.023 340 LYS B N 1
ATOM 5377 C CA . LYS B 1 340 ? 15.624 37.890 3.440 1.000 45.475 340 LYS B CA 1
ATOM 5378 C C . LYS B 1 340 ? 16.783 38.073 4.423 1.000 44.764 340 LYS B C 1
ATOM 5379 O O . LYS B 1 340 ? 17.918 37.721 4.116 1.000 44.234 340 LYS B O 1
ATOM 5385 N N . GLU B 1 341 ? 16.500 38.654 5.597 1.000 43.913 341 GLU B N 1
ATOM 5386 C CA . GLU B 1 341 ? 17.521 38.841 6.613 1.000 43.878 341 GLU B CA 1
ATOM 5387 C C . GLU B 1 341 ? 18.022 37.479 7.107 1.000 43.140 341 GLU B C 1
ATOM 5388 O O . GLU B 1 341 ? 19.223 37.278 7.286 1.000 41.946 341 GLU B O 1
ATOM 5394 N N . ILE B 1 342 ? 17.101 36.532 7.308 1.000 39.490 342 ILE B N 1
ATOM 5395 C CA . ILE B 1 342 ? 17.484 35.194 7.733 1.000 39.868 342 ILE B CA 1
ATOM 5396 C C . ILE B 1 342 ? 18.341 34.536 6.647 1.000 41.133 342 ILE B C 1
ATOM 5397 O O . ILE B 1 342 ? 19.406 34.001 6.958 1.000 43.175 342 ILE B O 1
ATOM 5402 N N . LEU B 1 343 ? 17.912 34.618 5.379 1.000 39.820 343 LEU B N 1
ATOM 5403 C CA . LEU B 1 343 ? 18.646 33.993 4.285 1.000 41.945 343 LEU B CA 1
ATOM 5404 C C . LEU B 1 343 ? 20.039 34.612 4.146 1.000 45.386 343 LEU B C 1
ATOM 5405 O O . LEU B 1 343 ? 21.005 33.902 3.889 1.000 45.114 343 LEU B O 1
ATOM 5410 N N . ASN B 1 344 ? 20.139 35.931 4.317 1.000 47.002 344 ASN B N 1
ATOM 5411 C CA . ASN B 1 344 ? 21.421 36.616 4.295 1.000 52.969 344 ASN B CA 1
ATOM 5412 C C . ASN B 1 344 ? 22.346 36.091 5.399 1.000 51.118 344 ASN B C 1
ATOM 5413 O O . ASN B 1 344 ? 23.497 35.771 5.134 1.000 50.710 344 ASN B O 1
ATOM 5418 N N . ILE B 1 345 ? 21.835 36.014 6.634 1.000 51.033 345 ILE B N 1
ATOM 5419 C CA . ILE B 1 345 ? 22.574 35.472 7.765 1.000 52.878 345 ILE B CA 1
ATOM 5420 C C . ILE B 1 345 ? 23.074 34.063 7.433 1.000 52.783 345 ILE B C 1
ATOM 5421 O O . ILE B 1 345 ? 24.210 33.719 7.742 1.000 53.271 345 ILE B O 1
ATOM 5426 N N . LEU B 1 346 ? 22.233 33.270 6.761 1.000 51.186 346 LEU B N 1
ATOM 5427 C CA . LEU B 1 346 ? 22.554 31.889 6.439 1.000 50.268 346 LEU B CA 1
ATOM 5428 C C . LEU B 1 346 ? 23.586 31.761 5.317 1.000 51.832 346 LEU B C 1
ATOM 5429 O O . LEU B 1 346 ? 23.922 30.640 4.957 1.000 51.879 346 LEU B O 1
ATOM 5434 N N . ASN B 1 347 ? 24.109 32.858 4.752 1.000 56.356 347 ASN B N 1
ATOM 5435 C CA . ASN B 1 347 ? 25.188 32.720 3.777 1.000 60.379 347 ASN B CA 1
ATOM 5436 C C . ASN B 1 347 ? 26.548 32.984 4.444 1.000 60.792 347 ASN B C 1
ATOM 5437 O O . ASN B 1 347 ? 26.846 34.164 4.763 1.000 63.788 347 ASN B O 1
#

B-factor: mean 42.3, std 16.15, range [21.73, 127.54]

Secondary structure (DSSP, 8-state):
----EE-TT--SB-GGGS--SSTT-EEEEEEEEEEEEETTEEEEEEEEEEEPPPPTTEEEEEEE-TTS-EEEEEEETT-TTEE-SSSSEEEETTEEEESSEEEEEEEEESSSSS-B--TT---B---SGGGTTEEEEEEEEEETTEEEEEEEEEETTEEEEEEEEESSSSS-EEEEEEE-SS----EE-SS-BTTBEEEEE--B-SSSS-B-EEEEEESSSS-EEEEEEEE---TTSTTSSEEE--S-PEEETTEEEEEEEEE-TT--EEEEEEEE-SS-TTSEEEE-SS-SB-S-SGGGS-----EEEEEEEEETTEEEEEEEETTTEEEEEEEEHHHHHHHTT----/----EE-TT--SB-GGGS--SSTTEEEEEEEEEEEEEETTEEEEEEEEEEEEPPPTTEEEEEEE-TTS-EEEEEEETT-TTEE--SSSEEEETTEEEESSEEEEEEEEESSSS--EE-TT---B---SGGGTTEEEEEEEEEETTEEEEEEEEEETTEEEEEEEEESSSSS-EEEEEEE-SS----EE-SS-BTTBEEEEE--B-SSSS-B-EEEEEESSSSEEEEEEEEE---TTSTTSSEEE--S-PEEETTEEEEEEEEE-TT--EEEEEEEE-SS-TTSEEEE-SS-SB-S-SGGG-----EEEEEEEEETTEEEEEEEETTTEEEEEEEEHHHHHHHT-

Organism: Phocaeicola salanitronis (strain DSM 18170 / JCM 13657 / CCUG 60908 / BL78) (NCBI:txid667015)

Radius of gyration: 26.45 Å; Cα contacts (8 Å, |Δi|>4): 2025; chains: 2; bounding box: 65×79×59 Å

Solvent-accessible surface area: 28363 Å² total; per-residue (Å²): 91,40,40,17,143,48,19,179,60,17,54,21,9,17,28,175,74,24,174,32,34,14,125,117,19,72,20,30,31,0,7,5,0,0,6,1,132,36,141,84,46,12,2,0,0,0,40,0,3,0,66,15,94,61,98,157,46,68,24,12,0,5,25,32,37,163,126,47,114,69,94,78,42,58,22,50,100,136,33,135,71,22,87,42,102,64,103,78,24,1,18,32,125,86,116,36,22,21,10,26,2,2,2,0,16,2,0,0,1,148,76,12,48,131,19,83,63,28,121,52,22,91,45,4,61,8,120,60,152,27,4,19,17,0,1,9,9,0,7,14,3,48,32,197,69,14,23,18,0,1,4,3,4,2,3,60,29,0,6,0,0,0,0,3,15,0,95,61,1,109,93,55,82,68,29,18,2,0,2,4,3,16,1,48,6,2,0,5,4,72,77,80,12,89,116,70,44,17,0,0,0,7,2,7,16,67,104,17,26,15,26,30,1,2,6,1,20,0,59,50,6,108,19,2,0,43,3,75,37,16,6,49,28,46,142,84,78,33,0,25,18,80,0,0,0,0,14,13,8,20,118,18,179,27,0,8,0,0,5,1,5,0,0,27,153,126,125,69,42,1,0,0,0,0,2,0,38,57,97,67,2,26,115,61,84,15,52,3,149,104,8,4,0,29,2,101,20,90,42,0,87,60,108,44,51,12,0,17,2,1,3,26,36,66,121,67,62,55,0,24,0,2,0,1,0,6,62,65,18,0,0,24,0,62,4,28,18,118,68,0,6,73,92,21,144,25,71,70,230,140,39,40,19,150,44,17,180,58,17,55,20,8,17,25,177,70,23,178,37,36,18,127,118,18,84,22,36,32,0,7,4,0,0,6,2,132,28,149,85,48,14,4,0,0,0,43,0,3,0,76,13,85,57,115,176,38,59,25,4,1,8,35,52,30,157,130,51,88,35,101,70,65,56,28,50,109,133,34,133,76,24,86,48,101,66,109,109,38,1,16,41,144,84,141,66,41,29,10,35,6,4,2,0,16,2,0,0,1,146,82,13,47,130,17,85,60,30,123,50,29,93,45,13,54,4,146,59,157,30,5,34,30,0,1,14,8,0,6,13,3,48,35,204,82,13,24,18,0,1,3,3,4,3,3,65,33,0,6,0,0,0,0,15,26,2,99,61,2,117,100,56,93,72,26,19,3,1,2,4,4,15,1,47,5,3,0,5,4,73,76,80,15,102,115,76,47,18,0,0,0,6,2,8,16,69,76,6,26,16,26,28,0,2,6,0,20,0,62,51,6,87,18,2,0,42,3,76,30,15,7,48,27,42,142,78,77,32,0,26,18,84,0,0,0,0,15,12,8,20,119,16,183,47,0,7,0,0,4,0,6,0,1,28,154,130,132,69,42,2,0,0,0,0,15,0,41,58,98,68,1,24,122,55,83,21,51,2,144,67,8,1,0,22,0,102,18,90,42,0,87,102,58,47,12,0,17,2,0,3,26,37,68,119,66,51,51,0,24,0,2,0,1,0,7,58,68,19,0,0,24,0,62,4,29,18,146,73,0,36,110,85,22,166

Sequence (693 aa):
MDIAKRCESNPLLSPKDLKAGINDMEITCLLNPGVFKFKGKTWLLLRVAERPVQQEGIISFPIYDEQGQIKVMSFAENDPDLDASDPRVIGYKGKNYLTTMSYLRLVSSEDGIHFHDEPGYPPIFGKGELEAFGIEDCRVASTKDGFYLTFTEVSSVAVGVGMMHTNDWKTFEHYGMILPPHNKDCALFEEKINDKYYTFHRPSSPELGGNYIWLAESPDLRHWGNHKCVATTRDGFWDCARVGAGAAPIKTEAGWLEIYHGADFNHRYCLGALLLDLNDPSKVLARSKEPIMEPIASYEQTGGNVIFTNGQLVDGDTITIYYGASDEVICKAELSVKEILNILNVGILMDIAKRCESNPLLSPKDLKAGINDMEITCLLNPGVFKFKGKTWLLLRVAERPVQQEGIISFPIYDEQGQIKVMSFAENDPDLDASDPRVIGYKGKNYLTTMSYLRLVSSEDGIHFHDEPGYPPIFGKGELEAFGIEDCRVASTKDGFYLTFTEVSSVAVGVGMMHTNDWKTFEHYGMILPPHNKDCALFEEKINDKYYTFHRPSSPELGGNYIWLAESPDLRHWGNHKCVATTRDGFWDCARVGAGAAPIKTEAGWLEIYHGADFNHRYCLGALLLDLNDPSKVLARSKEPIMEPIASYEQTGNVIFTNGQLVDGDTITIYYGASDEVICKAELSVKEILNILN

Nearest PDB structures (foldseek):
  5b0r-assembly1_B  TM=9.641E-01  e=1.132E-38  Listeria innocua Clip11262
  7fip-assembly1_D  TM=8.587E-01  e=3.524E-24  Thermoanaerobacter sp. X514
  4udk-assembly1_C  TM=8.724E-01  e=1.811E-21  uncultured organism
  4udg-assembly1_A  TM=8.594E-01  e=3.976E-21  uncultured organism
  5aye-assembly1_B  TM=8.420E-01  e=2.960E-21  Ruminococcus albus 7 = DSM 20455

InterPro domains:
  IPR007184 Mannoside phosphorylase [PF04041] (90-346)
  IPR007184 Mannoside phosphorylase [PIRSF016202] (3-349)
  IPR007184 Mannoside phosphorylase [PTHR34106] (4-346)
  IPR023296 Glycosyl hydrolase, five-bladed beta-propeller domain superfamily [G3DSA:2.115.10.20] (1-351)
  IPR023296 Glycosyl hydrolase, five-bladed beta-propeller domain superfamily [SSF75005] (1-338)